Protein AF-0000000069173268 (afdb_homodimer)

Radius of gyration: 27.22 Å; Cα contacts (8 Å, |Δi|>4): 973; chains: 2; bounding box: 86×61×46 Å

Sequence (538 aa):
MLRIEPDLSHFKAGTYRFTPQMTVREMLKLLESGKEAQFPLRLVEGMRLSDYLKQLREAPYIKHTLSDDKYATVAQALELENPEWIEGWFWPDTWMYTANTTDVALLKRAHKKMVKAVDSAWEGRADGLPYKDKNQLVTMASIIEKETAVASERDQVASVFINRLRIGMRLQTDPTVIYGMGERYNGKLSRADLETPTAYNTYTITGLPPGAIATPGADSLKAAAHPAKTPYLYFVADGKGGHTFNTNLASHNKSVQDYLKVLKEKNAQMLRIEPDLSHFKAGTYRFTPQMTVREMLKLLESGKEAQFPLRLVEGMRLSDYLKQLREAPYIKHTLSDDKYATVAQALELENPEWIEGWFWPDTWMYTANTTDVALLKRAHKKMVKAVDSAWEGRADGLPYKDKNQLVTMASIIEKETAVASERDQVASVFINRLRIGMRLQTDPTVIYGMGERYNGKLSRADLETPTAYNTYTITGLPPGAIATPGADSLKAAAHPAKTPYLYFVADGKGGHTFNTNLASHNKSVQDYLKVLKEKNAQ

Structure (mmCIF, N/CA/C/O backbone):
data_AF-0000000069173268-model_v1
#
loop_
_entity.id
_entity.type
_entity.pdbx_description
1 polymer 'Endolytic murein transglycosylase'
#
loop_
_atom_site.group_PDB
_atom_site.id
_atom_site.type_symbol
_atom_site.label_atom_id
_atom_site.label_alt_id
_atom_site.label_comp_id
_atom_site.label_asym_id
_atom_site.label_entity_id
_atom_site.label_seq_id
_atom_site.pdbx_PDB_ins_code
_atom_site.Cartn_x
_atom_site.Cartn_y
_atom_site.Cartn_z
_atom_site.occupancy
_atom_site.B_iso_or_equiv
_atom_site.auth_seq_id
_atom_site.auth_comp_id
_atom_site.auth_asym_id
_atom_site.auth_atom_id
_atom_site.pdbx_PDB_model_num
ATOM 1 N N . MET A 1 1 ? -45.344 30.312 12.258 1 27.05 1 MET A N 1
ATOM 2 C CA . MET A 1 1 ? -45.875 29.141 12.938 1 27.05 1 MET A CA 1
ATOM 3 C C . MET A 1 1 ? -45.781 27.906 12.031 1 27.05 1 MET A C 1
ATOM 5 O O . MET A 1 1 ? -46.5 27.844 11.016 1 27.05 1 MET A O 1
ATOM 9 N N . LEU A 1 2 ? -44.656 27.359 11.703 1 36.38 2 LEU A N 1
ATOM 10 C CA . LEU A 1 2 ? -44.719 26.312 10.703 1 36.38 2 LEU A CA 1
ATOM 11 C C . LEU A 1 2 ? -45.344 25.047 11.266 1 36.38 2 LEU A C 1
ATOM 13 O O . LEU A 1 2 ? -45 24.594 12.359 1 36.38 2 LEU A O 1
ATOM 17 N N . ARG A 1 3 ? -46.594 24.672 11.156 1 38.03 3 ARG A N 1
ATOM 18 C CA . ARG A 1 3 ? -47.344 23.438 11.328 1 38.03 3 ARG A CA 1
ATOM 19 C C . ARG A 1 3 ? -46.594 22.234 10.766 1 38.03 3 ARG A C 1
ATOM 21 O O . ARG A 1 3 ? -46.344 22.172 9.562 1 38.03 3 ARG A O 1
ATOM 28 N N . ILE A 1 4 ? -45.531 21.672 11.547 1 44.22 4 ILE A N 1
ATOM 29 C CA . ILE A 1 4 ? -45.062 20.422 10.992 1 44.22 4 ILE A CA 1
ATOM 30 C C . ILE A 1 4 ? -46.219 19.438 10.836 1 44.22 4 ILE A C 1
ATOM 32 O O . ILE A 1 4 ? -46.969 19.203 11.781 1 44.22 4 ILE A O 1
ATOM 36 N N . GLU A 1 5 ? -46.812 19.219 9.852 1 42.78 5 GLU A N 1
ATOM 37 C CA . GLU A 1 5 ? -47.844 18.25 9.547 1 42.78 5 GLU A CA 1
ATOM 38 C C . GLU A 1 5 ? -47.562 16.922 10.25 1 42.78 5 GLU A C 1
ATOM 40 O O . GLU A 1 5 ? -46.406 16.516 10.406 1 42.78 5 GLU A O 1
ATOM 45 N N . PRO A 1 6 ? -48.531 16.344 11.023 1 43.12 6 PRO A N 1
ATOM 46 C CA . PRO A 1 6 ? -48.5 15.023 11.641 1 43.12 6 PRO A CA 1
ATOM 47 C C . PRO A 1 6 ? -47.594 14.047 10.891 1 43.12 6 PRO A C 1
ATOM 49 O O . PRO A 1 6 ? -46.969 13.172 11.508 1 43.12 6 PRO A O 1
ATOM 52 N N . ASP A 1 7 ? -47.531 14.172 9.688 1 44.84 7 ASP A N 1
ATOM 53 C CA . ASP A 1 7 ? -46.906 13.164 8.844 1 44.84 7 ASP A CA 1
ATOM 54 C C . ASP A 1 7 ? -45.375 13.281 8.906 1 44.84 7 ASP A C 1
ATOM 56 O O . ASP A 1 7 ? -44.688 12.531 8.234 1 44.84 7 ASP A O 1
ATOM 60 N N . LEU A 1 8 ? -44.875 14.281 9.32 1 50.91 8 LEU A N 1
ATOM 61 C CA . LEU A 1 8 ? -43.438 14.367 9.516 1 50.91 8 LEU A CA 1
ATOM 62 C C . LEU A 1 8 ? -42.969 13.352 10.562 1 50.91 8 LEU A C 1
ATOM 64 O O . LEU A 1 8 ? -41.781 13.32 10.922 1 50.91 8 LEU A O 1
ATOM 68 N N . SER A 1 9 ? -43.875 12.586 11.266 1 52.19 9 SER A N 1
ATOM 69 C CA . SER A 1 9 ? -43.719 11.562 12.281 1 52.19 9 SER A CA 1
ATOM 70 C C . SER A 1 9 ? -42.844 10.422 11.781 1 52.19 9 SER A C 1
ATOM 72 O O . SER A 1 9 ? -42.25 9.68 12.57 1 52.19 9 SER A O 1
ATOM 74 N N . HIS A 1 10 ? -42.625 10.297 10.516 1 63.28 10 HIS A N 1
ATOM 75 C CA . HIS A 1 10 ? -41.938 9.055 10.219 1 63.28 10 HIS A CA 1
ATOM 76 C C . HIS A 1 10 ? -40.625 9.328 9.469 1 63.28 10 HIS A C 1
ATOM 78 O O . HIS A 1 10 ? -40.531 9.07 8.273 1 63.28 10 HIS A O 1
ATOM 84 N N . PHE A 1 11 ? -39.75 10.156 10.109 1 70.25 11 PHE A N 1
ATOM 85 C CA . PHE A 1 11 ? -38.5 10.281 9.398 1 70.25 11 PHE A CA 1
ATOM 86 C C . PHE A 1 11 ? -37.688 8.984 9.492 1 70.25 11 PHE A C 1
ATOM 88 O O . PHE A 1 11 ? -37.844 8.227 10.453 1 70.25 11 PHE A O 1
ATOM 95 N N . LYS A 1 12 ? -36.906 8.664 8.43 1 79.12 12 LYS A N 1
ATOM 96 C CA . LYS A 1 12 ? -36.094 7.461 8.367 1 79.12 12 LYS A CA 1
ATOM 97 C C . LYS A 1 12 ? -34.719 7.68 9.047 1 79.12 12 LYS A C 1
ATOM 99 O O . LYS A 1 12 ? -34.094 8.711 8.828 1 79.12 12 LYS A O 1
ATOM 104 N N . ALA A 1 13 ? -34.469 6.746 9.891 1 79.06 13 ALA A N 1
ATOM 105 C CA . ALA A 1 13 ? -33.156 6.781 10.508 1 79.06 13 ALA A CA 1
ATOM 106 C C . ALA A 1 13 ? -32.031 6.68 9.453 1 79.06 13 ALA A C 1
ATOM 108 O O . ALA A 1 13 ? -32.219 6.016 8.43 1 79.06 13 ALA A O 1
ATOM 109 N N . GLY A 1 14 ? -30.922 7.395 9.68 1 85.62 14 GLY A N 1
ATOM 110 C CA . GLY A 1 14 ? -29.812 7.441 8.742 1 85.62 14 GLY A CA 1
ATOM 111 C C . GLY A 1 14 ? -28.984 8.703 8.859 1 85.62 14 GLY A C 1
ATOM 112 O O . GLY A 1 14 ? -29.062 9.414 9.859 1 85.62 14 GLY A O 1
ATOM 113 N N . THR A 1 15 ? -28.047 8.836 7.984 1 86.94 15 THR A N 1
ATOM 114 C CA . THR A 1 15 ? -27.203 10.031 7.91 1 86.94 15 THR A CA 1
ATOM 115 C C . THR A 1 15 ? -27.594 10.891 6.715 1 86.94 15 THR A C 1
ATOM 117 O O . THR A 1 15 ? -27.703 10.398 5.59 1 86.94 15 THR A O 1
ATOM 120 N N . TYR A 1 16 ? -27.859 12.125 6.984 1 88.06 16 TYR A N 1
ATOM 121 C CA . TYR A 1 16 ? -28.375 13.016 5.945 1 88.06 16 TYR A CA 1
ATOM 122 C C . TYR A 1 16 ? -27.531 14.281 5.852 1 88.06 16 TYR A C 1
ATOM 124 O O . TYR A 1 16 ? -27.094 14.82 6.871 1 88.06 16 TYR A O 1
ATOM 132 N N . ARG A 1 17 ? -27.375 14.625 4.559 1 86.06 17 ARG A N 1
ATOM 133 C CA . ARG A 1 17 ? -26.625 15.852 4.297 1 86.06 17 ARG A CA 1
ATOM 134 C C . ARG A 1 17 ? -27.562 17.016 4.035 1 86.06 17 ARG A C 1
ATOM 136 O O . ARG A 1 17 ? -28.359 16.984 3.094 1 86.06 17 ARG A O 1
ATOM 143 N N . PHE A 1 18 ? -27.469 18.016 4.855 1 85.56 18 PHE A N 1
ATOM 144 C CA . PHE A 1 18 ? -28.234 19.234 4.699 1 85.56 18 PHE A CA 1
ATOM 145 C C . PHE A 1 18 ? -27.344 20.391 4.234 1 85.56 18 PHE A C 1
ATOM 147 O O . PHE A 1 18 ? -26.219 20.531 4.719 1 85.56 18 PHE A O 1
ATOM 154 N N . THR A 1 19 ? -27.797 21.125 3.262 1 84.44 19 THR A N 1
ATOM 155 C CA . THR A 1 19 ? -27.047 22.25 2.752 1 84.44 19 THR A CA 1
ATOM 156 C C . THR A 1 19 ? -27.625 23.562 3.256 1 84.44 19 THR A C 1
ATOM 158 O O . THR A 1 19 ? -28.797 23.625 3.641 1 84.44 19 THR A O 1
ATOM 161 N N . PRO A 1 20 ? -26.812 24.656 3.256 1 78.31 20 PRO A N 1
ATOM 162 C CA . PRO A 1 20 ? -27.25 25.938 3.807 1 78.31 20 PRO A CA 1
ATOM 163 C C . PRO A 1 20 ? -28.469 26.5 3.07 1 78.31 20 PRO A C 1
ATOM 165 O O . PRO A 1 20 ? -29.25 27.25 3.658 1 78.31 20 PRO A O 1
ATOM 168 N N . GLN A 1 21 ? -28.672 26.125 1.836 1 82.56 21 GLN A N 1
ATOM 169 C CA . GLN A 1 21 ? -29.719 26.75 1.032 1 82.56 21 GLN A CA 1
ATOM 170 C C . GLN A 1 21 ? -31.047 26 1.195 1 82.56 21 GLN A C 1
ATOM 172 O O . GLN A 1 21 ? -32.094 26.438 0.691 1 82.56 21 GLN A O 1
ATOM 177 N N . MET A 1 22 ? -31 25 2.012 1 83.62 22 MET A N 1
ATOM 178 C CA . MET A 1 22 ? -32.188 24.172 2.125 1 83.62 22 MET A CA 1
ATOM 179 C C . MET A 1 22 ? -33.219 24.812 3.057 1 83.62 22 MET A C 1
ATOM 181 O O . MET A 1 22 ? -32.844 25.359 4.102 1 83.62 22 MET A O 1
ATOM 185 N N . THR A 1 23 ? -34.469 24.734 2.697 1 78.94 23 THR A N 1
ATOM 186 C CA . THR A 1 23 ? -35.562 25.125 3.576 1 78.94 23 THR A CA 1
ATOM 187 C C . THR A 1 23 ? -35.906 23.969 4.52 1 78.94 23 THR A C 1
ATOM 189 O O . THR A 1 23 ? -35.5 22.828 4.305 1 78.94 23 THR A O 1
ATOM 192 N N . VAL A 1 24 ? -36.625 24.281 5.512 1 75.25 24 VAL A N 1
ATOM 193 C CA . VAL A 1 24 ? -37.094 23.266 6.445 1 75.25 24 VAL A CA 1
ATOM 194 C C . VAL A 1 24 ? -37.938 22.219 5.699 1 75.25 24 VAL A C 1
ATOM 196 O O . VAL A 1 24 ? -37.844 21.031 5.98 1 75.25 24 VAL A O 1
ATOM 199 N N . ARG A 1 25 ? -38.688 22.719 4.797 1 77.38 25 ARG A N 1
ATOM 200 C CA . ARG A 1 25 ? -39.5 21.797 4 1 77.38 25 ARG A CA 1
ATOM 201 C C . ARG A 1 25 ? -38.656 20.844 3.205 1 77.38 25 ARG A C 1
ATOM 203 O O . ARG A 1 25 ? -38.906 19.641 3.156 1 77.38 25 ARG A O 1
ATOM 210 N N . GLU A 1 26 ? -37.625 21.359 2.617 1 82.5 26 GLU A N 1
ATOM 211 C CA . GLU A 1 26 ? -36.688 20.531 1.854 1 82.5 26 GLU A CA 1
ATOM 212 C C . GLU A 1 26 ? -35.969 19.531 2.758 1 82.5 26 GLU A C 1
ATOM 214 O O . GLU A 1 26 ? -35.75 18.391 2.361 1 82.5 26 GLU A O 1
ATOM 219 N N . MET A 1 27 ? -35.656 20 3.893 1 82.25 27 MET A N 1
ATOM 220 C CA . MET A 1 27 ? -35 19.125 4.871 1 82.25 27 MET A CA 1
ATOM 221 C C . MET A 1 27 ? -35.938 17.953 5.238 1 82.25 27 MET A C 1
ATOM 223 O O . MET A 1 27 ? -35.5 16.812 5.262 1 82.25 27 MET A O 1
ATOM 227 N N . LEU A 1 28 ? -37.094 18.328 5.539 1 76.69 28 LEU A N 1
ATOM 228 C CA . LEU A 1 28 ? -38.031 17.297 5.938 1 76.69 28 LEU A CA 1
ATOM 229 C C . LEU A 1 28 ? -38.312 16.328 4.789 1 76.69 28 LEU A C 1
ATOM 231 O O . LEU A 1 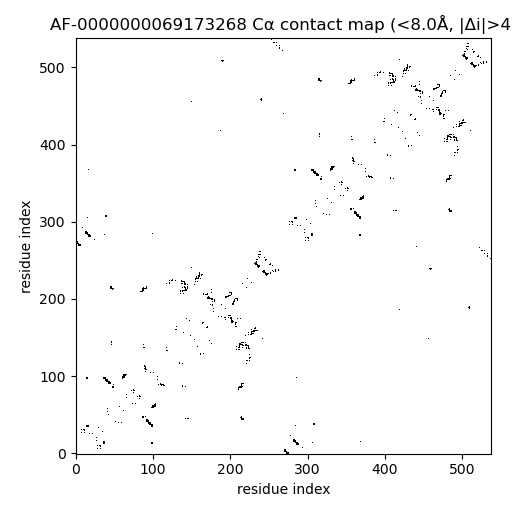28 ? -38.469 15.125 5.012 1 76.69 28 LEU A O 1
ATOM 235 N N . LYS A 1 29 ? -38.312 16.812 3.646 1 82.88 29 LYS A N 1
ATOM 236 C CA . LYS A 1 29 ? -38.469 15.961 2.473 1 82.88 29 LYS A CA 1
ATOM 237 C C . LYS A 1 29 ? -37.312 15 2.316 1 82.88 29 LYS A C 1
ATOM 239 O O . LYS A 1 29 ? -37.5 13.836 1.956 1 82.88 29 LYS A O 1
ATOM 244 N N . LEU A 1 30 ? -36.188 15.555 2.557 1 85.38 30 LEU A N 1
ATOM 245 C CA . LEU A 1 30 ? -35 14.711 2.484 1 85.38 30 LEU A CA 1
ATOM 246 C C . LEU A 1 30 ? -35.062 13.594 3.52 1 85.38 30 LEU A C 1
ATOM 248 O O . LEU A 1 30 ? -34.781 12.438 3.207 1 85.38 30 LEU A O 1
ATOM 252 N N . LEU A 1 31 ? -35.5 13.961 4.652 1 82.12 31 LEU A N 1
ATOM 253 C CA . LEU A 1 31 ? -35.625 12.977 5.723 1 82.12 31 LEU A CA 1
ATOM 254 C C . LEU A 1 31 ? -36.625 11.906 5.363 1 82.12 31 LEU A C 1
ATOM 256 O O . LEU A 1 31 ? -36.469 10.734 5.688 1 82.12 31 LEU A O 1
ATOM 260 N N . GLU A 1 32 ? -37.625 12.383 4.715 1 80.44 32 GLU A N 1
ATOM 261 C CA . GLU A 1 32 ? -38.688 11.461 4.293 1 80.44 32 GLU A CA 1
ATOM 262 C C . GLU A 1 32 ? -38.219 10.594 3.127 1 80.44 32 GLU A C 1
ATOM 264 O O . GLU A 1 32 ? -38.625 9.43 3.02 1 80.44 32 GLU A O 1
ATOM 269 N N . SER A 1 33 ? -37.375 11.164 2.322 1 85.44 33 SER A N 1
ATOM 270 C CA . SER A 1 33 ? -36.938 10.469 1.119 1 85.44 33 SER A CA 1
ATOM 271 C C . SER A 1 33 ? -36.062 9.281 1.463 1 85.44 33 SER A C 1
ATOM 273 O O . SER A 1 33 ? -35.969 8.32 0.69 1 85.44 33 SER A O 1
ATOM 275 N N . GLY A 1 34 ? -35.281 9.414 2.559 1 83.25 34 GLY A N 1
ATOM 276 C CA . GLY A 1 34 ? -34.375 8.367 2.955 1 83.25 34 GLY A CA 1
ATOM 277 C C . GLY A 1 34 ? -33.062 8.414 2.203 1 83.25 34 GLY A C 1
ATOM 278 O O . GLY A 1 34 ? -32.281 7.461 2.258 1 83.25 34 GLY A O 1
ATOM 279 N N . LYS A 1 35 ? -32.875 9.43 1.382 1 87.12 35 LYS A N 1
ATOM 280 C CA . LYS A 1 35 ? -31.609 9.594 0.678 1 87.12 35 LYS A CA 1
ATOM 281 C C . LYS A 1 35 ? -30.484 9.93 1.648 1 87.12 35 LYS A C 1
ATOM 283 O O . LYS A 1 35 ? -30.141 11.102 1.824 1 87.12 35 LYS A O 1
ATOM 288 N N . GLU A 1 36 ? -29.812 8.914 2.164 1 89.88 36 GLU A N 1
ATOM 289 C CA . GLU A 1 36 ? -28.797 9.008 3.209 1 89.88 36 GLU A CA 1
ATOM 290 C C . GLU A 1 36 ? -27.438 9.359 2.621 1 89.88 36 GLU A C 1
ATOM 292 O O . GLU A 1 36 ? -27.172 9.07 1.452 1 89.88 36 GLU A O 1
ATOM 297 N N . ALA A 1 37 ? -26.656 10.016 3.482 1 88 37 ALA A N 1
ATOM 298 C CA . ALA A 1 37 ? -25.25 10.211 3.133 1 88 37 ALA A CA 1
ATOM 299 C C . ALA A 1 37 ? -24.516 8.875 3.037 1 88 37 ALA A C 1
ATOM 301 O O . ALA A 1 37 ? -24.828 7.941 3.779 1 88 37 ALA A O 1
ATOM 302 N N . GLN A 1 38 ? -23.5 8.883 2.164 1 90.06 38 GLN A N 1
ATOM 303 C CA . GLN A 1 38 ? -22.719 7.664 1.946 1 90.06 38 GLN A CA 1
ATOM 304 C C . GLN A 1 38 ? -21.297 7.812 2.477 1 90.06 38 GLN A C 1
ATOM 306 O O . GLN A 1 38 ? -20.719 8.898 2.432 1 90.06 38 GLN A O 1
ATOM 311 N N . PHE A 1 39 ? -20.766 6.691 3.01 1 90.31 39 PHE A N 1
ATOM 312 C CA . PHE A 1 39 ? -19.406 6.594 3.52 1 90.31 39 PHE A CA 1
ATOM 313 C C . PHE A 1 39 ? -18.578 5.641 2.666 1 90.31 39 PHE A C 1
ATOM 315 O O . PHE A 1 39 ? -19.062 4.59 2.242 1 90.31 39 PHE A O 1
ATOM 322 N N . PRO A 1 40 ? -17.297 6.094 2.463 1 91.81 40 PRO A N 1
ATOM 323 C CA . PRO A 1 40 ? -16.453 5.207 1.654 1 91.81 40 PRO A CA 1
ATOM 324 C C . PRO A 1 40 ? -15.711 4.172 2.494 1 91.81 40 PRO A C 1
ATOM 326 O O . PRO A 1 40 ? -15.281 4.473 3.611 1 91.81 40 PRO A O 1
ATOM 329 N N . LEU A 1 41 ? -15.586 2.963 2.049 1 94.12 41 LEU A N 1
ATOM 330 C CA . LEU A 1 41 ? -14.688 1.912 2.521 1 94.12 41 LEU A CA 1
ATOM 331 C C . LEU A 1 41 ? -13.805 1.403 1.39 1 94.12 41 LEU A C 1
ATOM 333 O O . LEU A 1 41 ? -14.297 0.808 0.429 1 94.12 41 LEU A O 1
ATOM 337 N N . ARG A 1 42 ? -12.562 1.638 1.509 1 92.06 42 ARG A N 1
ATOM 338 C CA . ARG A 1 42 ? -11.648 1.249 0.443 1 92.06 42 ARG A CA 1
ATOM 339 C C . ARG A 1 42 ? -11.055 -0.134 0.705 1 92.06 42 ARG A C 1
ATOM 341 O O . ARG A 1 42 ? -10.336 -0.33 1.682 1 92.06 42 ARG A O 1
ATOM 348 N N . LEU A 1 43 ? -11.391 -1.091 -0.093 1 96.25 43 LEU A N 1
ATOM 349 C CA . LEU A 1 43 ? -10.797 -2.424 -0.113 1 96.25 43 LEU A CA 1
ATOM 350 C C . LEU A 1 43 ? -9.852 -2.58 -1.296 1 96.25 43 LEU A C 1
ATOM 352 O O . LEU A 1 4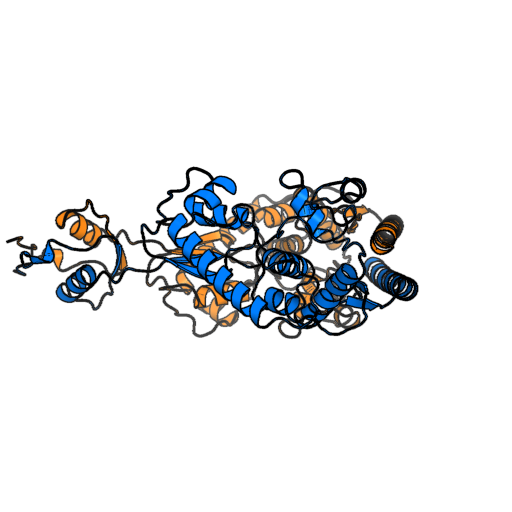3 ? -10.289 -2.623 -2.447 1 96.25 43 LEU A O 1
ATOM 356 N N . VAL A 1 44 ? -8.609 -2.781 -1.015 1 95 44 VAL A N 1
ATOM 357 C CA . VAL A 1 44 ? -7.586 -2.678 -2.053 1 95 44 VAL A CA 1
ATOM 358 C C . VAL A 1 44 ? -7.176 -4.074 -2.514 1 95 44 VAL A C 1
ATOM 360 O O . VAL A 1 44 ? -7.043 -4.988 -1.699 1 95 44 VAL A O 1
ATOM 363 N N . GLU A 1 45 ? -6.98 -4.223 -3.77 1 97.56 45 GLU A N 1
ATOM 364 C CA . GLU A 1 45 ? -6.48 -5.488 -4.301 1 97.56 45 GLU A CA 1
ATOM 365 C C . GLU A 1 45 ? -5.141 -5.855 -3.678 1 97.56 45 GLU A C 1
ATOM 367 O O . GLU A 1 45 ? -4.379 -4.977 -3.262 1 97.56 45 GLU A O 1
ATOM 372 N N . GLY A 1 46 ? -4.875 -7.188 -3.637 1 97.88 46 GLY A N 1
ATOM 373 C CA . GLY A 1 46 ? -3.625 -7.676 -3.074 1 97.88 46 GLY A CA 1
ATOM 374 C C . GLY A 1 46 ? -3.684 -7.863 -1.569 1 97.88 46 GLY A C 1
ATOM 375 O O . GLY A 1 46 ? -2.828 -8.539 -0.99 1 97.88 46 GLY A O 1
ATOM 376 N N . MET A 1 47 ? -4.645 -7.367 -0.926 1 97.69 47 MET A N 1
ATOM 377 C CA . MET A 1 47 ? -4.816 -7.562 0.511 1 97.69 47 MET A CA 1
ATOM 378 C C . MET A 1 47 ? -5.492 -8.898 0.802 1 97.69 47 MET A C 1
ATOM 380 O O . MET A 1 47 ? -6.168 -9.453 -0.062 1 97.69 47 MET A O 1
ATOM 384 N N . ARG A 1 48 ? -5.285 -9.352 2.029 1 98.25 48 ARG A N 1
ATOM 385 C CA . ARG A 1 48 ? -5.961 -10.547 2.518 1 98.25 48 ARG A CA 1
ATOM 386 C C . ARG A 1 48 ? -7.332 -10.211 3.092 1 98.25 48 ARG A C 1
ATOM 388 O O . ARG A 1 48 ? -7.598 -9.055 3.434 1 98.25 48 ARG A O 1
ATOM 395 N N . LEU A 1 49 ? -8.125 -11.156 3.17 1 98.44 49 LEU A N 1
ATOM 396 C CA . LEU A 1 49 ? -9.43 -10.969 3.799 1 98.44 49 LEU A CA 1
ATOM 397 C C . LEU A 1 49 ? -9.273 -10.484 5.234 1 98.44 49 LEU A C 1
ATOM 399 O O . LEU A 1 49 ? -10.07 -9.672 5.711 1 98.44 49 LEU A O 1
ATOM 403 N N . SER A 1 50 ? -8.273 -10.977 5.957 1 98.06 50 SER A N 1
ATOM 404 C CA . SER A 1 50 ? -8.055 -10.539 7.332 1 98.06 50 SER A CA 1
ATOM 405 C C . SER A 1 50 ? -7.855 -9.031 7.406 1 98.06 50 SER A C 1
ATOM 407 O O . SER A 1 50 ? -8.32 -8.383 8.344 1 98.06 50 SER A O 1
ATOM 409 N N . ASP A 1 51 ? -7.215 -8.508 6.41 1 97 51 ASP A N 1
ATOM 410 C CA . ASP A 1 51 ? -7.035 -7.059 6.336 1 97 51 ASP A CA 1
ATOM 411 C C . ASP A 1 51 ? -8.367 -6.348 6.098 1 97 51 ASP A C 1
ATOM 413 O O . ASP A 1 51 ? -8.648 -5.316 6.711 1 97 51 ASP A O 1
ATOM 417 N N . TYR A 1 52 ? -9.148 -6.848 5.234 1 97.75 52 TYR A N 1
ATOM 418 C CA . TYR A 1 52 ? -10.469 -6.289 4.961 1 97.75 52 TYR A CA 1
ATOM 419 C C . TYR A 1 52 ? -11.328 -6.277 6.219 1 97.75 52 TYR A C 1
ATOM 421 O O . TYR A 1 52 ? -12 -5.289 6.508 1 97.75 52 TYR A O 1
ATOM 429 N N . LEU A 1 53 ? -11.297 -7.371 6.906 1 98.19 53 LEU A N 1
ATOM 430 C CA . LEU A 1 53 ? -12.094 -7.48 8.117 1 98.19 53 LEU A CA 1
ATOM 431 C C . LEU A 1 53 ? -11.648 -6.461 9.164 1 98.19 53 LEU A C 1
ATOM 433 O O . LEU A 1 53 ? -12.477 -5.855 9.844 1 98.19 53 LEU A O 1
ATOM 437 N N . LYS A 1 54 ? -10.43 -6.25 9.273 1 96.31 54 LYS A N 1
ATOM 438 C CA . LYS A 1 54 ? -9.906 -5.23 10.18 1 96.31 54 LYS A CA 1
ATOM 439 C C . LYS A 1 54 ? -10.391 -3.84 9.773 1 96.31 54 LYS A C 1
ATOM 441 O O . LYS A 1 54 ? -10.82 -3.055 10.625 1 96.31 54 LYS A O 1
ATOM 446 N N . GLN A 1 55 ? -10.352 -3.535 8.508 1 94.69 55 GLN A N 1
ATOM 447 C CA . GLN A 1 55 ? -10.82 -2.246 8.008 1 94.69 55 GLN A CA 1
ATOM 448 C C . GLN A 1 55 ? -12.312 -2.064 8.273 1 94.69 55 GLN A C 1
ATOM 450 O O . GLN A 1 55 ? -12.758 -0.968 8.625 1 94.69 55 GLN A O 1
ATOM 455 N N . LEU A 1 56 ? -13.008 -3.105 8.086 1 96.25 56 LEU A N 1
ATOM 456 C CA . LEU A 1 56 ? -14.438 -3.078 8.344 1 96.25 56 LEU A CA 1
ATOM 457 C C . LEU A 1 56 ? -14.719 -2.768 9.812 1 96.25 56 LEU A C 1
ATOM 459 O O . LEU A 1 56 ? -15.617 -1.98 10.125 1 96.25 56 LEU A O 1
ATOM 463 N N . ARG A 1 57 ? -13.953 -3.35 10.68 1 95.06 57 ARG A N 1
ATOM 464 C CA . ARG A 1 57 ? -14.109 -3.121 12.109 1 95.06 57 ARG A CA 1
ATOM 465 C C . ARG A 1 57 ? -13.82 -1.666 12.469 1 95.06 57 ARG A C 1
ATOM 467 O O . ARG A 1 57 ? -14.453 -1.104 13.359 1 95.06 57 ARG A O 1
ATOM 474 N N . GLU A 1 58 ? -13.008 -1.065 11.758 1 91.62 58 GLU A N 1
ATOM 475 C CA . GLU A 1 58 ? -12.562 0.292 12.062 1 91.62 58 GLU A CA 1
ATOM 476 C C . GLU A 1 58 ? -13.422 1.328 11.344 1 91.62 58 GLU A C 1
ATOM 478 O O . GLU A 1 58 ? -13.367 2.518 11.664 1 91.62 58 GLU A O 1
ATOM 483 N N . ALA A 1 59 ? -14.211 0.962 10.375 1 92.44 59 ALA A N 1
ATOM 484 C CA . ALA A 1 59 ? -14.992 1.874 9.547 1 92.44 59 ALA A CA 1
ATOM 485 C C . ALA A 1 59 ? -16.094 2.549 10.359 1 92.44 59 ALA A C 1
ATOM 487 O O . ALA A 1 59 ? -16.766 1.9 11.172 1 92.44 59 ALA A O 1
ATOM 488 N N . PRO A 1 60 ? -16.344 3.812 10.133 1 90.06 60 PRO A N 1
ATOM 489 C CA . PRO A 1 60 ? -17.359 4.523 10.914 1 90.06 60 PRO A CA 1
ATOM 490 C C . PRO A 1 60 ? -18.781 4.094 10.57 1 90.06 60 PRO A C 1
ATOM 492 O O . PRO A 1 60 ? -19.094 3.877 9.398 1 90.06 60 PRO A O 1
ATOM 495 N N . TYR A 1 61 ? -19.672 3.877 11.609 1 88.25 61 TYR A N 1
ATOM 496 C CA . TYR A 1 61 ? -21.125 3.762 11.562 1 88.25 61 TYR A CA 1
ATOM 497 C C . TYR A 1 61 ? -21.547 2.42 10.969 1 88.25 61 TYR A C 1
ATOM 499 O O . TYR A 1 61 ? -22.703 2.236 10.594 1 88.25 61 TYR A O 1
ATOM 507 N N . ILE A 1 62 ? -20.516 1.507 10.805 1 93.31 62 ILE A N 1
ATOM 508 C CA . ILE A 1 62 ? -20.844 0.137 10.43 1 93.31 62 ILE A CA 1
ATOM 509 C C . ILE A 1 62 ? -21.484 -0.579 11.617 1 93.31 62 ILE A C 1
ATOM 511 O O . ILE A 1 62 ? -21.016 -0.447 12.758 1 93.31 62 ILE A O 1
ATOM 515 N N . LYS A 1 63 ? -22.609 -1.2 11.367 1 92.69 63 LYS A N 1
ATOM 516 C CA . LYS A 1 63 ? -23.156 -2.109 12.375 1 92.69 63 LYS A CA 1
ATOM 517 C C . LYS A 1 63 ? -22.438 -3.455 12.344 1 92.69 63 LYS A C 1
ATOM 519 O O . LYS A 1 63 ? -22.547 -4.207 11.375 1 92.69 63 LYS A O 1
ATOM 524 N N . HIS A 1 64 ? -21.766 -3.836 13.398 1 96 64 HIS A N 1
ATOM 525 C CA . HIS A 1 64 ? -20.984 -5.066 13.469 1 96 64 HIS A CA 1
ATOM 526 C C . HIS A 1 64 ? -21.859 -6.246 13.898 1 96 64 HIS A C 1
ATOM 528 O O . HIS A 1 64 ? -22.281 -6.312 15.055 1 96 64 HIS A O 1
ATOM 534 N N . THR A 1 65 ? -22.016 -7.152 12.992 1 97.31 65 THR A N 1
ATOM 535 C CA . THR A 1 65 ? -22.891 -8.289 13.281 1 97.31 65 THR A CA 1
ATOM 536 C C . THR A 1 65 ? -22.078 -9.586 13.32 1 97.31 65 THR A C 1
ATOM 538 O O . THR A 1 65 ? -22.562 -10.617 13.797 1 97.31 65 THR A O 1
ATOM 541 N N . LEU A 1 66 ? -20.859 -9.555 12.82 1 97.69 66 LEU A N 1
ATOM 542 C CA . LEU A 1 66 ? -19.984 -10.711 12.945 1 97.69 66 LEU A CA 1
ATOM 543 C C . LEU A 1 66 ? -19.5 -10.875 14.375 1 97.69 66 LEU A C 1
ATOM 545 O O . LEU A 1 66 ? -19.094 -9.898 15.016 1 97.69 66 LEU A O 1
ATOM 549 N N . SER A 1 67 ? -19.484 -12.086 14.875 1 96.31 67 SER A N 1
ATOM 550 C CA . SER A 1 67 ? -19.047 -12.352 16.234 1 96.31 67 SER A CA 1
ATOM 551 C C . SER A 1 67 ? -17.547 -12.25 16.375 1 96.31 67 SER A C 1
ATOM 553 O O . SER A 1 67 ? -17.031 -11.945 17.453 1 96.31 67 SER A O 1
ATOM 555 N N . ASP A 1 68 ? -16.844 -12.578 15.359 1 96.31 68 ASP A N 1
ATOM 556 C CA . ASP A 1 68 ? -15.383 -12.5 15.297 1 96.31 68 ASP A CA 1
ATOM 557 C C . ASP A 1 68 ? -14.906 -12.383 13.852 1 96.31 68 ASP A C 1
ATOM 559 O O . ASP A 1 68 ? -15.719 -12.312 12.922 1 96.31 68 ASP A O 1
ATOM 563 N N . ASP A 1 69 ? -13.609 -12.375 13.742 1 95.94 69 ASP A N 1
ATOM 564 C CA . ASP A 1 69 ? -13.062 -12.156 12.406 1 95.94 69 ASP A CA 1
ATOM 565 C C . ASP A 1 69 ? -12.539 -13.461 11.805 1 95.94 69 ASP A C 1
ATOM 567 O O . ASP A 1 69 ? -11.664 -13.438 10.93 1 95.94 69 ASP A O 1
ATOM 571 N N . LYS A 1 70 ? -13.055 -14.547 12.312 1 96.81 70 LYS A N 1
ATOM 572 C CA . LYS A 1 70 ? -12.641 -15.828 11.734 1 96.81 70 LYS A CA 1
ATOM 573 C C . LYS A 1 70 ? -13.289 -16.047 10.375 1 96.81 70 LYS A C 1
ATOM 575 O O . LYS A 1 70 ? -14.461 -15.727 10.18 1 96.81 70 LYS A O 1
ATOM 580 N N . TYR A 1 71 ? -12.516 -16.688 9.516 1 97.5 71 TYR A N 1
ATOM 581 C CA . TYR A 1 71 ? -13.016 -16.922 8.164 1 97.5 71 TYR A CA 1
ATOM 582 C C . TYR A 1 71 ? -14.25 -17.828 8.195 1 97.5 71 TYR A C 1
ATOM 584 O O . TYR A 1 71 ? -15.195 -17.625 7.426 1 97.5 71 TYR A O 1
ATOM 592 N N . ALA A 1 72 ? -14.227 -18.766 9.047 1 97.19 72 ALA A N 1
ATOM 593 C CA . ALA A 1 72 ? -15.359 -19.672 9.172 1 97.19 72 ALA A CA 1
ATOM 594 C C . ALA A 1 72 ? -16.625 -18.906 9.57 1 97.19 72 ALA A C 1
ATOM 596 O O . ALA A 1 72 ? -17.719 -19.203 9.078 1 97.19 72 ALA A O 1
ATOM 597 N N . THR A 1 73 ? -16.516 -17.969 10.453 1 97.88 73 THR A N 1
ATOM 598 C CA . THR A 1 73 ? -17.641 -17.141 10.883 1 97.88 73 THR A CA 1
ATOM 599 C C . THR A 1 73 ? -18.188 -16.328 9.727 1 97.88 73 THR A C 1
ATOM 601 O O . THR A 1 73 ? -19.406 -16.234 9.555 1 97.88 73 THR A O 1
ATOM 604 N N . VAL A 1 74 ? -17.312 -15.797 8.922 1 98.44 74 VAL A N 1
ATOM 605 C CA . VAL A 1 74 ? -17.719 -15.008 7.766 1 98.44 74 VAL A CA 1
ATOM 606 C C . VAL A 1 74 ? -18.453 -15.891 6.766 1 98.44 74 VAL A C 1
ATOM 608 O O . VAL A 1 74 ? -19.531 -15.531 6.281 1 98.44 74 VAL A O 1
ATOM 611 N N . ALA A 1 75 ? -17.891 -17.031 6.516 1 98.19 75 ALA A N 1
ATOM 612 C CA . ALA A 1 75 ? -18.484 -17.969 5.562 1 98.19 75 ALA A CA 1
ATOM 613 C C . ALA A 1 75 ? -19.891 -18.359 6.008 1 98.19 75 ALA A C 1
ATOM 615 O O . ALA A 1 75 ? -20.812 -18.438 5.188 1 98.19 75 ALA A O 1
ATOM 616 N N . GLN A 1 76 ? -20.016 -18.594 7.23 1 97.69 76 GLN A N 1
ATOM 617 C CA . GLN A 1 76 ? -21.312 -18.969 7.781 1 97.69 76 GLN A CA 1
ATOM 618 C C . GLN A 1 76 ? -22.312 -17.828 7.664 1 97.69 76 GLN A C 1
ATOM 620 O O . GLN A 1 76 ? -23.453 -18.031 7.238 1 97.69 76 GLN A O 1
ATOM 625 N N . ALA A 1 77 ? -21.891 -16.656 8.023 1 97.88 77 ALA A N 1
ATOM 626 C CA . ALA A 1 77 ? -22.75 -15.484 8.016 1 97.88 77 ALA A CA 1
ATOM 627 C C . ALA A 1 77 ? -23.234 -15.172 6.602 1 97.88 77 ALA A C 1
ATOM 629 O O . ALA A 1 77 ? -24.359 -14.719 6.41 1 97.88 77 ALA A O 1
ATOM 630 N N . LEU A 1 78 ? -22.406 -15.422 5.652 1 97.75 78 LEU A N 1
ATOM 631 C CA . LEU A 1 78 ? -22.734 -15.125 4.262 1 97.75 78 LEU A CA 1
ATOM 632 C C . LEU A 1 78 ? -23.406 -16.312 3.6 1 97.75 78 LEU A C 1
ATOM 634 O O . LEU A 1 78 ? -23.844 -16.234 2.443 1 97.75 78 LEU A O 1
ATOM 638 N N . GLU A 1 79 ? -23.484 -17.438 4.219 1 96.38 79 GLU A N 1
ATOM 639 C CA . GLU A 1 79 ? -24.078 -18.656 3.701 1 96.38 79 GLU A CA 1
ATOM 640 C C . GLU A 1 79 ? -23.438 -19.078 2.385 1 96.38 79 GLU A C 1
ATOM 642 O O . GLU A 1 79 ? -24.125 -19.359 1.404 1 96.38 79 GLU A O 1
ATOM 647 N N . LEU A 1 80 ? -22.125 -19.109 2.488 1 95.94 80 LEU A N 1
ATOM 648 C CA . LEU A 1 80 ? -21.391 -19.453 1.268 1 95.94 80 LEU A CA 1
ATOM 649 C C . LEU A 1 80 ? -21.578 -20.922 0.922 1 95.94 80 LEU A C 1
ATOM 651 O O . LEU A 1 80 ? -21.547 -21.781 1.809 1 95.94 80 LEU A O 1
ATOM 655 N N . GLU A 1 81 ? -21.703 -21.188 -0.378 1 91.25 81 GLU A N 1
ATOM 656 C CA . GLU A 1 81 ? -21.844 -22.562 -0.853 1 91.25 81 GLU A CA 1
ATOM 657 C C . GLU A 1 81 ? -20.562 -23.359 -0.619 1 91.25 81 GLU A C 1
ATOM 659 O O . GLU A 1 81 ? -20.609 -24.531 -0.272 1 91.25 81 GLU A O 1
ATOM 664 N N . ASN A 1 82 ? -19.469 -22.703 -0.805 1 92.06 82 ASN A N 1
ATOM 665 C CA . ASN A 1 82 ? -18.141 -23.266 -0.576 1 92.06 82 ASN A CA 1
ATOM 666 C C . ASN A 1 82 ? -17.391 -22.516 0.514 1 92.06 82 ASN A C 1
ATOM 668 O O . ASN A 1 82 ? -16.578 -21.625 0.217 1 92.06 82 ASN A O 1
ATOM 672 N N . PRO A 1 83 ? -17.531 -22.906 1.714 1 92 83 PRO A N 1
ATOM 673 C CA . PRO A 1 83 ? -16.984 -22.109 2.824 1 92 83 PRO A CA 1
ATOM 674 C C . PRO A 1 83 ? -15.461 -22.047 2.805 1 92 83 PRO A C 1
ATOM 676 O O . PRO A 1 83 ? -14.875 -21.125 3.383 1 92 83 PRO A O 1
ATOM 679 N N . GLU A 1 84 ? -14.898 -23 2.121 1 92.75 84 GLU A N 1
ATOM 680 C CA . GLU A 1 84 ? -13.445 -23.016 2.053 1 92.75 84 GLU A CA 1
ATOM 681 C C . GLU A 1 84 ? -12.93 -22.016 1.016 1 92.75 84 GLU A C 1
ATOM 683 O O . GLU A 1 84 ? -11.742 -21.672 1.016 1 92.75 84 GLU A O 1
ATOM 688 N N . TRP A 1 85 ? -13.859 -21.609 0.096 1 93.69 85 TRP A N 1
ATOM 689 C CA . TRP A 1 85 ? -13.531 -20.609 -0.907 1 93.69 85 TRP A CA 1
ATOM 690 C C . TRP A 1 85 ? -13.758 -19.203 -0.365 1 93.69 85 TRP A C 1
ATOM 692 O O . TRP A 1 85 ? -14.727 -18.531 -0.735 1 93.69 85 TRP A O 1
ATOM 702 N N . ILE A 1 86 ? -12.906 -18.734 0.502 1 97.5 86 ILE A N 1
ATOM 703 C CA . ILE A 1 86 ? -13.258 -17.484 1.16 1 97.5 86 ILE A CA 1
ATOM 704 C C . ILE A 1 86 ? -12.172 -16.438 0.885 1 97.5 86 ILE A C 1
ATOM 706 O O . ILE A 1 86 ? -12.477 -15.328 0.449 1 97.5 86 ILE A O 1
ATOM 710 N N . GLU A 1 87 ? -10.922 -16.812 1.062 1 98.62 87 GLU A N 1
ATOM 711 C CA . GLU A 1 87 ? -9.836 -15.906 0.71 1 98.62 87 GLU A CA 1
ATOM 712 C C . GLU A 1 87 ? -9.867 -15.562 -0.776 1 98.62 87 GLU A C 1
ATOM 714 O O . GLU A 1 87 ? -10 -16.453 -1.622 1 98.62 87 GLU A O 1
ATOM 719 N N . GLY A 1 88 ? -9.875 -14.273 -1.119 1 98.75 88 GLY A N 1
ATOM 720 C CA . GLY A 1 88 ? -9.789 -13.836 -2.504 1 98.75 88 GLY A CA 1
ATOM 721 C C . GLY A 1 88 ? -11.148 -13.672 -3.16 1 98.75 88 GLY A C 1
ATOM 722 O O . GLY A 1 88 ? -11.242 -13.266 -4.32 1 98.75 88 GLY A O 1
ATOM 723 N N . TRP A 1 89 ? -12.188 -13.812 -2.428 1 98.75 89 TRP A N 1
ATOM 724 C CA . TRP A 1 89 ? -13.508 -13.891 -3.055 1 98.75 89 TRP A CA 1
ATOM 725 C C . TRP A 1 89 ? -14.344 -12.664 -2.711 1 98.75 89 TRP A C 1
ATOM 727 O O . TRP A 1 89 ? -15.57 -12.734 -2.674 1 98.75 89 TRP A O 1
ATOM 737 N N . PHE A 1 90 ? -13.656 -11.609 -2.418 1 98.81 90 PHE A N 1
ATOM 738 C CA . PHE A 1 90 ? -14.297 -10.312 -2.223 1 98.81 90 PHE A CA 1
ATOM 739 C C . PHE A 1 90 ? -13.695 -9.266 -3.154 1 98.81 90 PHE A C 1
ATOM 741 O O . PHE A 1 90 ? -12.484 -9.023 -3.129 1 98.81 90 PHE A O 1
ATOM 748 N N . TRP A 1 91 ? -14.586 -8.625 -3.932 1 98.81 91 TRP A N 1
ATOM 749 C CA . TRP A 1 91 ? -14.125 -7.723 -4.98 1 98.81 91 TRP A CA 1
ATOM 750 C C . TRP A 1 91 ? -13.469 -6.48 -4.383 1 98.81 91 TRP A C 1
ATOM 752 O O . TRP A 1 91 ? -14.062 -5.805 -3.535 1 98.81 91 TRP A O 1
ATOM 762 N N . PRO A 1 92 ? -12.258 -6.172 -4.812 1 98.38 92 PRO A N 1
ATOM 763 C CA . PRO A 1 92 ? -11.609 -4.945 -4.348 1 98.38 92 PRO A CA 1
ATOM 764 C C . PRO A 1 92 ? -12.172 -3.691 -5.012 1 98.38 92 PRO A C 1
ATOM 766 O O . PRO A 1 92 ? -12.328 -3.654 -6.23 1 98.38 92 PRO A O 1
ATOM 769 N N . ASP A 1 93 ? -12.5 -2.688 -4.219 1 96.56 93 ASP A N 1
ATOM 770 C CA . ASP A 1 93 ? -13.062 -1.414 -4.66 1 96.56 93 ASP A CA 1
ATOM 771 C C . ASP A 1 93 ? -13.203 -0.441 -3.492 1 96.56 93 ASP A C 1
ATOM 773 O O . ASP A 1 93 ? -12.82 -0.76 -2.363 1 96.56 93 ASP A O 1
ATOM 777 N N . THR A 1 94 ? -13.617 0.725 -3.865 1 93.44 94 THR A N 1
ATOM 778 C CA . THR A 1 94 ? -14.172 1.61 -2.848 1 93.44 94 THR A CA 1
ATOM 779 C C . THR A 1 94 ? -15.68 1.426 -2.738 1 93.44 94 THR A C 1
ATOM 781 O O . THR A 1 94 ? -16.422 1.707 -3.688 1 93.44 94 THR A O 1
ATOM 784 N N . TRP A 1 95 ? -16.109 0.942 -1.63 1 95.81 95 TRP A N 1
ATOM 785 C CA . TRP A 1 95 ? -17.516 0.651 -1.403 1 95.81 95 TRP A CA 1
ATOM 786 C C . TRP A 1 95 ? -18.188 1.755 -0.582 1 95.81 95 TRP A C 1
ATOM 788 O O . TRP A 1 95 ? -17.703 2.09 0.508 1 95.81 95 TRP A O 1
ATOM 798 N N . MET A 1 96 ? -19.266 2.244 -1.168 1 94.56 96 MET A N 1
ATOM 799 C CA . MET A 1 96 ? -20.062 3.229 -0.433 1 94.56 96 MET A CA 1
ATOM 800 C C . MET A 1 96 ? -21.109 2.547 0.436 1 94.56 96 MET A C 1
ATOM 802 O O . MET A 1 96 ? -21.719 1.564 0.017 1 94.56 96 MET A O 1
ATOM 806 N N . TYR A 1 97 ? -21.266 3.062 1.591 1 94.38 97 TYR A N 1
ATOM 807 C CA . TYR A 1 97 ? -22.297 2.531 2.479 1 94.38 97 TYR A CA 1
ATOM 808 C C . TYR A 1 97 ? -22.953 3.646 3.289 1 94.38 97 TYR A C 1
ATOM 810 O O . TYR A 1 97 ? -22.422 4.762 3.355 1 94.38 97 TYR A O 1
ATOM 818 N N . THR A 1 98 ? -24.172 3.369 3.799 1 92.06 98 THR A N 1
ATOM 819 C CA . THR A 1 98 ? -24.875 4.297 4.684 1 92.06 98 THR A CA 1
ATOM 820 C C . THR A 1 98 ? -24.75 3.857 6.137 1 92.06 98 THR A C 1
ATOM 822 O O . THR A 1 98 ? -24.359 2.719 6.418 1 92.06 98 THR A O 1
ATOM 825 N N . ALA A 1 99 ? -25.062 4.727 7 1 87.56 99 ALA A N 1
ATOM 826 C CA . ALA A 1 99 ? -25.031 4.395 8.422 1 87.56 99 ALA A CA 1
ATOM 827 C C . ALA A 1 99 ? -25.906 3.18 8.727 1 87.56 99 ALA A C 1
ATOM 829 O O . ALA A 1 99 ? -27 3.037 8.164 1 87.56 99 ALA A O 1
ATOM 830 N N . ASN A 1 100 ? -25.344 2.283 9.594 1 89.69 100 ASN A N 1
ATOM 831 C CA . ASN A 1 100 ? -26.031 1.1 10.102 1 89.69 100 ASN A CA 1
ATOM 832 C C . ASN A 1 100 ? -26.016 -0.038 9.086 1 89.69 100 ASN A C 1
ATOM 834 O O . ASN A 1 100 ? -26.625 -1.088 9.32 1 89.69 100 ASN A O 1
ATOM 838 N N . THR A 1 101 ? -25.312 0.255 7.984 1 94.5 101 THR A N 1
ATOM 839 C CA . THR A 1 101 ? -25.031 -0.895 7.129 1 94.5 101 THR A CA 1
ATOM 840 C C . THR A 1 101 ? -24.25 -1.958 7.895 1 94.5 101 THR A C 1
ATOM 842 O O . THR A 1 101 ? -23.328 -1.637 8.641 1 94.5 101 THR A O 1
ATOM 845 N N . THR A 1 102 ? -24.641 -3.166 7.801 1 96.56 102 THR A N 1
ATOM 846 C CA . THR A 1 102 ? -23.953 -4.215 8.547 1 96.56 102 THR A CA 1
ATOM 847 C C . THR A 1 102 ? -22.672 -4.637 7.832 1 96.56 102 THR A C 1
ATOM 849 O O . THR A 1 102 ? -22.562 -4.52 6.609 1 96.56 102 THR A O 1
ATOM 852 N N . ASP A 1 103 ? -21.75 -5.137 8.594 1 97.94 103 ASP A N 1
ATOM 853 C CA . ASP A 1 103 ? -20.531 -5.703 8.023 1 97.94 103 ASP A CA 1
ATOM 854 C C . ASP A 1 103 ? -20.844 -6.836 7.055 1 97.94 103 ASP A C 1
ATOM 856 O O . ASP A 1 103 ? -20.312 -6.879 5.945 1 97.94 103 ASP A O 1
ATOM 860 N N . VAL A 1 104 ? -21.797 -7.613 7.359 1 98.38 104 VAL A N 1
ATOM 861 C CA . VAL A 1 104 ? -22.172 -8.766 6.547 1 98.38 104 VAL A CA 1
ATOM 862 C C . VAL A 1 104 ? -22.766 -8.289 5.223 1 98.38 104 VAL A C 1
ATOM 864 O O . VAL A 1 104 ? -22.484 -8.859 4.168 1 98.38 104 VAL A O 1
ATOM 867 N N . ALA A 1 105 ? -23.562 -7.242 5.27 1 98.19 105 ALA A N 1
ATOM 868 C CA . ALA A 1 105 ? -24.172 -6.734 4.043 1 98.19 105 ALA A CA 1
ATOM 869 C C . ALA A 1 105 ? -23.109 -6.242 3.066 1 98.19 105 ALA A C 1
ATOM 871 O O . ALA A 1 105 ? -23.203 -6.492 1.861 1 98.19 105 ALA A O 1
ATOM 872 N N . LEU A 1 106 ? -22.125 -5.566 3.559 1 98.19 106 LEU A N 1
ATOM 873 C CA . LEU A 1 106 ? -21.062 -5.066 2.703 1 98.19 106 LEU A CA 1
ATOM 874 C C . LEU A 1 106 ? -20.234 -6.215 2.129 1 98.19 106 LEU A C 1
ATOM 876 O O . LEU A 1 106 ? -19.906 -6.211 0.941 1 98.19 106 LEU A O 1
ATOM 880 N N . LEU A 1 107 ? -19.906 -7.152 2.971 1 98.56 107 LEU A N 1
ATOM 881 C CA . LEU A 1 107 ? -19.156 -8.32 2.516 1 98.56 107 LEU A CA 1
ATOM 882 C C . LEU A 1 107 ? -19.938 -9.086 1.455 1 98.56 107 LEU A C 1
ATOM 884 O O . LEU A 1 107 ? -19.359 -9.586 0.488 1 98.56 107 LEU A O 1
ATOM 888 N N . LYS A 1 108 ? -21.25 -9.133 1.646 1 98.31 108 LYS A N 1
ATOM 889 C CA . LYS A 1 108 ? -22.078 -9.812 0.667 1 98.31 108 LYS A CA 1
ATOM 890 C C . LYS A 1 108 ? -22.047 -9.109 -0.683 1 98.31 108 LYS A C 1
ATOM 892 O O . LYS A 1 108 ? -21.969 -9.758 -1.729 1 98.31 108 LYS A O 1
ATOM 897 N N . ARG A 1 109 ? -22.078 -7.793 -0.663 1 98.25 109 ARG A N 1
ATOM 898 C CA . ARG A 1 109 ? -21.984 -7.02 -1.896 1 98.25 109 ARG A CA 1
ATOM 899 C C . ARG A 1 109 ? -20.656 -7.281 -2.605 1 98.25 109 ARG A C 1
ATOM 901 O O . ARG A 1 109 ? -20.641 -7.523 -3.814 1 98.25 109 ARG A O 1
ATOM 908 N N . ALA A 1 110 ? -19.609 -7.242 -1.878 1 98.62 110 ALA A N 1
ATOM 909 C CA . ALA A 1 110 ? -18.281 -7.465 -2.443 1 98.62 110 ALA A CA 1
ATOM 910 C C . ALA A 1 110 ? -18.141 -8.883 -2.988 1 98.62 110 ALA A C 1
ATOM 912 O O . ALA A 1 110 ? -17.562 -9.086 -4.055 1 98.62 110 ALA A O 1
ATOM 913 N N . HIS A 1 111 ? -18.672 -9.797 -2.229 1 98.56 111 HIS A N 1
ATOM 914 C CA . HIS A 1 111 ? -18.625 -11.188 -2.654 1 98.56 111 HIS A CA 1
ATOM 915 C C . HIS A 1 111 ? -19.422 -11.398 -3.941 1 98.56 111 HIS A C 1
ATOM 917 O O . HIS A 1 111 ? -18.938 -12.062 -4.863 1 98.56 111 HIS A O 1
ATOM 923 N N . LYS A 1 112 ? -20.609 -10.852 -3.984 1 98.31 112 LYS A N 1
ATOM 924 C CA . LYS A 1 112 ? -21.469 -10.992 -5.164 1 98.31 112 LYS A CA 1
ATOM 925 C C . LYS A 1 112 ? -20.781 -10.438 -6.406 1 98.31 112 LYS A C 1
ATOM 927 O O . LYS A 1 112 ? -20.812 -11.062 -7.473 1 98.31 112 LYS A O 1
ATOM 932 N N . LYS A 1 113 ? -20.172 -9.273 -6.227 1 98.69 113 LYS A N 1
ATOM 933 C CA . LYS A 1 113 ? -19.453 -8.688 -7.359 1 98.69 113 LYS A CA 1
ATOM 934 C C . LYS A 1 113 ? -18.281 -9.57 -7.789 1 98.69 113 LYS A C 1
ATOM 936 O O . LYS A 1 113 ? -18.031 -9.727 -8.984 1 98.69 113 LYS A O 1
ATOM 941 N N . MET A 1 114 ? -17.578 -10.102 -6.852 1 98.69 114 MET A N 1
ATOM 942 C CA . MET A 1 114 ? -16.469 -10.992 -7.172 1 98.69 114 MET A CA 1
ATOM 943 C C . MET A 1 114 ? -16.953 -12.242 -7.895 1 98.69 114 MET A C 1
ATOM 945 O O . MET A 1 114 ? -16.359 -12.664 -8.891 1 98.69 114 MET A O 1
ATOM 949 N N . VAL A 1 115 ? -18.016 -12.836 -7.391 1 98.38 115 VAL A N 1
ATOM 950 C CA . VAL A 1 115 ? -18.578 -14.023 -8.023 1 98.38 115 VAL A CA 1
ATOM 951 C C . VAL A 1 115 ? -18.906 -13.727 -9.484 1 98.38 115 VAL A C 1
ATOM 953 O O . VAL A 1 115 ? -18.578 -14.508 -10.375 1 98.38 115 VAL A O 1
ATOM 956 N N . LYS A 1 116 ? -19.516 -12.57 -9.711 1 98.69 116 LYS A N 1
ATOM 957 C CA . LYS A 1 116 ? -19.859 -12.18 -11.078 1 98.69 116 LYS A CA 1
ATOM 958 C C . LYS A 1 116 ? -18.625 -12.023 -11.938 1 98.69 116 LYS A C 1
ATOM 960 O O . LYS A 1 116 ? -18.594 -12.469 -13.086 1 98.69 116 LYS A O 1
ATOM 965 N N . ALA A 1 117 ? -17.641 -11.344 -11.414 1 98.81 117 ALA A N 1
ATOM 966 C CA . ALA A 1 117 ? -16.391 -11.141 -12.141 1 98.81 117 ALA A CA 1
ATOM 967 C C . ALA A 1 117 ? -15.727 -12.477 -12.461 1 98.81 117 ALA A C 1
ATOM 969 O O . ALA A 1 117 ? -15.242 -12.68 -13.57 1 98.81 117 ALA A O 1
ATOM 970 N N . VAL A 1 118 ? -15.695 -13.367 -11.523 1 98.75 118 VAL A N 1
ATOM 971 C CA . VAL A 1 118 ? -15.078 -14.68 -11.695 1 98.75 118 VAL A CA 1
ATOM 972 C C . VAL A 1 118 ? -15.875 -15.5 -12.711 1 98.75 118 VAL A C 1
ATOM 974 O O . VAL A 1 118 ? -15.289 -16.172 -13.555 1 98.75 118 VAL A O 1
ATOM 977 N N . ASP A 1 119 ? -17.188 -15.438 -12.594 1 98.69 119 ASP A N 1
ATOM 978 C CA . ASP A 1 119 ? -18.031 -16.125 -13.57 1 98.69 119 ASP A CA 1
ATOM 979 C C . ASP A 1 119 ? -17.719 -15.656 -14.992 1 98.69 119 ASP A C 1
ATOM 981 O O . ASP A 1 119 ? -17.578 -16.469 -15.898 1 98.69 119 ASP A O 1
ATOM 985 N N . SER A 1 120 ? -17.641 -14.375 -15.125 1 98.69 120 SER A N 1
ATOM 986 C CA . SER A 1 120 ? -17.344 -13.805 -16.438 1 98.69 120 SER A CA 1
ATOM 987 C C . SER A 1 120 ? -15.969 -14.266 -16.938 1 98.69 120 SER A C 1
ATOM 989 O O . SER A 1 120 ? -15.828 -14.656 -18.094 1 98.69 120 SER A O 1
ATOM 991 N N . ALA A 1 121 ? -15.016 -14.195 -16.094 1 98.75 121 ALA A N 1
ATOM 992 C CA . ALA A 1 121 ? -13.672 -14.641 -16.438 1 98.75 121 ALA A CA 1
ATOM 993 C C . ALA A 1 121 ? -13.656 -16.125 -16.797 1 98.75 121 ALA A C 1
ATOM 995 O O . ALA A 1 121 ? -12.992 -16.531 -17.766 1 98.75 121 ALA A O 1
ATOM 996 N N . TRP A 1 122 ? -14.344 -16.875 -16.062 1 98.62 122 TRP A N 1
ATOM 997 C CA . TRP A 1 122 ? -14.406 -18.328 -16.266 1 98.62 122 TRP A CA 1
ATOM 998 C C . TRP A 1 122 ? -15.062 -18.656 -17.609 1 98.62 122 TRP A C 1
ATOM 1000 O O . TRP A 1 122 ? -14.547 -19.484 -18.359 1 98.62 122 TRP A O 1
ATOM 1010 N N . GLU A 1 123 ? -16.141 -18.031 -17.906 1 98.31 123 GLU A N 1
ATOM 1011 C CA . GLU A 1 123 ? -16.875 -18.281 -19.141 1 98.31 123 GLU A CA 1
ATOM 1012 C C . GLU A 1 123 ? -16.078 -17.844 -20.359 1 98.31 123 GLU A C 1
ATOM 1014 O O . GLU A 1 123 ? -16.141 -18.5 -21.406 1 98.31 123 GLU A O 1
ATOM 1019 N N . GLY A 1 124 ? -15.383 -16.766 -20.188 1 98.44 124 GLY A N 1
ATOM 1020 C CA . GLY A 1 124 ? -14.648 -16.203 -21.312 1 98.44 124 GLY A CA 1
ATOM 1021 C C . GLY A 1 124 ? -13.203 -16.672 -21.375 1 98.44 124 GLY A C 1
ATOM 1022 O O . GLY A 1 124 ? -12.43 -16.203 -22.203 1 98.44 124 GLY A O 1
ATOM 1023 N N . ARG A 1 125 ? -12.859 -17.562 -20.516 1 98.56 125 ARG A N 1
ATOM 1024 C CA . ARG A 1 125 ? -11.453 -17.938 -20.359 1 98.56 125 ARG A CA 1
ATOM 1025 C C . ARG A 1 125 ? -10.938 -18.625 -21.625 1 98.56 125 ARG A C 1
ATOM 1027 O O . ARG A 1 125 ? -11.711 -19.203 -22.375 1 98.56 125 ARG A O 1
ATOM 1034 N N . ALA A 1 126 ? -9.656 -18.531 -21.875 1 98.44 126 ALA A N 1
ATOM 1035 C CA . ALA A 1 126 ? -8.984 -19.219 -22.984 1 98.44 126 ALA A CA 1
ATOM 1036 C C . ALA A 1 126 ? -9.172 -20.719 -22.891 1 98.44 126 ALA A C 1
ATOM 1038 O O . ALA A 1 126 ? -9.328 -21.281 -21.812 1 98.44 126 ALA A O 1
ATOM 1039 N N . ASP A 1 127 ? -9.055 -21.375 -24 1 97.06 127 ASP A N 1
ATOM 1040 C CA . ASP A 1 127 ? -9.156 -22.828 -24.062 1 97.06 127 ASP A CA 1
ATOM 1041 C C . ASP A 1 127 ? -7.922 -23.484 -23.453 1 97.06 127 ASP A C 1
ATOM 1043 O O . ASP A 1 127 ? -6.816 -22.953 -23.547 1 97.06 127 ASP A O 1
ATOM 1047 N N . GLY A 1 128 ? -8.203 -24.641 -22.844 1 96.88 128 GLY A N 1
ATOM 1048 C CA . GLY A 1 128 ? -7.109 -25.516 -22.453 1 96.88 128 GLY A CA 1
ATOM 1049 C C . GLY A 1 128 ? -6.434 -25.094 -21.156 1 96.88 128 GLY A C 1
ATOM 1050 O O . GLY A 1 128 ? -5.324 -25.531 -20.859 1 96.88 128 GLY A O 1
ATOM 1051 N N . LEU A 1 129 ? -7.066 -24.234 -20.391 1 98.44 129 LEU A N 1
ATOM 1052 C CA . LEU A 1 129 ? -6.473 -23.859 -19.109 1 98.44 129 LEU A CA 1
ATOM 1053 C C . LEU A 1 129 ? -6.559 -25 -18.109 1 98.44 129 LEU A C 1
ATOM 1055 O O . LEU A 1 129 ? -7.562 -25.719 -18.062 1 98.44 129 LEU A O 1
ATOM 1059 N N . PRO A 1 130 ? -5.531 -25.172 -17.312 1 98.5 130 PRO A N 1
ATOM 1060 C CA . PRO A 1 130 ? -5.453 -26.328 -16.422 1 98.5 130 PRO A CA 1
ATOM 1061 C C . PRO A 1 130 ? -6.145 -26.078 -15.078 1 98.5 130 PRO A C 1
ATOM 1063 O O . PRO A 1 130 ? -5.613 -26.453 -14.031 1 98.5 130 PRO A O 1
ATOM 1066 N N . TYR A 1 131 ? -7.262 -25.453 -15.086 1 98.5 131 TYR A N 1
ATOM 1067 C CA . TYR A 1 131 ? -8.023 -25.234 -13.867 1 98.5 131 TYR A CA 1
ATOM 1068 C C . TYR A 1 131 ? -9.125 -26.281 -13.711 1 98.5 131 TYR A C 1
ATOM 1070 O O . TYR A 1 131 ? -9.844 -26.578 -14.672 1 98.5 131 TYR A O 1
ATOM 1078 N N . LYS A 1 132 ? -9.258 -26.781 -12.516 1 97.75 132 LYS A N 1
ATOM 1079 C CA . LYS A 1 132 ? -10.328 -27.734 -12.242 1 97.75 132 LYS A CA 1
ATOM 1080 C C . LYS A 1 132 ? -11.656 -27.016 -12.008 1 97.75 132 LYS A C 1
ATOM 1082 O O . LYS A 1 132 ? -12.727 -27.578 -12.258 1 97.75 132 LYS A O 1
ATOM 1087 N N . ASP A 1 133 ? -11.609 -25.875 -11.422 1 98 133 ASP A N 1
ATOM 1088 C CA . ASP A 1 133 ? -12.797 -25.125 -11.062 1 98 133 ASP A CA 1
ATOM 1089 C C . ASP A 1 133 ? -12.484 -23.625 -10.906 1 98 133 ASP A C 1
ATOM 1091 O O . ASP A 1 133 ? -11.344 -23.219 -11.109 1 98 133 ASP A O 1
ATOM 1095 N N . LYS A 1 134 ? -13.469 -22.859 -10.617 1 98.5 134 LYS A N 1
ATOM 1096 C CA . LYS A 1 134 ? -13.352 -21.406 -10.492 1 98.5 134 LYS A CA 1
ATOM 1097 C C . LYS A 1 134 ? -12.43 -21.031 -9.336 1 98.5 134 LYS A C 1
ATOM 1099 O O . LYS A 1 134 ? -11.727 -20.016 -9.406 1 98.5 134 LYS A O 1
ATOM 1104 N N . ASN A 1 135 ? -12.391 -21.781 -8.305 1 98.62 135 ASN A N 1
ATOM 1105 C CA . ASN A 1 135 ? -11.508 -21.484 -7.176 1 98.62 135 ASN A CA 1
ATOM 1106 C C . ASN A 1 135 ? -10.039 -21.531 -7.582 1 98.62 135 ASN A C 1
ATOM 1108 O O . ASN A 1 135 ? -9.234 -20.75 -7.086 1 98.62 135 ASN A O 1
ATOM 1112 N N . GLN A 1 136 ? -9.727 -22.438 -8.453 1 98.81 136 GLN A N 1
ATOM 1113 C CA . GLN A 1 136 ? -8.352 -22.531 -8.93 1 98.81 136 GLN A CA 1
ATOM 1114 C C . GLN A 1 136 ? -7.996 -21.328 -9.805 1 98.81 136 GLN A C 1
ATOM 1116 O O . GLN A 1 136 ? -6.863 -20.844 -9.773 1 98.81 136 GLN A O 1
ATOM 1121 N N . LEU A 1 137 ? -8.984 -20.844 -10.539 1 98.88 137 LEU A N 1
ATOM 1122 C CA . LEU A 1 137 ? -8.766 -19.625 -11.305 1 98.88 137 LEU A CA 1
ATOM 1123 C C . LEU A 1 137 ? -8.477 -18.453 -10.383 1 98.88 137 LEU A C 1
ATOM 1125 O O . LEU A 1 137 ? -7.512 -17.703 -10.602 1 98.88 137 LEU A O 1
ATOM 1129 N N . VAL A 1 138 ? -9.234 -18.328 -9.328 1 98.94 138 VAL A N 1
ATOM 1130 C CA . VAL A 1 138 ? -9.055 -17.25 -8.367 1 98.94 138 VAL A CA 1
ATOM 1131 C C . VAL A 1 138 ? -7.719 -17.406 -7.648 1 98.94 138 VAL A C 1
ATOM 1133 O O . VAL A 1 138 ? -7.016 -16.438 -7.395 1 98.94 138 VAL A O 1
ATOM 1136 N N . THR A 1 139 ? -7.367 -18.625 -7.379 1 98.94 139 THR A N 1
ATOM 1137 C CA . THR A 1 139 ? -6.098 -18.906 -6.723 1 98.94 139 THR A CA 1
ATOM 1138 C C . THR A 1 139 ? -4.926 -18.469 -7.594 1 98.94 139 THR A C 1
ATOM 1140 O O . THR A 1 139 ? -4.035 -17.75 -7.125 1 98.94 139 THR A O 1
ATOM 1143 N N . MET A 1 140 ? -4.965 -18.828 -8.852 1 98.94 140 MET A N 1
ATOM 1144 C CA . MET A 1 140 ? -3.926 -18.406 -9.781 1 98.94 140 MET A CA 1
ATOM 1145 C C . MET A 1 140 ? -3.869 -16.891 -9.883 1 98.94 140 MET A C 1
ATOM 1147 O O . MET A 1 140 ? -2.787 -16.297 -9.844 1 98.94 140 MET A O 1
ATOM 1151 N N . ALA A 1 141 ? -5.02 -16.25 -9.961 1 98.94 141 ALA A N 1
ATOM 1152 C CA . ALA A 1 141 ? -5.086 -14.789 -10.047 1 98.94 141 ALA A CA 1
ATOM 1153 C C . ALA A 1 141 ? -4.441 -14.141 -8.828 1 98.94 141 ALA A C 1
ATOM 1155 O O . ALA A 1 141 ? -3.748 -13.125 -8.953 1 98.94 141 ALA A O 1
ATOM 1156 N N . SER A 1 142 ? -4.676 -14.719 -7.68 1 98.94 142 SER A N 1
ATOM 1157 C CA . SER A 1 142 ? -4.109 -14.172 -6.453 1 98.94 142 SER A CA 1
ATOM 1158 C C . SER A 1 142 ? -2.588 -14.305 -6.438 1 98.94 142 SER A C 1
ATOM 1160 O O . SER A 1 142 ? -1.889 -13.43 -5.934 1 98.94 142 SER A O 1
ATOM 1162 N N . ILE A 1 143 ? -2.051 -15.383 -6.949 1 98.81 143 ILE A N 1
ATOM 1163 C CA . ILE A 1 143 ? -0.612 -15.609 -7.039 1 98.81 143 ILE A CA 1
ATOM 1164 C C . ILE A 1 143 ? 0.009 -14.594 -7.992 1 98.81 143 ILE A C 1
ATOM 1166 O O . ILE A 1 143 ? 1.024 -13.969 -7.672 1 98.81 143 ILE A O 1
ATOM 1170 N N . ILE A 1 144 ? -0.65 -14.383 -9.141 1 98.62 144 ILE A N 1
ATOM 1171 C CA . ILE A 1 144 ? -0.198 -13.406 -10.125 1 98.62 144 ILE A CA 1
ATOM 1172 C C . ILE A 1 144 ? -0.203 -12.008 -9.5 1 98.62 144 ILE A C 1
ATOM 1174 O O . ILE A 1 144 ? 0.749 -11.242 -9.68 1 98.62 144 ILE A O 1
ATOM 1178 N N . GLU A 1 145 ? -1.29 -11.727 -8.75 1 98.25 145 GLU A N 1
ATOM 1179 C CA . GLU A 1 145 ? -1.459 -10.445 -8.078 1 98.25 145 GLU A CA 1
ATOM 1180 C C . GLU A 1 145 ? -0.265 -10.125 -7.184 1 98.25 145 GLU A C 1
ATOM 1182 O O . GLU A 1 145 ? 0.232 -9 -7.18 1 98.25 145 GLU A O 1
ATOM 1187 N N . LYS A 1 146 ? 0.282 -11.086 -6.473 1 97.62 146 LYS A N 1
ATOM 1188 C CA . LYS A 1 146 ? 1.339 -10.891 -5.484 1 97.62 146 LYS A CA 1
ATOM 1189 C C . LYS A 1 146 ? 2.717 -10.922 -6.141 1 97.62 146 LYS A C 1
ATOM 1191 O O . LYS A 1 146 ? 3.689 -10.414 -5.574 1 97.62 146 LYS A O 1
ATOM 1196 N N . GLU A 1 147 ? 2.861 -11.438 -7.328 1 94.75 147 GLU A N 1
ATOM 1197 C CA . GLU A 1 147 ? 4.164 -11.664 -7.949 1 94.75 147 GLU A CA 1
ATOM 1198 C C . GLU A 1 147 ? 4.648 -10.414 -8.672 1 94.75 147 GLU A C 1
ATOM 1200 O O . GLU A 1 147 ? 5.844 -10.102 -8.656 1 94.75 147 GLU A O 1
ATOM 1205 N N . THR A 1 148 ? 3.748 -9.742 -9.344 1 90.56 148 THR A N 1
ATOM 1206 C CA . THR A 1 148 ? 4.223 -8.625 -10.148 1 90.56 148 THR A CA 1
ATOM 1207 C C . THR A 1 148 ? 3.252 -7.449 -10.07 1 90.56 148 THR A C 1
ATOM 1209 O O . THR A 1 148 ? 2.035 -7.645 -10.078 1 90.56 148 THR A O 1
ATOM 1212 N N . ALA A 1 149 ? 3.875 -6.328 -10.008 1 81.75 149 ALA A N 1
ATOM 1213 C CA . ALA A 1 149 ? 3.105 -5.09 -10.102 1 81.75 149 ALA A CA 1
ATOM 1214 C C . ALA A 1 149 ? 3.275 -4.438 -11.469 1 81.75 149 ALA A C 1
ATOM 1216 O O . ALA A 1 149 ? 2.672 -3.398 -11.75 1 81.75 149 ALA A O 1
ATOM 1217 N N . VAL A 1 150 ? 4.07 -5.055 -12.289 1 87.38 150 VAL A N 1
ATOM 1218 C CA . VAL A 1 150 ? 4.316 -4.512 -13.625 1 87.38 150 VAL A CA 1
ATOM 1219 C C . VAL A 1 150 ? 3.195 -4.93 -14.57 1 87.38 150 VAL A C 1
ATOM 1221 O O . VAL A 1 150 ? 3.141 -6.082 -15.008 1 87.38 150 VAL A O 1
ATOM 1224 N N . ALA A 1 151 ? 2.41 -4.023 -14.922 1 90.38 151 ALA A N 1
ATOM 1225 C CA . ALA A 1 151 ? 1.192 -4.293 -15.68 1 90.38 151 ALA A CA 1
ATOM 1226 C C . ALA A 1 151 ? 1.516 -4.941 -17.016 1 90.38 151 ALA A C 1
ATOM 1228 O O . ALA A 1 151 ? 0.837 -5.883 -17.438 1 90.38 151 ALA A O 1
ATOM 1229 N N . SER A 1 152 ? 2.553 -4.496 -17.625 1 92 152 SER A N 1
ATOM 1230 C CA . SER A 1 152 ? 2.873 -4.922 -18.984 1 92 152 SER A CA 1
ATOM 1231 C C . SER A 1 152 ? 3.391 -6.355 -19 1 92 152 SER A C 1
ATOM 1233 O O . SER A 1 152 ? 3.479 -6.973 -20.078 1 92 152 SER A O 1
ATOM 1235 N N . GLU A 1 153 ? 3.73 -6.914 -17.875 1 95.94 153 GLU A N 1
ATOM 1236 C CA . GLU A 1 153 ? 4.297 -8.258 -17.828 1 95.94 153 GLU A CA 1
ATOM 1237 C C . GLU A 1 153 ? 3.338 -9.242 -17.172 1 95.94 153 GLU A C 1
ATOM 1239 O O . GLU A 1 153 ? 3.623 -10.438 -17.109 1 95.94 153 GLU A O 1
ATOM 1244 N N . ARG A 1 154 ? 2.23 -8.773 -16.75 1 97.62 154 ARG A N 1
ATOM 1245 C CA . ARG A 1 154 ? 1.328 -9.578 -15.93 1 97.62 154 ARG A CA 1
ATOM 1246 C C . ARG A 1 154 ? 0.877 -10.828 -16.672 1 97.62 154 ARG A C 1
ATOM 1248 O O . ARG A 1 154 ? 0.858 -11.922 -16.109 1 97.62 154 ARG A O 1
ATOM 1255 N N . ASP A 1 155 ? 0.537 -10.695 -17.922 1 98.06 155 ASP A N 1
ATOM 1256 C CA . ASP A 1 155 ? 0.06 -11.844 -18.672 1 98.06 155 ASP A CA 1
ATOM 1257 C C . ASP A 1 155 ? 1.193 -12.828 -18.953 1 98.06 155 ASP A C 1
ATOM 1259 O O . ASP A 1 155 ? 0.956 -14.023 -19.125 1 98.06 155 ASP A O 1
ATOM 1263 N N . GLN A 1 156 ? 2.451 -12.359 -19.031 1 98.38 156 GLN A N 1
ATOM 1264 C CA . GLN A 1 156 ? 3.598 -13.242 -19.203 1 98.38 156 GLN A CA 1
ATOM 1265 C C . GLN A 1 156 ? 3.895 -14.023 -17.922 1 98.38 156 GLN A C 1
ATOM 1267 O O . GLN A 1 156 ? 4.219 -15.211 -17.969 1 98.38 156 GLN A O 1
ATOM 1272 N N . VAL A 1 157 ? 3.758 -13.359 -16.844 1 98.38 157 VAL A N 1
ATOM 1273 C CA . VAL A 1 157 ? 3.896 -14.031 -15.547 1 98.38 157 VAL A CA 1
ATOM 1274 C C . VAL A 1 157 ? 2.838 -15.125 -15.422 1 98.38 157 VAL A C 1
ATOM 1276 O O . VAL A 1 157 ? 3.143 -16.25 -15.023 1 98.38 157 VAL A O 1
ATOM 1279 N N . ALA A 1 158 ? 1.657 -14.75 -15.781 1 98.88 158 ALA A N 1
ATOM 1280 C CA . ALA A 1 158 ? 0.581 -15.734 -15.789 1 98.88 158 ALA A CA 1
ATOM 1281 C C . ALA A 1 158 ? 0.94 -16.938 -16.672 1 98.88 158 ALA A C 1
ATOM 1283 O O . ALA A 1 158 ? 0.73 -18.078 -16.281 1 98.88 158 ALA A O 1
ATOM 1284 N N . SER A 1 159 ? 1.463 -16.641 -17.812 1 98.81 159 SER A N 1
ATOM 1285 C CA . SER A 1 159 ? 1.851 -17.688 -18.766 1 98.81 159 SER A CA 1
ATOM 1286 C C . SER A 1 159 ? 2.83 -18.672 -18.125 1 98.81 159 SER A C 1
ATOM 1288 O O . SER A 1 159 ? 2.67 -19.891 -18.25 1 98.81 159 SER A O 1
ATOM 1290 N N . VAL A 1 160 ? 3.789 -18.219 -17.422 1 98.69 160 VAL A N 1
ATOM 1291 C CA . VAL A 1 160 ? 4.789 -19.062 -16.781 1 98.69 160 VAL A CA 1
ATOM 1292 C C . VAL A 1 160 ? 4.113 -20.016 -15.789 1 98.69 160 VAL A C 1
ATOM 1294 O O . VAL A 1 160 ? 4.309 -21.219 -15.852 1 98.69 160 VAL A O 1
ATOM 1297 N N . PHE A 1 161 ? 3.334 -19.469 -14.891 1 98.75 161 PHE A N 1
ATOM 1298 C CA . PHE A 1 161 ? 2.701 -20.297 -13.859 1 98.75 161 PHE A CA 1
ATOM 1299 C C . PHE A 1 161 ? 1.769 -21.328 -14.484 1 98.75 161 PHE A C 1
ATOM 1301 O O . PHE A 1 161 ? 1.722 -22.469 -14.039 1 98.75 161 PHE A O 1
ATOM 1308 N N . ILE A 1 162 ? 1.066 -20.938 -15.438 1 98.81 162 ILE A N 1
ATOM 1309 C CA . ILE A 1 162 ? 0.098 -21.828 -16.062 1 98.81 162 ILE A CA 1
ATOM 1310 C C . ILE A 1 162 ? 0.83 -22.906 -16.844 1 98.81 162 ILE A C 1
ATOM 1312 O O . ILE A 1 162 ? 0.427 -24.078 -16.844 1 98.81 162 ILE A O 1
ATOM 1316 N N . ASN A 1 163 ? 1.875 -22.516 -17.594 1 98.69 163 ASN A N 1
ATOM 1317 C CA . ASN A 1 163 ? 2.699 -23.516 -18.281 1 98.69 163 ASN A CA 1
ATOM 1318 C C . ASN A 1 163 ? 3.258 -24.531 -17.297 1 98.69 163 ASN A C 1
ATOM 1320 O O . ASN A 1 163 ? 3.246 -25.734 -17.562 1 98.69 163 ASN A O 1
ATOM 1324 N N . ARG A 1 164 ? 3.732 -24.047 -16.141 1 98.5 164 ARG A N 1
ATOM 1325 C CA . ARG A 1 164 ? 4.234 -24.969 -15.125 1 98.5 164 ARG A CA 1
ATOM 1326 C C . ARG A 1 164 ? 3.135 -25.906 -14.641 1 98.5 164 ARG A C 1
ATOM 1328 O O . ARG A 1 164 ? 3.346 -27.109 -14.531 1 98.5 164 ARG A O 1
ATOM 1335 N N . LEU A 1 165 ? 2.059 -25.312 -14.367 1 98.69 165 LEU A N 1
ATOM 1336 C CA . LEU A 1 165 ? 0.935 -26.109 -13.891 1 98.69 165 LEU A CA 1
ATOM 1337 C C . LEU A 1 165 ? 0.587 -27.203 -14.891 1 98.69 165 LEU A C 1
ATOM 1339 O O . LEU A 1 165 ? 0.319 -28.344 -14.5 1 98.69 165 LEU A O 1
ATOM 1343 N N . ARG A 1 166 ? 0.647 -26.953 -16.156 1 97.88 166 ARG A N 1
ATOM 1344 C CA . ARG A 1 166 ? 0.285 -27.891 -17.234 1 97.88 166 ARG A CA 1
ATOM 1345 C C . ARG A 1 166 ? 1.206 -29.094 -17.234 1 97.88 166 ARG A C 1
ATOM 1347 O O . ARG A 1 166 ? 0.762 -30.219 -17.5 1 97.88 166 ARG A O 1
ATOM 1354 N N . ILE A 1 167 ? 2.406 -28.906 -16.906 1 97.44 167 ILE A N 1
ATOM 1355 C CA . ILE A 1 167 ? 3.365 -29.984 -17.078 1 97.44 167 ILE A CA 1
ATOM 1356 C C . ILE A 1 167 ? 3.725 -30.578 -15.711 1 97.44 167 ILE A C 1
ATOM 1358 O O . ILE A 1 167 ? 4.688 -31.344 -15.586 1 97.44 167 ILE A O 1
ATOM 1362 N N . GLY A 1 168 ? 3.047 -30.125 -14.68 1 97.44 168 GLY A N 1
ATOM 1363 C CA . GLY A 1 168 ? 3.229 -30.703 -13.359 1 97.44 168 GLY A CA 1
ATOM 1364 C C . GLY A 1 168 ? 4.465 -30.172 -12.648 1 97.44 168 GLY A C 1
ATOM 1365 O O . GLY A 1 168 ? 4.949 -30.797 -11.703 1 97.44 168 GLY A O 1
ATOM 1366 N N . MET A 1 169 ? 5.004 -29.109 -13.133 1 97.81 169 MET A N 1
ATOM 1367 C CA . MET A 1 169 ? 6.125 -28.438 -12.477 1 97.81 169 MET A CA 1
ATOM 1368 C C . MET A 1 169 ? 5.648 -27.641 -11.273 1 97.81 169 MET A C 1
ATOM 1370 O O . MET A 1 169 ? 4.582 -27.016 -11.312 1 97.81 169 MET A O 1
ATOM 1374 N N . ARG A 1 170 ? 6.422 -27.609 -10.227 1 98.12 170 ARG A N 1
ATOM 1375 C CA . ARG A 1 170 ? 6.082 -26.812 -9.055 1 98.12 170 ARG A CA 1
ATOM 1376 C C . ARG A 1 170 ? 6.09 -25.328 -9.375 1 98.12 170 ARG A C 1
ATOM 1378 O O . ARG A 1 170 ? 6.926 -24.859 -10.141 1 98.12 170 ARG A O 1
ATOM 1385 N N . LEU A 1 171 ? 5.223 -24.609 -8.688 1 98.38 171 LEU A N 1
ATOM 1386 C CA . LEU A 1 171 ? 5.121 -23.172 -8.977 1 98.38 171 LEU A CA 1
ATOM 1387 C C . LEU A 1 171 ? 6.277 -22.406 -8.344 1 98.38 171 LEU A C 1
ATOM 1389 O O . LEU A 1 171 ? 6.773 -21.438 -8.93 1 98.38 171 LEU A O 1
ATOM 1393 N N . GLN A 1 172 ? 6.617 -22.797 -7.082 1 96.94 172 GLN A N 1
ATOM 1394 C CA . GLN A 1 172 ? 7.789 -22.281 -6.387 1 96.94 172 GLN A CA 1
ATOM 1395 C C . GLN A 1 172 ? 7.746 -20.75 -6.316 1 96.94 172 GLN A C 1
ATOM 1397 O O . GLN A 1 172 ? 8.664 -20.078 -6.789 1 96.94 172 GLN A O 1
ATOM 1402 N N . THR A 1 173 ? 6.777 -20.25 -5.629 1 96.75 173 THR A N 1
ATOM 1403 C CA . THR A 1 173 ? 6.652 -18.812 -5.441 1 96.75 173 THR A CA 1
ATOM 1404 C C . THR A 1 173 ? 6.547 -18.469 -3.959 1 96.75 173 THR A C 1
ATOM 1406 O O . THR A 1 173 ? 5.781 -19.094 -3.221 1 96.75 173 THR A O 1
ATOM 1409 N N . ASP A 1 174 ? 7.25 -17.484 -3.521 1 95.25 174 ASP A N 1
ATOM 1410 C CA . ASP A 1 174 ? 7.41 -17.094 -2.125 1 95.25 174 ASP A CA 1
ATOM 1411 C C . ASP A 1 174 ? 6.082 -16.641 -1.522 1 95.25 174 ASP A C 1
ATOM 1413 O O . ASP A 1 174 ? 5.77 -16.984 -0.378 1 95.25 174 ASP A O 1
ATOM 1417 N N . PRO A 1 175 ? 5.266 -15.945 -2.271 1 97.38 175 PRO A N 1
ATOM 1418 C CA . PRO A 1 175 ? 4.035 -15.422 -1.67 1 97.38 175 PRO A CA 1
ATOM 1419 C C . PRO A 1 175 ? 3.145 -16.531 -1.104 1 97.38 175 PRO A C 1
ATOM 1421 O O . PRO A 1 175 ? 2.496 -16.328 -0.073 1 97.38 175 PRO A O 1
ATOM 1424 N N . THR A 1 176 ? 3.121 -17.656 -1.723 1 98.56 176 THR A N 1
ATOM 1425 C CA . THR A 1 176 ? 2.287 -18.734 -1.19 1 98.56 176 THR A CA 1
ATOM 1426 C C . THR A 1 176 ? 2.838 -19.234 0.14 1 98.56 176 THR A C 1
ATOM 1428 O O . THR A 1 176 ? 2.074 -19.578 1.05 1 98.56 176 THR A O 1
ATOM 1431 N N . VAL A 1 177 ? 4.168 -19.328 0.268 1 97.56 177 VAL A N 1
ATOM 1432 C CA . VAL A 1 177 ? 4.809 -19.766 1.502 1 97.56 177 VAL A CA 1
ATOM 1433 C C . VAL A 1 177 ? 4.496 -18.781 2.627 1 97.56 177 VAL A C 1
ATOM 1435 O O . VAL A 1 177 ? 4.117 -19.188 3.729 1 97.56 177 VAL A O 1
ATOM 1438 N N . ILE A 1 178 ? 4.609 -17.562 2.277 1 96.81 178 ILE A N 1
ATOM 1439 C CA . ILE A 1 178 ? 4.352 -16.5 3.246 1 96.81 178 ILE A CA 1
ATOM 1440 C C . ILE A 1 178 ? 2.916 -16.609 3.754 1 96.81 178 ILE A C 1
ATOM 1442 O O . ILE A 1 178 ? 2.674 -16.547 4.961 1 96.81 178 ILE A O 1
ATOM 1446 N N . TYR A 1 179 ? 1.979 -16.672 2.924 1 98.25 179 TYR A N 1
ATOM 1447 C CA . TYR A 1 179 ? 0.583 -16.812 3.322 1 98.25 179 TYR A CA 1
ATOM 1448 C C . TYR A 1 179 ? 0.397 -18 4.254 1 98.25 179 TYR A C 1
ATOM 1450 O O . TYR A 1 179 ? -0.284 -17.906 5.277 1 98.25 179 TYR A O 1
ATOM 1458 N N . GLY A 1 180 ? 0.992 -19.047 3.906 1 97.75 180 GLY A N 1
ATOM 1459 C CA . GLY A 1 180 ? 0.856 -20.266 4.684 1 97.75 180 GLY A CA 1
ATOM 1460 C C . GLY A 1 180 ? 1.447 -20.156 6.074 1 97.75 180 GLY A C 1
ATOM 1461 O O . GLY A 1 180 ? 1.037 -20.891 6.988 1 97.75 180 GLY A O 1
ATOM 1462 N N . MET A 1 181 ? 2.338 -19.328 6.266 1 96.62 181 MET A N 1
ATOM 1463 C CA . MET A 1 181 ? 2.965 -19.141 7.57 1 96.62 181 MET A CA 1
ATOM 1464 C C . MET A 1 181 ? 2.008 -18.453 8.539 1 96.62 181 MET A C 1
ATOM 1466 O O . MET A 1 181 ? 2.127 -18.609 9.758 1 96.62 181 MET A O 1
ATOM 1470 N N . GLY A 1 182 ? 1.139 -17.609 8.008 1 94.62 182 GLY A N 1
ATOM 1471 C CA . GLY A 1 182 ? 0.182 -16.922 8.852 1 94.62 182 GLY A CA 1
ATOM 1472 C C . GLY A 1 182 ? 0.837 -15.992 9.852 1 94.62 182 GLY A C 1
ATOM 1473 O O . GLY A 1 182 ? 1.653 -15.141 9.477 1 94.62 182 GLY A O 1
ATOM 1474 N N . GLU A 1 183 ? 0.557 -16.172 11.086 1 92.94 183 GLU A N 1
ATOM 1475 C CA . GLU A 1 183 ? 1.021 -15.297 12.156 1 92.94 183 GLU A CA 1
ATOM 1476 C C . GLU A 1 183 ? 2.506 -15.508 12.445 1 92.94 183 GLU A C 1
ATOM 1478 O O . GLU A 1 183 ? 3.145 -14.68 13.094 1 92.94 183 GLU A O 1
ATOM 1483 N N . ARG A 1 184 ? 3.002 -16.531 11.969 1 92.88 184 ARG A N 1
ATOM 1484 C CA . ARG A 1 184 ? 4.406 -16.828 12.219 1 92.88 184 ARG A CA 1
ATOM 1485 C C . ARG A 1 184 ? 5.32 -15.953 11.367 1 92.88 184 ARG A C 1
ATOM 1487 O O . ARG A 1 184 ? 6.52 -15.859 11.625 1 92.88 184 ARG A O 1
ATOM 1494 N N . TYR A 1 185 ? 4.785 -15.5 10.336 1 93.06 185 TYR A N 1
ATOM 1495 C CA . TYR A 1 185 ? 5.598 -14.641 9.484 1 93.06 185 TYR A CA 1
ATOM 1496 C C . TYR A 1 185 ? 5.906 -13.32 10.188 1 93.06 185 TYR A C 1
ATOM 1498 O O . TYR A 1 185 ? 4.996 -12.578 10.555 1 93.06 185 TYR A O 1
ATOM 1506 N N . ASN A 1 186 ? 7.152 -13.055 10.312 1 87.75 186 ASN A N 1
ATOM 1507 C CA . ASN A 1 186 ? 7.582 -11.852 11.023 1 87.75 186 ASN A CA 1
ATOM 1508 C C . ASN A 1 186 ? 8.32 -10.891 10.094 1 87.75 186 ASN A C 1
ATOM 1510 O O . ASN A 1 186 ? 9.133 -10.078 10.555 1 87.75 186 ASN A O 1
ATOM 1514 N N . GLY A 1 187 ? 8.156 -11.102 8.797 1 86.56 187 GLY A N 1
ATOM 1515 C CA . GLY A 1 187 ? 8.789 -10.203 7.84 1 86.56 187 GLY A CA 1
ATOM 1516 C C . GLY A 1 187 ? 10.023 -10.805 7.191 1 86.56 187 GLY A C 1
ATOM 1517 O O . GLY A 1 187 ? 10.625 -10.188 6.309 1 86.56 187 GLY A O 1
ATOM 1518 N N . LYS A 1 188 ? 10.359 -12.094 7.664 1 86.75 188 LYS A N 1
ATOM 1519 C CA . LYS A 1 188 ? 11.539 -12.766 7.121 1 86.75 188 LYS A CA 1
ATOM 1520 C C . LYS A 1 188 ? 11.188 -14.156 6.605 1 86.75 188 LYS A C 1
ATOM 1522 O O . LYS A 1 188 ? 10.391 -14.867 7.215 1 86.75 188 LYS A O 1
ATOM 1527 N N . LEU A 1 189 ? 11.688 -14.461 5.461 1 90.25 189 LEU A N 1
ATOM 1528 C CA . LEU A 1 189 ? 11.5 -15.773 4.855 1 90.25 189 LEU A CA 1
ATOM 1529 C C . LEU A 1 189 ? 12.828 -16.516 4.762 1 90.25 189 LEU A C 1
ATOM 1531 O O . LEU A 1 189 ? 13.703 -16.141 3.979 1 90.25 189 LEU A O 1
ATOM 1535 N N . SER A 1 190 ? 13.016 -17.641 5.531 1 89.31 190 SER A N 1
ATOM 1536 C CA . SER A 1 190 ? 14.266 -18.375 5.59 1 89.31 190 SER A CA 1
ATOM 1537 C C . SER A 1 190 ? 14.242 -19.562 4.633 1 89.31 190 SER A C 1
ATOM 1539 O O . SER A 1 190 ? 13.188 -19.938 4.121 1 89.31 190 SER A O 1
ATOM 1541 N N . ARG A 1 191 ? 15.398 -20.109 4.379 1 88.81 191 ARG A N 1
ATOM 1542 C CA . ARG A 1 191 ? 15.5 -21.344 3.594 1 88.81 191 ARG A CA 1
ATOM 1543 C C . ARG A 1 191 ? 14.688 -22.469 4.23 1 88.81 191 ARG A C 1
ATOM 1545 O O . ARG A 1 191 ? 14.039 -23.25 3.523 1 88.81 191 ARG A O 1
ATOM 1552 N N . ALA A 1 192 ? 14.797 -22.469 5.523 1 93.19 192 ALA A N 1
ATOM 1553 C CA . ALA A 1 192 ? 14.031 -23.484 6.25 1 93.19 192 ALA A CA 1
ATOM 1554 C C . ALA A 1 192 ? 12.539 -23.344 5.984 1 93.19 192 ALA A C 1
ATOM 1556 O O . ALA A 1 192 ? 11.82 -24.328 5.863 1 93.19 192 ALA A O 1
ATOM 1557 N N . ASP A 1 193 ? 12.07 -22.109 5.922 1 94.88 193 ASP A N 1
ATOM 1558 C CA . ASP A 1 193 ? 10.664 -21.859 5.609 1 94.88 193 ASP A CA 1
ATOM 1559 C C . ASP A 1 193 ? 10.305 -22.391 4.23 1 94.88 193 ASP A C 1
ATOM 1561 O O . ASP A 1 193 ? 9.234 -22.984 4.043 1 94.88 193 ASP A O 1
ATOM 1565 N N . LEU A 1 194 ? 11.188 -22.234 3.262 1 94.12 194 LEU A N 1
ATOM 1566 C CA . LEU A 1 194 ? 10.961 -22.672 1.889 1 94.12 194 LEU A CA 1
ATOM 1567 C C . LEU A 1 194 ? 10.938 -24.203 1.798 1 94.12 194 LEU A C 1
ATOM 1569 O O . LEU A 1 194 ? 10.289 -24.766 0.914 1 94.12 194 LEU A O 1
ATOM 1573 N N . GLU A 1 195 ? 11.523 -24.844 2.777 1 95.19 195 GLU A N 1
ATOM 1574 C CA . GLU A 1 195 ? 11.664 -26.297 2.727 1 95.19 195 GLU A CA 1
ATOM 1575 C C . GLU A 1 195 ? 10.586 -26.984 3.568 1 95.19 195 GLU A C 1
ATOM 1577 O O . GLU A 1 195 ? 10.375 -28.188 3.445 1 95.19 195 GLU A O 1
ATOM 1582 N N . THR A 1 196 ? 9.914 -26.297 4.426 1 96.75 196 THR A N 1
ATOM 1583 C CA . THR A 1 196 ? 8.906 -26.875 5.312 1 96.75 196 THR A CA 1
ATOM 1584 C C . THR A 1 196 ? 7.613 -27.141 4.551 1 96.75 196 THR A C 1
ATOM 1586 O O . THR A 1 196 ? 7 -26.219 4.012 1 96.75 196 THR A O 1
ATOM 1589 N N . PRO A 1 197 ? 7.207 -28.344 4.641 1 96.81 197 PRO A N 1
ATOM 1590 C CA . PRO A 1 197 ? 5.977 -28.656 3.904 1 96.81 197 PRO A CA 1
ATOM 1591 C C . PRO A 1 197 ? 4.73 -28.047 4.559 1 96.81 197 PRO A C 1
ATOM 1593 O O . PRO A 1 197 ? 4.555 -28.172 5.773 1 96.81 197 PRO A O 1
ATOM 1596 N N . THR A 1 198 ? 3.955 -27.312 3.867 1 97.56 198 THR A N 1
ATOM 1597 C CA . THR A 1 198 ? 2.596 -26.891 4.184 1 97.56 198 THR A CA 1
ATOM 1598 C C . THR A 1 198 ? 1.707 -26.953 2.945 1 97.56 198 THR A C 1
ATOM 1600 O O . THR A 1 198 ? 2.203 -27.109 1.827 1 97.56 198 THR A O 1
ATOM 1603 N N . ALA A 1 199 ? 0.404 -26.828 3.137 1 98.06 199 ALA A N 1
ATOM 1604 C CA . ALA A 1 199 ? -0.547 -26.906 2.029 1 98.06 199 ALA A CA 1
ATOM 1605 C C . ALA A 1 199 ? -0.344 -25.75 1.056 1 98.06 199 ALA A C 1
ATOM 1607 O O . ALA A 1 199 ? -0.792 -25.812 -0.092 1 98.06 199 ALA A O 1
ATOM 1608 N N . TYR A 1 200 ? 0.342 -24.719 1.537 1 98.62 200 TYR A N 1
ATOM 1609 C CA . TYR A 1 200 ? 0.491 -23.531 0.708 1 98.62 200 TYR A CA 1
ATOM 1610 C C . TYR A 1 200 ? 1.934 -23.359 0.242 1 98.62 200 TYR A C 1
ATOM 1612 O O . TYR A 1 200 ? 2.252 -22.422 -0.495 1 98.62 200 TYR A O 1
ATOM 1620 N N . ASN A 1 201 ? 2.84 -24.266 0.628 1 98.56 201 ASN A N 1
ATOM 1621 C CA . ASN A 1 201 ? 4.234 -24.156 0.215 1 98.56 201 ASN A CA 1
ATOM 1622 C C . ASN A 1 201 ? 4.457 -24.781 -1.163 1 98.56 201 ASN A C 1
ATOM 1624 O O . ASN A 1 201 ? 4.711 -25.984 -1.276 1 98.56 201 ASN A O 1
ATOM 1628 N N . THR A 1 202 ? 4.512 -23.953 -2.188 1 98.38 202 THR A N 1
ATOM 1629 C CA . THR A 1 202 ? 4.566 -24.422 -3.57 1 98.38 202 THR A CA 1
ATOM 1630 C C . THR A 1 202 ? 5.98 -24.844 -3.943 1 98.38 202 THR A C 1
ATOM 1632 O O . THR A 1 202 ? 6.227 -25.266 -5.074 1 98.38 202 THR A O 1
ATOM 1635 N N . TYR A 1 203 ? 6.883 -24.734 -3.014 1 97.25 203 TYR A N 1
ATOM 1636 C CA . TYR A 1 203 ? 8.188 -25.359 -3.188 1 97.25 203 TYR A CA 1
ATOM 1637 C C . TYR A 1 203 ? 8.125 -26.844 -2.844 1 97.25 203 TYR A C 1
ATOM 1639 O O . TYR A 1 203 ? 9.023 -27.609 -3.215 1 97.25 203 TYR A O 1
ATOM 1647 N N . THR A 1 204 ? 7.113 -27.203 -2.119 1 97.69 204 THR A N 1
ATOM 1648 C CA . THR A 1 204 ? 7.078 -28.562 -1.616 1 97.69 204 THR A CA 1
ATOM 1649 C C . THR A 1 204 ? 5.859 -29.312 -2.156 1 97.69 204 THR A C 1
ATOM 1651 O O . THR A 1 204 ? 5.809 -30.547 -2.117 1 97.69 204 THR A O 1
ATOM 1654 N N . ILE A 1 205 ? 4.957 -28.656 -2.66 1 98 205 ILE A N 1
ATOM 1655 C CA . ILE A 1 205 ? 3.787 -29.312 -3.221 1 98 205 ILE A CA 1
ATOM 1656 C C . ILE A 1 205 ? 3.77 -29.141 -4.738 1 98 205 ILE A C 1
ATOM 1658 O O . ILE A 1 205 ? 4.402 -28.219 -5.27 1 98 205 ILE A O 1
ATOM 1662 N N . THR A 1 206 ? 2.969 -30.031 -5.387 1 96.81 206 THR A N 1
ATOM 1663 C CA . THR A 1 206 ? 2.678 -29.891 -6.809 1 96.81 206 THR A CA 1
ATOM 1664 C C . THR A 1 206 ? 1.271 -29.344 -7.023 1 96.81 206 THR A C 1
ATOM 1666 O O . THR A 1 206 ? 0.356 -29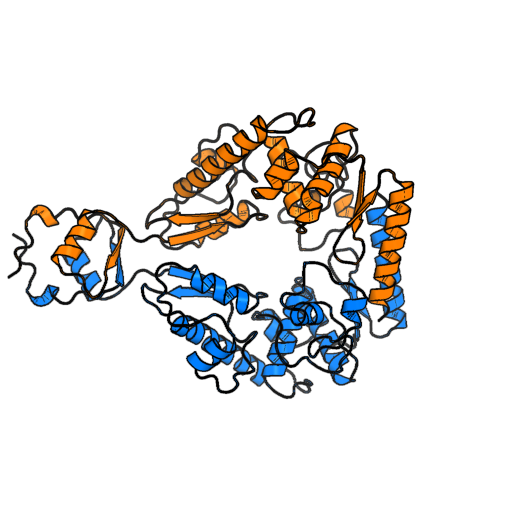.641 -6.254 1 96.81 206 THR A O 1
ATOM 1669 N N . GLY A 1 207 ? 1.102 -28.516 -8.031 1 98.06 207 GLY A N 1
ATOM 1670 C CA . GLY A 1 207 ? -0.201 -27.922 -8.312 1 98.06 207 GLY A CA 1
ATOM 1671 C C . GLY A 1 207 ? -0.46 -26.641 -7.543 1 98.06 207 GLY A C 1
ATOM 1672 O O . GLY A 1 207 ? 0.48 -25.969 -7.121 1 98.06 207 GLY A O 1
ATOM 1673 N N . LEU A 1 208 ? -1.71 -26.266 -7.438 1 98.75 208 LEU A N 1
ATOM 1674 C CA . LEU A 1 208 ? -2.127 -25.047 -6.75 1 98.75 208 LEU A CA 1
ATOM 1675 C C . LEU A 1 208 ? -2.385 -25.312 -5.273 1 98.75 208 LEU A C 1
ATOM 1677 O O . LEU A 1 208 ? -2.766 -26.422 -4.898 1 98.75 208 LEU A O 1
ATOM 1681 N N . PRO A 1 209 ? -2.145 -24.297 -4.414 1 98.5 209 PRO A N 1
ATOM 1682 C CA . PRO A 1 209 ? -2.631 -24.438 -3.037 1 98.5 209 PRO A CA 1
ATOM 1683 C C . PRO A 1 209 ? -4.152 -24.562 -2.961 1 98.5 209 PRO A C 1
ATOM 1685 O O . PRO A 1 209 ? -4.84 -24.422 -3.975 1 98.5 209 PRO A O 1
ATOM 1688 N N . PRO A 1 210 ? -4.605 -24.828 -1.723 1 98 210 PRO A N 1
ATOM 1689 C CA . PRO A 1 210 ? -6.039 -25.078 -1.581 1 98 210 PRO A CA 1
ATOM 1690 C C . PRO A 1 210 ? -6.898 -23.875 -1.938 1 98 210 PRO A C 1
ATOM 1692 O O . PRO A 1 210 ? -8.086 -24.016 -2.25 1 98 210 PRO A O 1
ATOM 1695 N N . GLY A 1 211 ? -6.375 -22.688 -1.832 1 98.44 211 GLY A N 1
ATOM 1696 C CA . GLY A 1 211 ? -7.117 -21.469 -2.117 1 98.44 211 GLY A CA 1
ATOM 1697 C C . GLY A 1 211 ? -6.227 -20.266 -2.365 1 98.44 211 GLY A C 1
ATOM 1698 O O . GLY A 1 211 ? -4.996 -20.391 -2.344 1 98.44 211 GLY A O 1
ATOM 1699 N N . ALA A 1 212 ? -6.91 -19.125 -2.578 1 98.81 212 ALA A N 1
ATOM 1700 C CA . ALA A 1 212 ? -6.227 -17.875 -2.883 1 98.81 212 ALA A CA 1
ATOM 1701 C C . ALA A 1 212 ? -5.383 -17.406 -1.698 1 98.81 212 ALA A C 1
ATOM 1703 O O . ALA A 1 212 ? -5.59 -17.844 -0.567 1 98.81 212 ALA A O 1
ATOM 1704 N N . ILE A 1 213 ? -4.477 -16.547 -1.987 1 98.81 213 ILE A N 1
ATOM 1705 C CA . ILE A 1 213 ? -3.572 -16.062 -0.945 1 98.81 213 ILE A CA 1
ATOM 1706 C C . ILE A 1 213 ? -3.764 -14.57 -0.743 1 98.81 213 ILE A C 1
ATOM 1708 O O . ILE A 1 213 ? -3.066 -13.953 0.065 1 98.81 213 ILE A O 1
ATOM 1712 N N . ALA A 1 214 ? -4.617 -13.953 -1.485 1 98.75 214 ALA A N 1
ATOM 1713 C CA . ALA A 1 214 ? -5.004 -12.547 -1.443 1 98.75 214 ALA A CA 1
ATOM 1714 C C . ALA A 1 214 ? -6.172 -12.266 -2.383 1 98.75 214 ALA A C 1
ATOM 1716 O O . ALA A 1 214 ? -6.594 -13.148 -3.137 1 98.75 214 ALA A O 1
ATOM 1717 N N . THR A 1 215 ? -6.602 -11.055 -2.295 1 98.75 215 THR A N 1
ATOM 1718 C CA . THR A 1 215 ? -7.664 -10.648 -3.211 1 98.75 215 THR A CA 1
ATOM 1719 C C . THR A 1 215 ? -7.082 -10.172 -4.539 1 98.75 215 THR A C 1
ATOM 1721 O O . THR A 1 215 ? -6.379 -9.164 -4.582 1 98.75 215 THR A O 1
ATOM 1724 N N . PRO A 1 216 ? -7.43 -10.859 -5.625 1 98.81 216 PRO A N 1
ATOM 1725 C CA . PRO A 1 216 ? -6.945 -10.391 -6.926 1 98.81 216 PRO A CA 1
ATOM 1726 C C . PRO A 1 216 ? -7.805 -9.266 -7.5 1 98.81 216 PRO A C 1
ATOM 1728 O O . PRO A 1 216 ? -9.008 -9.203 -7.234 1 98.81 216 PRO A O 1
ATOM 1731 N N . GLY A 1 217 ? -7.227 -8.43 -8.305 1 98.19 217 GLY A N 1
ATOM 1732 C CA . GLY A 1 217 ? -7.965 -7.43 -9.07 1 98.19 217 GLY A CA 1
ATOM 1733 C C . GLY A 1 217 ? -8.414 -7.934 -10.43 1 98.19 217 GLY A C 1
ATOM 1734 O O . GLY A 1 217 ? -8.18 -9.094 -10.781 1 98.19 217 GLY A O 1
ATOM 1735 N N . ALA A 1 218 ? -9.031 -7.008 -11.133 1 98.31 218 ALA A N 1
ATOM 1736 C CA . ALA A 1 218 ? -9.562 -7.34 -12.445 1 98.31 218 ALA A CA 1
ATOM 1737 C C . ALA A 1 218 ? -8.445 -7.773 -13.398 1 98.31 218 ALA A C 1
ATOM 1739 O O . ALA A 1 218 ? -8.609 -8.734 -14.156 1 98.31 218 ALA A O 1
ATOM 1740 N N . ASP A 1 219 ? -7.348 -7.109 -13.383 1 98.19 219 ASP A N 1
ATOM 1741 C CA . ASP A 1 219 ? -6.25 -7.391 -14.305 1 98.19 219 ASP A CA 1
ATOM 1742 C C . ASP A 1 219 ? -5.648 -8.766 -14.031 1 98.19 219 ASP A C 1
ATOM 1744 O O . ASP A 1 219 ? -5.285 -9.484 -14.969 1 98.19 219 ASP A O 1
ATOM 1748 N N . SER A 1 220 ? -5.512 -9.102 -12.766 1 98.69 220 SER A N 1
ATOM 1749 C CA . SER A 1 220 ? -4.969 -10.406 -12.422 1 98.69 220 SER A CA 1
ATOM 1750 C C . SER A 1 220 ? -5.949 -11.523 -12.773 1 98.69 220 SER A C 1
ATOM 1752 O O . SER A 1 220 ? -5.539 -12.602 -13.203 1 98.69 220 SER A O 1
ATOM 1754 N N . LEU A 1 221 ? -7.234 -11.297 -12.57 1 98.81 221 LEU A N 1
ATOM 1755 C CA . LEU A 1 221 ? -8.234 -12.258 -13.016 1 98.81 221 LEU A CA 1
ATOM 1756 C C . LEU A 1 221 ? -8.148 -12.469 -14.523 1 98.81 221 LEU A C 1
ATOM 1758 O O . LEU A 1 221 ? -8.18 -13.609 -14.992 1 98.81 221 LEU A O 1
ATOM 1762 N N . LYS A 1 222 ? -8.031 -11.367 -15.188 1 98.75 222 LYS A N 1
ATOM 1763 C CA . LYS A 1 222 ? -7.914 -11.438 -16.641 1 98.75 222 LYS A CA 1
ATOM 1764 C C . LYS A 1 222 ? -6.668 -12.219 -17.047 1 98.75 222 LYS A C 1
ATOM 1766 O O . LYS A 1 222 ? -6.727 -13.062 -17.953 1 98.75 222 LYS A O 1
ATOM 1771 N N . ALA A 1 223 ? -5.586 -11.93 -16.406 1 98.81 223 ALA A N 1
ATOM 1772 C CA . ALA A 1 223 ? -4.336 -12.617 -16.734 1 98.81 223 ALA A CA 1
ATOM 1773 C C . ALA A 1 223 ? -4.453 -14.117 -16.484 1 98.81 223 ALA A C 1
ATOM 1775 O O . ALA A 1 223 ? -3.941 -14.93 -17.25 1 98.81 223 ALA A O 1
ATOM 1776 N N . ALA A 1 224 ? -5.07 -14.469 -15.422 1 98.88 224 ALA A N 1
ATOM 1777 C CA . ALA A 1 224 ? -5.262 -15.875 -15.094 1 98.88 224 ALA A CA 1
ATOM 1778 C C . ALA A 1 224 ? -6.16 -16.562 -16.125 1 98.88 224 ALA A C 1
ATOM 1780 O O . ALA A 1 224 ? -5.988 -17.75 -16.406 1 98.88 224 ALA A O 1
ATOM 1781 N N . ALA A 1 225 ? -7.086 -15.844 -16.672 1 98.88 225 ALA A N 1
ATOM 1782 C CA . ALA A 1 225 ? -8.055 -16.406 -17.609 1 98.88 225 ALA A CA 1
ATOM 1783 C C . ALA A 1 225 ? -7.535 -16.328 -19.031 1 98.88 225 ALA A C 1
ATOM 1785 O O . ALA A 1 225 ? -7.961 -17.109 -19.906 1 98.88 225 ALA A O 1
ATOM 1786 N N . HIS A 1 226 ? -6.711 -15.344 -19.297 1 98.75 226 HIS A N 1
ATOM 1787 C CA . HIS A 1 226 ? -6.148 -15.109 -20.625 1 98.75 226 HIS A CA 1
ATOM 1788 C C . HIS A 1 226 ? -4.645 -14.875 -20.547 1 98.75 226 HIS A C 1
ATOM 1790 O O . HIS A 1 226 ? -4.16 -13.805 -20.938 1 98.75 226 HIS A O 1
ATOM 1796 N N . PRO A 1 227 ? -3.926 -15.883 -20.141 1 98.75 227 PRO A N 1
ATOM 1797 C CA . PRO A 1 227 ? -2.471 -15.727 -20.109 1 98.75 227 PRO A CA 1
ATOM 1798 C C . PRO A 1 227 ? -1.875 -15.531 -21.5 1 98.75 227 PRO A C 1
ATOM 1800 O O . PRO A 1 227 ? -2.475 -15.945 -22.5 1 98.75 227 PRO A O 1
ATOM 1803 N N . ALA A 1 228 ? -0.786 -14.836 -21.531 1 98.62 228 ALA A N 1
ATOM 1804 C CA . ALA A 1 228 ? -0.056 -14.797 -22.797 1 98.62 228 ALA A CA 1
ATOM 1805 C C . ALA A 1 228 ? 0.271 -16.203 -23.281 1 98.62 228 ALA A C 1
ATOM 1807 O O . ALA A 1 228 ? 0.459 -17.125 -22.484 1 98.62 228 ALA A O 1
ATOM 1808 N N . LYS A 1 229 ? 0.24 -16.312 -24.578 1 98.25 229 LYS A N 1
ATOM 1809 C CA . LYS A 1 229 ? 0.643 -17.594 -25.156 1 98.25 229 LYS A CA 1
ATOM 1810 C C . LYS A 1 229 ? 2.145 -17.609 -25.438 1 98.25 229 LYS A C 1
ATOM 1812 O O . LYS A 1 229 ? 2.598 -17.156 -26.484 1 98.25 229 LYS A O 1
ATOM 1817 N N . THR A 1 230 ? 2.859 -18.078 -24.516 1 98.5 230 THR A N 1
ATOM 1818 C CA . THR A 1 230 ? 4.312 -18.203 -24.594 1 98.5 230 THR A CA 1
ATOM 1819 C C . THR A 1 230 ? 4.773 -19.562 -24.094 1 98.5 230 THR A C 1
ATOM 1821 O O . THR A 1 230 ? 4.035 -20.25 -23.391 1 98.5 230 THR A O 1
ATOM 1824 N N . PRO A 1 231 ? 5.977 -19.922 -24.5 1 98.44 231 PRO A N 1
ATOM 1825 C CA . PRO A 1 231 ? 6.496 -21.203 -24 1 98.44 231 PRO A CA 1
ATOM 1826 C C . PRO A 1 231 ? 7.297 -21.047 -22.703 1 98.44 231 PRO A C 1
ATOM 1828 O O . PRO A 1 231 ? 8 -21.969 -22.297 1 98.44 231 PRO A O 1
ATOM 1831 N N . TYR A 1 232 ? 7.258 -19.922 -22.031 1 98.62 232 TYR A N 1
ATOM 1832 C CA . TYR A 1 232 ? 8.125 -19.594 -20.906 1 98.62 232 TYR A CA 1
ATOM 1833 C C . TYR A 1 232 ? 7.785 -20.453 -19.688 1 98.62 232 TYR A C 1
ATOM 1835 O O . TYR A 1 232 ? 6.613 -20.719 -19.406 1 98.62 232 TYR A O 1
ATOM 1843 N N . LEU A 1 233 ? 8.883 -20.875 -18.922 1 98.31 233 LEU A N 1
ATOM 1844 C CA . LEU A 1 233 ? 8.734 -21.672 -17.719 1 98.31 233 LEU A CA 1
ATOM 1845 C C . LEU A 1 233 ? 9.406 -20.984 -16.531 1 98.31 233 LEU A C 1
ATOM 1847 O O . LEU A 1 233 ? 9.18 -21.359 -15.375 1 98.31 233 LEU A O 1
ATOM 1851 N N . TYR A 1 234 ? 10.195 -20.016 -16.891 1 97.81 234 TYR A N 1
ATOM 1852 C CA . TYR A 1 234 ? 10.992 -19.328 -15.875 1 97.81 234 TYR A CA 1
ATOM 1853 C C . TYR A 1 234 ? 10.977 -17.828 -16.094 1 97.81 234 TYR A C 1
ATOM 1855 O O . TYR A 1 234 ? 10.805 -17.344 -17.219 1 97.81 234 TYR A O 1
ATOM 1863 N N . PHE A 1 235 ? 11.086 -17.125 -15.031 1 97.5 235 PHE A N 1
ATOM 1864 C CA . PHE A 1 235 ? 11.367 -15.695 -15.117 1 97.5 235 PHE A CA 1
ATOM 1865 C C . PHE A 1 235 ? 12.203 -15.234 -13.93 1 97.5 235 PHE A C 1
ATOM 1867 O O . PHE A 1 235 ? 12.188 -15.867 -12.867 1 97.5 235 PHE A O 1
ATOM 1874 N N . VAL A 1 236 ? 12.969 -14.258 -14.117 1 96.19 236 VAL A N 1
ATOM 1875 C CA . VAL A 1 236 ? 13.82 -13.664 -13.094 1 96.19 236 VAL A CA 1
ATOM 1876 C C . VAL A 1 236 ? 13.922 -12.156 -13.32 1 96.19 236 VAL A C 1
ATOM 1878 O O . VAL A 1 236 ? 13.797 -11.68 -14.453 1 96.19 236 VAL A O 1
ATOM 1881 N N . ALA A 1 237 ? 14.039 -11.445 -12.242 1 92.75 237 ALA A N 1
ATOM 1882 C CA . ALA A 1 237 ? 14.227 -10 -12.359 1 92.75 237 ALA A CA 1
ATOM 1883 C C . ALA A 1 237 ? 15.367 -9.672 -13.32 1 92.75 237 ALA A C 1
ATOM 1885 O O . ALA A 1 237 ? 16.359 -10.383 -13.375 1 92.75 237 ALA A O 1
ATOM 1886 N N . ASP A 1 238 ? 15.266 -8.539 -14.039 1 92.06 238 ASP A N 1
ATOM 1887 C CA . ASP A 1 238 ? 16.297 -8.211 -15.031 1 92.06 238 ASP A CA 1
ATOM 1888 C C . ASP A 1 238 ? 17.188 -7.078 -14.539 1 92.06 238 ASP A C 1
ATOM 1890 O O . ASP A 1 238 ? 18.094 -6.641 -15.25 1 92.06 238 ASP A O 1
ATOM 1894 N N . GLY A 1 239 ? 16.891 -6.582 -13.398 1 88 239 GLY A N 1
ATOM 1895 C CA . GLY A 1 239 ? 17.703 -5.516 -12.828 1 88 239 GLY A CA 1
ATOM 1896 C C . GLY A 1 239 ? 17.234 -4.133 -13.25 1 88 239 GLY A C 1
ATOM 1897 O O . GLY A 1 239 ? 17.766 -3.125 -12.789 1 88 239 GLY A O 1
ATOM 1898 N N . LYS A 1 240 ? 16.312 -4.016 -14.117 1 84.12 240 LYS A N 1
ATOM 1899 C CA . LYS A 1 240 ? 15.812 -2.744 -14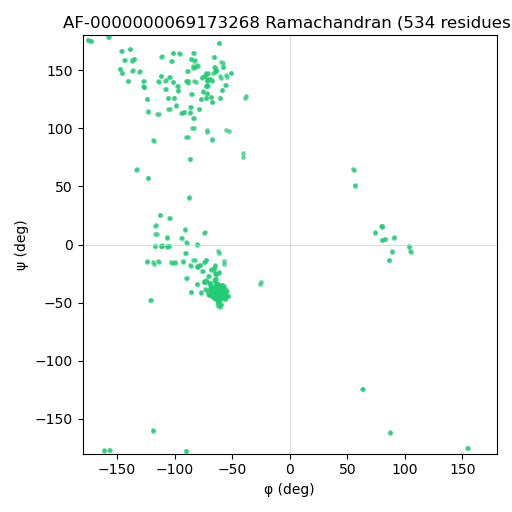.641 1 84.12 240 LYS A CA 1
ATOM 1900 C C . LYS A 1 240 ? 14.352 -2.533 -14.258 1 84.12 240 LYS A C 1
ATOM 1902 O O . LYS A 1 240 ? 13.664 -1.689 -14.844 1 84.12 240 LYS A O 1
ATOM 1907 N N . GLY A 1 241 ? 13.805 -3.402 -13.375 1 85.31 241 GLY A N 1
ATOM 1908 C CA . GLY A 1 241 ? 12.43 -3.271 -12.914 1 85.31 241 GLY A CA 1
ATOM 1909 C C . GLY A 1 241 ? 11.492 -4.281 -13.547 1 85.31 241 GLY A C 1
ATOM 1910 O O . GLY A 1 241 ? 10.32 -4.359 -13.18 1 85.31 241 GLY A O 1
ATOM 1911 N N . GLY A 1 242 ? 12.039 -4.984 -14.453 1 90.06 242 GLY A N 1
ATOM 1912 C CA . GLY A 1 242 ? 11.234 -6.016 -15.086 1 90.06 242 GLY A CA 1
ATOM 1913 C C . GLY A 1 242 ? 11.797 -7.41 -14.891 1 90.06 242 GLY A C 1
ATOM 1914 O O . GLY A 1 242 ? 12.469 -7.68 -13.898 1 90.06 242 GLY A O 1
ATOM 1915 N N . HIS A 1 243 ? 11.297 -8.25 -15.844 1 95.5 243 HIS A N 1
ATOM 1916 C CA . HIS A 1 243 ? 11.727 -9.641 -15.742 1 95.5 243 HIS A CA 1
ATOM 1917 C C . HIS A 1 243 ? 12.227 -10.156 -17.094 1 95.5 243 HIS A C 1
ATOM 1919 O O . HIS A 1 243 ? 11.805 -9.672 -18.141 1 95.5 243 HIS A O 1
ATOM 1925 N N . THR A 1 244 ? 13.18 -11.07 -17.047 1 96.62 244 THR A N 1
ATOM 1926 C CA . THR A 1 244 ? 13.562 -11.891 -18.203 1 96.62 244 THR A CA 1
ATOM 1927 C C . THR A 1 244 ? 12.867 -13.242 -18.156 1 96.62 244 THR A C 1
ATOM 1929 O O . THR A 1 244 ? 12.852 -13.906 -17.109 1 96.62 244 THR A O 1
ATOM 1932 N N . PHE A 1 245 ? 12.305 -13.625 -19.266 1 98.12 245 PHE A N 1
ATOM 1933 C CA . PHE A 1 245 ? 11.547 -14.875 -19.344 1 98.12 245 PHE A CA 1
ATOM 1934 C C . PHE A 1 245 ? 12.312 -15.922 -20.141 1 98.12 245 PHE A C 1
ATOM 1936 O O . PHE A 1 245 ? 12.953 -15.602 -21.141 1 98.12 245 PHE A O 1
ATOM 1943 N N . ASN A 1 246 ? 12.266 -17.188 -19.703 1 98.38 246 ASN A N 1
ATOM 1944 C CA . ASN A 1 246 ? 13.031 -18.266 -20.312 1 98.38 246 ASN A CA 1
ATOM 1945 C C . ASN A 1 246 ? 12.195 -19.531 -20.469 1 98.38 246 ASN A C 1
ATOM 1947 O O . ASN A 1 246 ? 11.227 -19.734 -19.734 1 98.38 246 ASN A O 1
ATOM 1951 N N . THR A 1 247 ? 12.664 -20.375 -21.406 1 98.19 247 THR A N 1
ATOM 1952 C CA . THR A 1 247 ? 11.875 -21.547 -21.734 1 98.19 247 THR A CA 1
ATOM 1953 C C . THR A 1 247 ? 12.477 -22.797 -21.094 1 98.19 247 THR A C 1
ATOM 1955 O O . THR A 1 247 ? 11.836 -23.859 -21.062 1 98.19 247 THR A O 1
ATOM 1958 N N . ASN A 1 248 ? 13.727 -22.594 -20.672 1 97.31 248 ASN A N 1
ATOM 1959 C CA . ASN A 1 248 ? 14.406 -23.734 -20.078 1 97.31 248 ASN A CA 1
ATOM 1960 C C . ASN A 1 248 ? 15.359 -23.328 -18.953 1 97.31 248 ASN A C 1
ATOM 1962 O O . ASN A 1 248 ? 15.68 -22.141 -18.828 1 97.31 248 ASN A O 1
ATOM 1966 N N . LEU A 1 249 ? 15.773 -24.375 -18.219 1 96.19 249 LEU A N 1
ATOM 1967 C CA . LEU A 1 249 ? 16.547 -24.125 -17.016 1 96.19 249 LEU A CA 1
ATOM 1968 C C . LEU A 1 249 ? 17.922 -23.547 -17.359 1 96.19 249 LEU A C 1
ATOM 1970 O O . LEU A 1 249 ? 18.422 -22.672 -16.656 1 96.19 249 LEU A O 1
ATOM 1974 N N . ALA A 1 250 ? 18.531 -23.984 -18.406 1 96.75 250 ALA A N 1
ATOM 1975 C CA . ALA A 1 250 ? 19.859 -23.5 -18.797 1 96.75 250 ALA A CA 1
ATOM 1976 C C . ALA A 1 250 ? 19.812 -22.016 -19.109 1 96.75 250 ALA A C 1
ATOM 1978 O O . ALA A 1 250 ? 20.641 -21.234 -18.609 1 96.75 250 ALA A O 1
ATOM 1979 N N . SER A 1 251 ? 18.844 -21.594 -19.969 1 97.62 251 SER A N 1
ATOM 1980 C CA . SER A 1 251 ? 18.672 -20.188 -20.281 1 97.62 251 SER A CA 1
ATOM 1981 C C . SER A 1 251 ? 18.328 -19.375 -19.047 1 97.62 251 SER A C 1
ATOM 1983 O O . SER A 1 251 ? 18.781 -18.234 -18.891 1 97.62 251 SER A O 1
ATOM 1985 N N . HIS A 1 252 ? 17.516 -19.922 -18.188 1 97.38 252 HIS A N 1
ATOM 1986 C CA . HIS A 1 252 ? 17.156 -19.266 -16.938 1 97.38 252 HIS A CA 1
ATOM 1987 C C . HIS A 1 252 ? 18.391 -19 -16.078 1 97.38 252 HIS A C 1
ATOM 1989 O O . HIS A 1 252 ? 18.594 -17.891 -15.57 1 97.38 252 HIS A O 1
ATOM 1995 N N . ASN A 1 253 ? 19.172 -20.016 -15.984 1 96.06 253 ASN A N 1
ATOM 1996 C CA . ASN A 1 253 ? 20.391 -19.875 -15.18 1 96.06 253 ASN A CA 1
ATOM 1997 C C . ASN A 1 253 ? 21.312 -18.797 -15.734 1 96.06 253 ASN A C 1
ATOM 1999 O O . ASN A 1 253 ? 21.953 -18.062 -14.969 1 96.06 253 ASN A O 1
ATOM 2003 N N . LYS A 1 254 ? 21.375 -18.719 -17.031 1 97 254 LYS A N 1
ATOM 2004 C CA . LYS A 1 254 ? 22.141 -17.641 -17.656 1 97 254 LYS A CA 1
ATOM 2005 C C . LYS A 1 254 ? 21.547 -16.281 -17.297 1 97 254 LYS A C 1
ATOM 2007 O O . LYS A 1 254 ? 22.281 -15.344 -16.953 1 97 254 LYS A O 1
ATOM 2012 N N . SER A 1 255 ? 20.188 -16.188 -17.344 1 97 255 SER A N 1
ATOM 2013 C CA . SER A 1 255 ? 19.516 -14.938 -16.984 1 97 255 SER A CA 1
ATOM 2014 C C . SER A 1 255 ? 19.75 -14.578 -15.523 1 97 255 SER A C 1
ATOM 2016 O O . SER A 1 255 ? 19.875 -13.398 -15.18 1 97 255 SER A O 1
ATOM 2018 N N . VAL A 1 256 ? 19.781 -15.594 -14.641 1 96.31 256 VAL A N 1
ATOM 2019 C CA . VAL A 1 256 ? 20.078 -15.375 -13.227 1 96.31 256 VAL A CA 1
ATOM 2020 C C . VAL A 1 256 ? 21.484 -14.789 -13.078 1 96.31 256 VAL A C 1
ATOM 2022 O O . VAL A 1 256 ? 21.672 -13.812 -12.344 1 96.31 256 VAL A O 1
ATOM 2025 N N . GLN A 1 257 ? 22.422 -15.336 -13.812 1 95.69 257 GLN A N 1
ATOM 2026 C CA . GLN A 1 257 ? 23.797 -14.82 -13.766 1 95.69 257 GLN A CA 1
ATOM 2027 C C . GLN A 1 257 ? 23.844 -13.367 -14.227 1 95.69 257 GLN A C 1
ATOM 2029 O O . GLN A 1 257 ? 24.547 -12.547 -13.625 1 95.69 257 GLN A O 1
ATOM 2034 N N . ASP A 1 258 ? 23.094 -13.094 -15.234 1 95.19 258 ASP A N 1
ATOM 2035 C CA . ASP A 1 258 ? 23.031 -11.727 -15.734 1 95.19 258 ASP A CA 1
ATOM 2036 C C . ASP A 1 258 ? 22.438 -10.789 -14.688 1 95.19 258 ASP A C 1
ATOM 2038 O O . ASP A 1 258 ? 22.953 -9.68 -14.469 1 95.19 258 ASP A O 1
ATOM 2042 N N . TYR A 1 259 ? 21.438 -11.234 -14.086 1 94.81 259 TYR A N 1
ATOM 2043 C CA . TYR A 1 259 ? 20.781 -10.453 -13.039 1 94.81 259 TYR A CA 1
ATOM 2044 C C . TYR A 1 259 ? 21.75 -10.211 -11.875 1 94.81 259 TYR A C 1
ATOM 2046 O O . TYR A 1 259 ? 21.859 -9.086 -11.383 1 94.81 259 TYR A O 1
ATOM 2054 N N . LEU A 1 260 ? 22.406 -11.258 -11.477 1 92.88 260 LEU A N 1
ATOM 2055 C CA . LEU A 1 260 ? 23.344 -11.164 -10.375 1 92.88 260 LEU A CA 1
ATOM 2056 C C . LEU A 1 260 ? 24.469 -10.172 -10.703 1 92.88 260 LEU A C 1
ATOM 2058 O O . LEU A 1 260 ? 24.938 -9.461 -9.82 1 92.88 260 LEU A O 1
ATOM 2062 N N . LYS A 1 261 ? 24.859 -10.117 -11.914 1 92.38 261 LYS A N 1
ATOM 2063 C CA . LYS A 1 261 ? 25.875 -9.148 -12.344 1 92.38 261 LYS A CA 1
ATOM 2064 C C . LYS A 1 261 ? 25.375 -7.719 -12.164 1 92.38 261 LYS A C 1
ATOM 2066 O O . LYS A 1 261 ? 26.109 -6.852 -11.688 1 92.38 261 LYS A O 1
ATOM 2071 N N . VAL A 1 262 ? 24.172 -7.559 -12.547 1 89.94 262 VAL A N 1
ATOM 2072 C CA . VAL A 1 262 ? 23.578 -6.234 -12.406 1 89.94 262 VAL A CA 1
ATOM 2073 C C . VAL A 1 262 ? 23.531 -5.848 -10.93 1 89.94 262 VAL A C 1
ATOM 2075 O O . VAL A 1 262 ? 23.844 -4.715 -10.57 1 89.94 262 VAL A O 1
ATOM 2078 N N . LEU A 1 263 ? 23.125 -6.789 -10.094 1 89.81 263 LEU A N 1
ATOM 2079 C CA . LEU A 1 263 ? 23.031 -6.527 -8.664 1 89.81 263 LEU A CA 1
ATOM 2080 C C . LEU A 1 263 ? 24.406 -6.223 -8.078 1 89.81 263 LEU A C 1
ATOM 2082 O O . LEU A 1 263 ? 24.547 -5.348 -7.223 1 89.81 263 LEU A O 1
ATOM 2086 N N . LYS A 1 264 ? 25.328 -6.957 -8.547 1 88.88 264 LYS A N 1
ATOM 2087 C CA . LYS A 1 264 ? 26.703 -6.719 -8.094 1 88.88 264 LYS A CA 1
ATOM 2088 C C . LYS A 1 264 ? 27.156 -5.309 -8.445 1 88.88 264 LYS A C 1
ATOM 2090 O O . LYS A 1 264 ? 27.75 -4.621 -7.617 1 88.88 264 LYS A O 1
ATOM 2095 N N . GLU A 1 265 ? 26.875 -4.93 -9.594 1 87.5 265 GLU A N 1
ATOM 2096 C CA . GLU A 1 265 ? 27.266 -3.6 -10.047 1 87.5 265 GLU A CA 1
ATOM 2097 C C . GLU A 1 265 ? 26.547 -2.512 -9.258 1 87.5 265 GLU A C 1
ATOM 2099 O O . GLU A 1 265 ? 27.141 -1.488 -8.914 1 87.5 265 GLU A O 1
ATOM 2104 N N . LYS A 1 266 ? 25.359 -2.799 -8.961 1 84.5 266 LYS A N 1
ATOM 2105 C CA . LYS A 1 266 ? 24.547 -1.827 -8.234 1 84.5 266 LYS A CA 1
ATOM 2106 C C . LYS A 1 266 ? 25.016 -1.689 -6.793 1 84.5 266 LYS A C 1
ATOM 2108 O O . LYS A 1 266 ? 25.016 -0.591 -6.23 1 84.5 266 LYS A O 1
ATOM 2113 N N . ASN A 1 267 ? 25.328 -2.803 -6.227 1 85.12 267 ASN A N 1
ATOM 2114 C CA . ASN A 1 267 ? 25.703 -2.812 -4.816 1 85.12 267 ASN A CA 1
ATOM 2115 C C . ASN A 1 267 ? 27.172 -2.482 -4.617 1 85.12 267 ASN A C 1
ATOM 2117 O O . ASN A 1 267 ? 27.625 -2.299 -3.488 1 85.12 267 ASN A O 1
ATOM 2121 N N . ALA A 1 268 ? 28 -2.51 -5.738 1 69.75 268 ALA A N 1
ATOM 2122 C CA . ALA A 1 268 ? 29.422 -2.193 -5.648 1 69.75 268 ALA A CA 1
ATOM 2123 C C . ALA A 1 268 ? 29.641 -0.695 -5.453 1 69.75 268 ALA A C 1
ATOM 2125 O O . ALA A 1 268 ? 30.781 -0.227 -5.422 1 69.75 268 ALA A O 1
ATOM 2126 N N . GLN A 1 269 ? 28.578 -0.02 -5.188 1 64.56 269 GLN A N 1
ATOM 2127 C CA . GLN A 1 269 ? 28.75 1.423 -5.047 1 64.56 269 GLN A CA 1
ATOM 2128 C C . GLN A 1 269 ? 28.531 1.86 -3.6 1 64.56 269 GLN A C 1
ATOM 2130 O O . GLN A 1 269 ? 27.812 1.205 -2.844 1 64.56 269 GLN A O 1
ATOM 2135 N N . MET B 1 1 ? -50.375 17.625 16.547 1 25.86 1 MET B N 1
ATOM 2136 C CA . MET B 1 1 ? -50 18.906 15.93 1 25.86 1 MET B CA 1
ATOM 2137 C C . MET B 1 1 ? -48.656 19.406 16.438 1 25.86 1 MET B C 1
ATOM 2139 O O . MET B 1 1 ? -48.5 19.688 17.625 1 25.86 1 MET B O 1
ATOM 2143 N N . LEU B 1 2 ? -47.562 18.844 16.109 1 35.78 2 LEU B N 1
ATOM 2144 C CA . LEU B 1 2 ? -46.375 19.297 16.812 1 35.78 2 LEU B CA 1
ATOM 2145 C C . LEU B 1 2 ? -45.969 20.703 16.359 1 35.78 2 LEU B C 1
ATOM 2147 O O . LEU B 1 2 ? -45.969 21 15.164 1 35.78 2 LEU B O 1
ATOM 2151 N N . ARG B 1 3 ? -46.25 21.797 16.984 1 39.28 3 ARG B N 1
ATOM 2152 C CA . ARG B 1 3 ? -45.781 23.172 16.938 1 39.28 3 ARG B CA 1
ATOM 2153 C C . ARG B 1 3 ? -44.25 23.234 16.766 1 39.28 3 ARG B C 1
ATOM 2155 O O . ARG B 1 3 ? -43.531 22.781 17.641 1 39.28 3 ARG B O 1
ATOM 2162 N N . ILE B 1 4 ? -43.719 22.953 15.508 1 43 4 ILE B N 1
ATOM 2163 C CA . ILE B 1 4 ? -42.312 23.266 15.477 1 43 4 ILE B CA 1
ATOM 2164 C C . ILE B 1 4 ? -42.094 24.703 15.953 1 43 4 ILE B C 1
ATOM 2166 O O . ILE B 1 4 ? -42.719 25.641 15.43 1 43 4 ILE B O 1
ATOM 2170 N N . GLU B 1 5 ? -41.781 25.047 17.016 1 42.66 5 GLU B N 1
ATOM 2171 C CA . GLU B 1 5 ? -41.438 26.359 17.547 1 42.66 5 GLU B CA 1
ATOM 2172 C C . GLU B 1 5 ? -40.625 27.172 16.547 1 42.66 5 GLU B C 1
ATOM 2174 O O . GLU B 1 5 ? -39.844 26.625 15.773 1 42.66 5 GLU B O 1
ATOM 2179 N N . PRO B 1 6 ? -41 28.422 16.172 1 43.12 6 PRO B N 1
ATOM 2180 C CA . PRO B 1 6 ? -40.281 29.359 15.336 1 43.12 6 PRO B CA 1
ATOM 2181 C C . PRO B 1 6 ? -38.75 29.109 15.359 1 43.12 6 PRO B C 1
ATOM 2183 O O . PRO B 1 6 ? -38.094 29.359 14.359 1 43.12 6 PRO B O 1
ATOM 2186 N N . ASP B 1 7 ? -38.281 28.688 16.391 1 44.81 7 ASP B N 1
ATOM 2187 C CA . ASP B 1 7 ? -36.844 28.641 16.609 1 44.81 7 ASP B CA 1
ATOM 2188 C C . ASP B 1 7 ? -36.219 27.453 15.867 1 44.81 7 ASP B C 1
ATOM 2190 O O . ASP B 1 7 ? -35 27.25 15.922 1 44.81 7 ASP B O 1
ATOM 2194 N N . LEU B 1 8 ? -36.906 26.547 15.484 1 51 8 LEU B N 1
ATOM 2195 C CA . LEU B 1 8 ? -36.375 25.469 14.664 1 51 8 LEU B CA 1
ATOM 2196 C C . LEU B 1 8 ? -35.844 26.016 13.336 1 51 8 LEU B C 1
ATOM 2198 O O . LEU B 1 8 ? -35.406 25.234 12.477 1 51 8 LEU B O 1
ATOM 2202 N N . SER B 1 9 ? -36.031 27.312 12.969 1 52.25 9 SER B N 1
ATOM 2203 C CA . SER B 1 9 ? -35.625 28.047 11.773 1 52.25 9 SER B CA 1
ATOM 2204 C C . SER B 1 9 ? -34.125 28 11.57 1 52.25 9 SER B C 1
ATOM 2206 O O . SER B 1 9 ? -33.625 28.219 10.461 1 52.25 9 SER B O 1
ATOM 2208 N N . HIS B 1 10 ? -33.375 27.609 12.531 1 63.28 10 HIS B N 1
ATOM 2209 C CA . HIS B 1 10 ? -31.953 27.797 12.211 1 63.28 10 HIS B CA 1
ATOM 2210 C C . HIS B 1 10 ? -31.188 26.484 12.312 1 63.28 10 HIS B C 1
ATOM 2212 O O . HIS B 1 10 ? -30.422 26.281 13.258 1 63.28 10 HIS B O 1
ATOM 2218 N N . PHE B 1 11 ? -31.656 25.469 11.531 1 70.5 11 PHE B N 1
ATOM 2219 C CA . PHE B 1 11 ? -30.812 24.281 11.594 1 70.5 11 PHE B CA 1
ATOM 2220 C C . PHE B 1 11 ? -29.5 24.5 10.852 1 70.5 11 PHE B C 1
ATOM 2222 O O . PHE B 1 11 ? -29.438 25.297 9.914 1 70.5 11 PHE B O 1
ATOM 2229 N N . LYS B 1 12 ? -28.406 23.859 11.328 1 78.88 12 LYS B N 1
ATOM 2230 C CA . LYS B 1 12 ? -27.078 23.984 10.734 1 78.88 12 LYS B CA 1
ATOM 2231 C C . LYS B 1 12 ? -26.891 23 9.586 1 78.88 12 LYS B C 1
ATOM 2233 O O . LYS B 1 12 ? -27.25 21.828 9.711 1 78.88 12 LYS B O 1
ATOM 2238 N N . ALA B 1 13 ? -26.438 23.594 8.516 1 79.25 13 ALA B N 1
ATOM 2239 C CA . ALA B 1 13 ? -26.109 22.719 7.391 1 79.25 13 ALA B CA 1
ATOM 2240 C C . ALA B 1 13 ? -25.016 21.719 7.77 1 79.25 13 ALA B C 1
ATOM 2242 O O . ALA B 1 13 ? -24.141 22.031 8.594 1 79.25 13 ALA B O 1
ATOM 2243 N N . GLY B 1 14 ? -25.094 20.484 7.23 1 85.38 14 GLY B N 1
ATOM 2244 C CA . GLY B 1 14 ? -24.156 19.406 7.543 1 85.38 14 GLY B CA 1
ATOM 2245 C C . GLY B 1 14 ? -24.75 18.031 7.352 1 85.38 14 GLY B C 1
ATOM 2246 O O . GLY B 1 14 ? -25.781 17.875 6.691 1 85.38 14 GLY B O 1
ATOM 2247 N N . THR B 1 15 ? -24 17.047 7.703 1 86.88 15 THR B N 1
ATOM 2248 C CA . THR B 1 15 ? -24.453 15.664 7.656 1 86.88 15 THR B CA 1
ATOM 2249 C C . THR B 1 15 ? -24.734 15.141 9.062 1 86.88 15 THR B C 1
ATOM 2251 O O . THR B 1 15 ? -23.891 15.266 9.961 1 86.88 15 THR B O 1
ATOM 2254 N N . TYR B 1 16 ? -25.922 14.625 9.234 1 88.12 16 TYR B N 1
ATOM 2255 C CA . TYR B 1 16 ? -26.344 14.211 10.562 1 88.12 16 TYR B CA 1
ATOM 2256 C C . TYR B 1 16 ? -26.828 12.766 10.555 1 88.12 16 TYR B C 1
ATOM 2258 O O . TYR B 1 16 ? -27.484 12.336 9.602 1 88.12 16 TYR B O 1
ATOM 2266 N N . ARG B 1 17 ? -26.422 12.141 11.664 1 86.25 17 ARG B N 1
ATOM 2267 C CA . ARG B 1 17 ? -26.859 10.758 11.828 1 86.25 17 ARG B CA 1
ATOM 2268 C C . ARG B 1 17 ? -28.078 10.672 12.75 1 86.25 17 ARG B C 1
ATOM 2270 O O . ARG B 1 17 ? -28 11.07 13.914 1 86.25 17 ARG B O 1
ATOM 2277 N N . PHE B 1 18 ? -29.141 10.156 12.227 1 85.5 18 PHE B N 1
ATOM 2278 C CA . PHE B 1 18 ? -30.359 9.922 13 1 85.5 18 PHE B CA 1
ATOM 2279 C C . PHE B 1 18 ? -30.562 8.438 13.25 1 85.5 18 PHE B C 1
ATOM 2281 O O . PHE B 1 18 ? -30.359 7.617 12.352 1 85.5 18 PHE B O 1
ATOM 2288 N N . THR B 1 19 ? -30.875 8.094 14.461 1 84.5 19 THR B N 1
ATOM 2289 C CA . THR B 1 19 ? -31.125 6.699 14.82 1 84.5 19 THR B CA 1
ATOM 2290 C C . THR B 1 19 ? -32.625 6.43 14.945 1 84.5 19 THR B C 1
ATOM 2292 O O . THR B 1 19 ? -33.406 7.355 15.164 1 84.5 19 THR B O 1
ATOM 2295 N N . PRO B 1 20 ? -33.031 5.141 14.82 1 78.5 20 PRO B N 1
ATOM 2296 C CA . PRO B 1 20 ? -34.469 4.797 14.844 1 78.5 20 PRO B CA 1
ATOM 2297 C C . PRO B 1 20 ? -35.125 5.176 16.156 1 78.5 20 PRO B C 1
ATOM 2299 O O . PRO B 1 20 ? -36.344 5.438 16.172 1 78.5 20 PRO B O 1
ATOM 2302 N N . GLN B 1 21 ? -34.406 5.289 17.234 1 82.81 21 GLN B N 1
ATOM 2303 C CA . GLN B 1 21 ? -35 5.508 18.531 1 82.81 21 GLN B CA 1
ATOM 2304 C C . GLN B 1 21 ? -35.156 6.996 18.828 1 82.81 21 GLN B C 1
ATOM 2306 O O . GLN B 1 21 ? -35.781 7.375 19.828 1 82.81 21 GLN B O 1
ATOM 2311 N N . MET B 1 22 ? -34.781 7.781 17.875 1 83.69 22 MET B N 1
ATOM 2312 C CA . MET B 1 22 ? -34.781 9.219 18.141 1 83.69 22 MET B CA 1
ATOM 2313 C C . MET B 1 22 ? -36.188 9.789 17.938 1 83.69 22 MET B C 1
ATOM 2315 O O . MET B 1 22 ? -36.906 9.414 17 1 83.69 22 MET B O 1
ATOM 2319 N N . THR B 1 23 ? -36.562 10.68 18.781 1 79.06 23 THR B N 1
ATOM 2320 C CA . THR B 1 23 ? -37.781 11.453 18.609 1 79.06 23 THR B CA 1
ATOM 2321 C C . THR B 1 23 ? -37.531 12.656 17.703 1 79.06 23 THR B C 1
ATOM 2323 O O . THR B 1 23 ? -36.375 13.016 17.438 1 79.06 23 THR B O 1
ATOM 2326 N N . VAL B 1 24 ? -38.562 13.227 17.25 1 75.25 24 VAL B N 1
ATOM 2327 C CA . VAL B 1 24 ? -38.469 14.43 16.422 1 75.25 24 VAL B CA 1
ATOM 2328 C C . VAL B 1 24 ? -37.75 15.531 17.203 1 75.25 24 VAL B C 1
ATOM 2330 O O . VAL B 1 24 ? -36.938 16.266 16.656 1 75.25 24 VAL B O 1
ATOM 2333 N N . ARG B 1 25 ? -38.094 15.578 18.438 1 77.56 25 ARG B N 1
ATOM 2334 C CA . ARG B 1 25 ? -37.438 16.578 19.297 1 77.56 25 ARG B CA 1
ATOM 2335 C C . ARG B 1 25 ? -35.938 16.344 19.359 1 77.56 25 ARG B C 1
ATOM 2337 O O . ARG B 1 25 ? -35.156 17.297 19.266 1 77.56 25 ARG B O 1
ATOM 2344 N N . GLU B 1 26 ? -35.562 15.125 19.531 1 82.56 26 GLU B N 1
ATOM 2345 C CA . GLU B 1 26 ? -34.125 14.781 19.578 1 82.56 26 GLU B CA 1
ATOM 2346 C C . GLU B 1 26 ? -33.438 15.086 18.25 1 82.56 26 GLU B C 1
ATOM 2348 O O . GLU B 1 26 ? -32.312 15.547 18.234 1 82.56 26 GLU B O 1
ATOM 2353 N N . MET B 1 27 ? -34.156 14.812 17.234 1 82.38 27 MET B N 1
ATOM 2354 C CA . MET B 1 27 ? -33.625 15.102 15.906 1 82.38 27 MET B CA 1
ATOM 2355 C C . MET B 1 27 ? -33.375 16.594 15.734 1 82.38 27 MET B C 1
ATOM 2357 O O . MET B 1 27 ? -32.344 17 15.25 1 82.38 27 MET B O 1
ATOM 2361 N N . LEU B 1 28 ? -34.344 17.297 16.094 1 76.88 28 LEU B N 1
ATOM 2362 C CA . LEU B 1 28 ? -34.25 18.75 15.945 1 76.88 28 LEU B CA 1
ATOM 2363 C C . LEU B 1 28 ? -33.125 19.297 16.828 1 76.88 28 LEU B C 1
ATOM 2365 O O . LEU B 1 28 ? -32.406 20.219 16.438 1 76.88 28 LEU B O 1
ATOM 2369 N N . LYS B 1 29 ? -32.969 18.734 17.938 1 83 29 LYS B N 1
ATOM 2370 C CA . LYS B 1 29 ? -31.875 19.125 18.828 1 83 29 LYS B CA 1
ATOM 2371 C C . LYS B 1 29 ? -30.516 18.812 18.203 1 83 29 LYS B C 1
ATOM 2373 O O . LYS B 1 29 ? -29.578 19.594 18.344 1 83 29 LYS B O 1
ATOM 2378 N N . LEU B 1 30 ? -30.5 17.688 17.625 1 85.5 30 LEU B N 1
ATOM 2379 C CA . LEU B 1 30 ? -29.25 17.312 16.953 1 85.5 30 LEU B CA 1
ATOM 2380 C C . LEU B 1 30 ? -28.922 18.297 15.836 1 85.5 30 LEU B C 1
ATOM 2382 O O . LEU B 1 30 ? -27.781 18.75 15.711 1 85.5 30 LEU B O 1
ATOM 2386 N N . LEU B 1 31 ? -29.922 18.641 15.133 1 82.31 31 LEU B N 1
ATOM 2387 C CA . LEU B 1 31 ? -29.734 19.594 14.039 1 82.31 31 LEU B CA 1
ATOM 2388 C C . LEU B 1 31 ? -29.281 20.953 14.57 1 82.31 31 LEU B C 1
ATOM 2390 O O . LEU B 1 31 ? -28.453 21.625 13.938 1 82.31 31 LEU B O 1
ATOM 2394 N N . GLU B 1 32 ? -29.812 21.25 15.688 1 80.88 32 GLU B N 1
ATOM 2395 C CA . GLU B 1 32 ? -29.453 22.516 16.328 1 80.88 32 GLU B CA 1
ATOM 2396 C C . GLU B 1 32 ? -28.047 22.438 16.922 1 80.88 32 GLU B C 1
ATOM 2398 O O . GLU B 1 32 ? -27.328 23.438 16.922 1 80.88 32 GLU B O 1
ATOM 2403 N N . SER B 1 33 ? -27.688 21.281 17.359 1 85.56 33 SER B N 1
ATOM 2404 C CA . SER B 1 33 ? -26.406 21.109 18.031 1 85.56 33 SER B CA 1
ATOM 2405 C C . SER B 1 33 ? -25.25 21.266 17.062 1 85.56 33 SER B C 1
ATOM 2407 O O . SER B 1 33 ? -24.125 21.625 17.453 1 85.56 33 SER B O 1
ATOM 2409 N N . GLY B 1 34 ? -25.469 20.859 15.805 1 83.31 34 GLY B N 1
ATOM 2410 C CA . GLY B 1 34 ? -24.422 20.922 14.797 1 83.31 34 GLY B CA 1
ATOM 2411 C C . GLY B 1 34 ? -23.484 19.734 14.859 1 83.31 34 GLY B C 1
ATOM 2412 O O . GLY B 1 34 ? -22.406 19.766 14.242 1 83.31 34 GLY B O 1
ATOM 2413 N N . LYS B 1 35 ? -23.797 18.797 15.727 1 87.19 35 LYS B N 1
ATOM 2414 C CA . LYS B 1 35 ? -22.969 17.594 15.789 1 87.19 35 LYS B CA 1
ATOM 2415 C C . LYS B 1 35 ? -23.109 16.75 14.523 1 87.19 35 LYS B C 1
ATOM 2417 O O . LYS B 1 35 ? -23.906 15.805 14.492 1 87.19 35 LYS B O 1
ATOM 2422 N N . GLU B 1 36 ? -22.266 17 13.539 1 89.81 36 GLU B N 1
ATOM 2423 C CA . GLU B 1 36 ? -22.328 16.406 12.211 1 89.81 36 GLU B CA 1
ATOM 2424 C C . GLU B 1 36 ? -21.656 15.047 12.18 1 89.81 36 GLU B C 1
ATOM 2426 O O . GLU B 1 36 ? -20.781 14.758 12.992 1 89.81 36 GLU B O 1
ATOM 2431 N N . ALA B 1 37 ? -22.141 14.242 11.227 1 88.19 37 ALA B N 1
ATOM 2432 C CA . ALA B 1 37 ? -21.438 12.992 10.938 1 88.19 37 ALA B CA 1
ATOM 2433 C C . ALA B 1 37 ? -20.047 13.258 10.398 1 88.19 37 ALA B C 1
ATOM 2435 O O . ALA B 1 37 ? -19.828 14.242 9.68 1 88.19 37 ALA B O 1
ATOM 2436 N N . GLN B 1 38 ? -19.156 12.305 10.703 1 90.25 38 GLN B N 1
ATOM 2437 C CA . GLN B 1 38 ? -17.781 12.438 10.266 1 90.25 38 GLN B CA 1
ATOM 2438 C C . GLN B 1 38 ? -17.438 11.398 9.203 1 90.25 38 GLN B C 1
ATOM 2440 O O . GLN B 1 38 ? -17.938 10.273 9.234 1 90.25 38 GLN B O 1
ATOM 2445 N N . PHE B 1 39 ? -16.578 11.812 8.242 1 90.5 39 PHE B N 1
ATOM 2446 C CA . PHE B 1 39 ? -16.078 10.977 7.164 1 90.5 39 PHE B CA 1
ATOM 2447 C C . PHE B 1 39 ? -14.57 10.758 7.305 1 90.5 39 PHE B C 1
ATOM 2449 O O . PHE B 1 39 ? -13.836 11.688 7.652 1 90.5 39 PHE B O 1
ATOM 2456 N N . PRO B 1 40 ? -14.195 9.469 6.988 1 91.81 40 PRO B N 1
ATOM 2457 C CA . PRO B 1 40 ? -12.758 9.219 7.102 1 91.81 40 PRO B CA 1
ATOM 2458 C C . PRO B 1 40 ? -12.008 9.5 5.801 1 91.81 40 PRO B C 1
ATOM 2460 O O . PRO B 1 40 ? -12.523 9.242 4.715 1 91.81 40 PRO B O 1
ATOM 2463 N N . LEU B 1 41 ? -10.844 10.062 5.852 1 94.12 41 LEU B N 1
ATOM 2464 C CA . LEU B 1 41 ? -9.836 10.164 4.797 1 94.12 41 LEU B CA 1
ATOM 2465 C C . LEU B 1 41 ? -8.516 9.555 5.25 1 94.12 41 LEU B C 1
ATOM 2467 O O . LEU B 1 41 ? -7.871 10.07 6.168 1 94.12 41 LEU B O 1
ATOM 2471 N N . ARG B 1 42 ? -8.141 8.539 4.637 1 92.06 42 ARG B N 1
ATOM 2472 C CA . ARG B 1 42 ? -6.922 7.852 5.043 1 92.06 42 ARG B CA 1
ATOM 2473 C C . ARG B 1 42 ? -5.723 8.336 4.234 1 92.06 42 ARG B C 1
ATOM 2475 O O . ARG B 1 42 ? -5.676 8.156 3.016 1 92.06 42 ARG B O 1
ATOM 2482 N N . LEU B 1 43 ? -4.797 8.984 4.859 1 96.31 43 LEU B N 1
ATOM 2483 C CA . LEU B 1 43 ? -3.504 9.367 4.301 1 96.31 43 LEU B CA 1
ATOM 2484 C C . LEU B 1 43 ? -2.389 8.492 4.852 1 96.31 43 LEU B C 1
ATOM 2486 O O . LEU B 1 43 ? -2.043 8.578 6.031 1 96.31 43 LEU B O 1
ATOM 2490 N N . VAL B 1 44 ? -1.766 7.762 4.004 1 94.94 44 VAL B N 1
ATOM 2491 C CA . VAL B 1 44 ? -0.876 6.695 4.457 1 94.94 44 VAL B CA 1
ATOM 2492 C C . VAL B 1 44 ? 0.576 7.156 4.352 1 94.94 44 VAL B C 1
ATOM 2494 O O . VAL B 1 44 ? 0.955 7.816 3.379 1 94.94 44 VAL B O 1
ATOM 2497 N N . GLU B 1 45 ? 1.354 6.816 5.309 1 97.56 45 GLU B N 1
ATOM 2498 C CA . GLU B 1 45 ? 2.783 7.113 5.25 1 97.56 45 GLU B CA 1
ATOM 2499 C C . GLU B 1 45 ? 3.428 6.48 4.02 1 97.56 45 GLU B C 1
ATOM 2501 O O . GLU B 1 45 ? 2.949 5.461 3.516 1 97.56 45 GLU B O 1
ATOM 2506 N N . GLY B 1 46 ? 4.527 7.121 3.562 1 97.94 46 GLY B N 1
ATOM 2507 C CA . GLY B 1 46 ? 5.242 6.621 2.4 1 97.94 46 GLY B 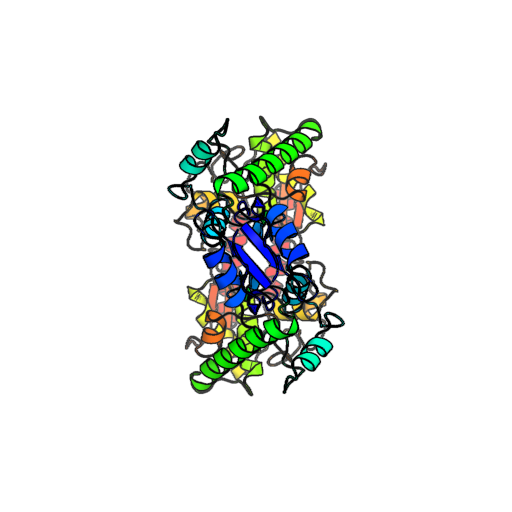CA 1
ATOM 2508 C C . GLY B 1 46 ? 4.676 7.125 1.086 1 97.94 46 GLY B C 1
ATOM 2509 O O . GLY B 1 46 ? 5.332 7.031 0.045 1 97.94 46 GLY B O 1
ATOM 2510 N N . MET B 1 47 ? 3.551 7.688 1.071 1 97.62 47 MET B N 1
ATOM 2511 C CA . MET B 1 47 ? 2.961 8.266 -0.134 1 97.62 47 MET B CA 1
ATOM 2512 C C . MET B 1 47 ? 3.498 9.672 -0.384 1 97.62 47 MET B C 1
ATOM 2514 O O . MET B 1 47 ? 3.986 10.328 0.538 1 97.62 47 MET B O 1
ATOM 2518 N N . ARG B 1 48 ? 3.385 10.078 -1.633 1 98.25 48 ARG B N 1
ATOM 2519 C CA . ARG B 1 48 ? 3.727 11.445 -2.018 1 98.25 48 ARG B CA 1
ATOM 2520 C C . ARG B 1 48 ? 2.543 12.383 -1.811 1 98.25 48 ARG B C 1
ATOM 2522 O O . ARG B 1 48 ? 1.396 11.938 -1.725 1 98.25 48 ARG B O 1
ATOM 2529 N N . LEU B 1 49 ? 2.828 13.594 -1.729 1 98.44 49 LEU B N 1
ATOM 2530 C CA . LEU B 1 49 ? 1.768 14.586 -1.635 1 98.44 49 LEU B CA 1
ATOM 2531 C C . LEU B 1 49 ? 0.827 14.492 -2.832 1 98.44 49 LEU B C 1
ATOM 2533 O O . LEU B 1 49 ? -0.383 14.688 -2.691 1 98.44 49 LEU B O 1
ATOM 2537 N N . SER B 1 50 ? 1.355 14.219 -4.023 1 98.06 50 SER B N 1
ATOM 2538 C CA . SER B 1 50 ? 0.51 14.094 -5.207 1 98.06 50 SER B CA 1
ATOM 2539 C C . SER B 1 50 ? -0.555 13.016 -5.012 1 98.06 50 SER B C 1
ATOM 2541 O O . SER B 1 50 ? -1.691 13.172 -5.461 1 98.06 50 SER B O 1
ATOM 2543 N N . ASP B 1 51 ? -0.178 11.977 -4.32 1 97.06 51 ASP B N 1
ATOM 2544 C CA . ASP B 1 51 ? -1.137 10.922 -4.012 1 97.06 51 ASP B CA 1
ATOM 2545 C C . ASP B 1 51 ? -2.203 11.422 -3.037 1 97.06 51 ASP B C 1
ATOM 2547 O O . ASP B 1 51 ? -3.389 11.125 -3.205 1 97.06 51 ASP B O 1
ATOM 2551 N N . TYR B 1 52 ? -1.824 12.125 -2.055 1 97.81 52 TYR B N 1
ATOM 2552 C CA . TYR B 1 52 ? -2.76 12.695 -1.092 1 97.81 52 TYR B CA 1
ATOM 2553 C C . TYR B 1 52 ? -3.758 13.617 -1.783 1 97.81 52 TYR B C 1
ATOM 2555 O O . TYR B 1 52 ? -4.957 13.57 -1.496 1 97.81 52 TYR B O 1
ATOM 2563 N N . LEU B 1 53 ? -3.24 14.438 -2.637 1 98.19 53 LEU B N 1
ATOM 2564 C CA . LEU B 1 53 ? -4.102 15.383 -3.344 1 98.19 53 LEU B CA 1
ATOM 2565 C C . LEU B 1 53 ? -5.117 14.641 -4.211 1 98.19 53 LEU B C 1
ATOM 2567 O O . LEU B 1 53 ? -6.281 15.039 -4.281 1 98.19 53 LEU B O 1
ATOM 2571 N N . LYS B 1 54 ? -4.734 13.625 -4.812 1 96.31 54 LYS B N 1
ATOM 2572 C CA . LYS B 1 54 ? -5.652 12.805 -5.594 1 96.31 54 LYS B CA 1
ATOM 2573 C C . LYS B 1 54 ? -6.742 12.203 -4.711 1 96.31 54 LYS B C 1
ATOM 2575 O O . LYS B 1 54 ? -7.922 12.227 -5.07 1 96.31 54 LYS B O 1
ATOM 2580 N N . GLN B 1 55 ? -6.371 11.695 -3.562 1 94.69 55 GLN B N 1
ATOM 2581 C CA . GLN B 1 55 ? -7.336 11.125 -2.627 1 94.69 55 GLN B CA 1
ATOM 2582 C C . GLN B 1 55 ? -8.32 12.188 -2.139 1 94.69 55 GLN B C 1
ATOM 2584 O O . GLN B 1 55 ? -9.516 11.906 -1.987 1 94.69 55 GLN B O 1
ATOM 2589 N N . LEU B 1 56 ? -7.793 13.312 -1.896 1 96.25 56 LEU B N 1
ATOM 2590 C CA . LEU B 1 56 ? -8.633 14.43 -1.468 1 96.25 56 LEU B CA 1
ATOM 2591 C C . LEU B 1 56 ? -9.672 14.773 -2.535 1 96.25 56 LEU B C 1
ATOM 2593 O O . LEU B 1 56 ? -10.836 15.016 -2.219 1 96.25 56 LEU B O 1
ATOM 2597 N N . ARG B 1 57 ? -9.258 14.75 -3.766 1 95.06 57 ARG B N 1
ATOM 2598 C CA . ARG B 1 57 ? -10.156 15.047 -4.875 1 95.06 57 ARG B CA 1
ATOM 2599 C C . ARG B 1 57 ? -11.258 14 -4.98 1 95.06 57 ARG B C 1
ATOM 2601 O O . ARG B 1 57 ? -12.398 14.32 -5.336 1 95.06 57 ARG B O 1
ATOM 2608 N N . GLU B 1 58 ? -10.984 12.859 -4.598 1 91.62 58 GLU B N 1
ATOM 2609 C CA . GLU B 1 58 ? -11.914 11.75 -4.75 1 91.62 58 GLU B CA 1
ATOM 2610 C C . GLU B 1 58 ? -12.781 11.578 -3.508 1 91.62 58 GLU B C 1
ATOM 2612 O O . GLU B 1 58 ? -13.797 10.867 -3.541 1 91.62 58 GLU B O 1
ATOM 2617 N N . ALA B 1 59 ? -12.461 12.164 -2.396 1 92.44 59 ALA B N 1
ATOM 2618 C CA . ALA B 1 59 ? -13.148 11.992 -1.121 1 92.44 59 ALA B CA 1
ATOM 2619 C C . ALA B 1 59 ? -14.562 12.578 -1.179 1 92.44 59 ALA B C 1
ATOM 2621 O O . ALA B 1 59 ? -14.766 13.664 -1.728 1 92.44 59 ALA B O 1
ATOM 2622 N N . PRO B 1 60 ? -15.516 11.938 -0.569 1 89.94 60 PRO B N 1
ATOM 2623 C CA . PRO B 1 60 ? -16.891 12.43 -0.627 1 89.94 60 PRO B CA 1
ATOM 2624 C C . PRO B 1 60 ? -17.109 13.68 0.214 1 89.94 60 PRO B C 1
ATOM 2626 O O . PRO B 1 60 ? -16.578 13.789 1.32 1 89.94 60 PRO B O 1
ATOM 2629 N N . TYR B 1 61 ? -17.844 14.711 -0.325 1 88.06 61 TYR B N 1
ATOM 2630 C CA . TYR B 1 61 ? -18.453 15.859 0.351 1 88.06 61 TYR B CA 1
ATOM 2631 C C . TYR B 1 61 ? -17.375 16.875 0.744 1 88.06 61 TYR B C 1
ATOM 2633 O O . TYR B 1 61 ? -17.641 17.766 1.556 1 88.06 61 TYR B O 1
ATOM 2641 N N . ILE B 1 62 ? -16.125 16.641 0.206 1 93.25 62 ILE B N 1
ATOM 2642 C CA . ILE B 1 62 ? -15.094 17.656 0.372 1 93.25 62 ILE B CA 1
ATOM 2643 C C . ILE B 1 62 ? -15.414 18.859 -0.522 1 93.25 62 ILE B C 1
ATOM 2645 O O . ILE B 1 62 ? -15.797 18.688 -1.681 1 93.25 62 ILE B O 1
ATOM 2649 N N . LYS B 1 63 ? -15.375 20.031 0.056 1 92.69 63 LYS B N 1
ATOM 2650 C CA . LYS B 1 63 ? -15.414 21.234 -0.768 1 92.69 63 LYS B CA 1
ATOM 2651 C C . LYS B 1 63 ? -14.047 21.531 -1.377 1 92.69 63 LYS B C 1
ATOM 2653 O O . LYS B 1 63 ? -13.102 21.875 -0.661 1 92.69 63 LYS B O 1
ATOM 2658 N N . HIS B 1 64 ? -13.922 21.5 -2.672 1 96 64 HIS B N 1
ATOM 2659 C CA . HIS B 1 64 ? -12.656 21.703 -3.367 1 96 64 HIS B CA 1
ATOM 2660 C C . HIS B 1 64 ? -12.398 23.188 -3.623 1 96 64 HIS B C 1
ATOM 2662 O O . HIS B 1 64 ? -13.07 23.812 -4.445 1 96 64 HIS B O 1
ATOM 2668 N N . THR B 1 65 ? -11.391 23.688 -2.967 1 97.31 65 THR B N 1
ATOM 2669 C CA . THR B 1 65 ? -11.086 25.109 -3.086 1 97.31 65 THR B CA 1
ATOM 2670 C C . THR B 1 65 ? -9.75 25.328 -3.787 1 97.31 65 THR B C 1
ATOM 2672 O O . THR B 1 65 ? -9.438 26.438 -4.215 1 97.31 65 THR B O 1
ATOM 2675 N N . LEU B 1 66 ? -8.953 24.266 -3.9 1 97.69 66 LEU B N 1
ATOM 2676 C CA . LEU B 1 66 ? -7.719 24.359 -4.668 1 97.69 66 LEU B CA 1
ATOM 2677 C C . LEU B 1 66 ? -8.008 24.422 -6.164 1 97.69 66 LEU B C 1
ATOM 2679 O O . LEU B 1 66 ? -8.836 23.656 -6.668 1 97.69 66 LEU B O 1
ATOM 2683 N N . SER B 1 67 ? -7.32 25.297 -6.879 1 96.31 67 SER B N 1
ATOM 2684 C CA . SER B 1 67 ? -7.535 25.453 -8.312 1 96.31 67 SER B CA 1
ATOM 2685 C C . SER B 1 67 ? -6.934 24.281 -9.094 1 96.31 67 SER B C 1
ATOM 2687 O O . SER B 1 67 ? -7.395 23.969 -10.188 1 96.31 67 SER B O 1
ATOM 2689 N N . ASP B 1 68 ? -5.891 23.734 -8.594 1 96.44 68 ASP B N 1
ATOM 2690 C CA . ASP B 1 68 ? -5.211 22.578 -9.18 1 96.44 68 ASP B CA 1
ATOM 2691 C C . ASP B 1 68 ? -4.402 21.828 -8.125 1 96.44 68 ASP B C 1
ATOM 2693 O O . ASP B 1 68 ? -4.438 22.188 -6.945 1 96.44 68 ASP B O 1
ATOM 2697 N N . ASP B 1 69 ? -3.727 20.828 -8.625 1 96.06 69 ASP B N 1
ATOM 2698 C CA . ASP B 1 69 ? -3.018 19.984 -7.668 1 96.06 69 ASP B CA 1
ATOM 2699 C C . ASP B 1 69 ? -1.518 20.266 -7.688 1 96.06 69 ASP B C 1
ATOM 2701 O O . ASP B 1 69 ? -0.71 19.406 -7.336 1 96.06 69 ASP B O 1
ATOM 2705 N N . LYS B 1 70 ? -1.187 21.453 -8.148 1 96.81 70 LYS B N 1
ATOM 2706 C CA . LYS B 1 70 ? 0.228 21.812 -8.125 1 96.81 70 LYS B CA 1
ATOM 2707 C C . LYS B 1 70 ? 0.698 22.125 -6.711 1 96.81 70 LYS B C 1
ATOM 2709 O O . LYS B 1 70 ? -0.026 22.75 -5.934 1 96.81 70 LYS B O 1
ATOM 2714 N N . TYR B 1 71 ? 1.934 21.75 -6.465 1 97.44 71 TYR B N 1
ATOM 2715 C CA . TYR B 1 71 ? 2.482 21.969 -5.129 1 97.44 71 TYR B CA 1
ATOM 2716 C C . TYR B 1 71 ? 2.539 23.453 -4.801 1 97.44 71 TYR B C 1
ATOM 2718 O O . TYR B 1 71 ? 2.275 23.859 -3.666 1 97.44 71 TYR B O 1
ATOM 2726 N N . ALA B 1 72 ? 2.861 24.219 -5.758 1 97.19 72 ALA B N 1
ATOM 2727 C CA . ALA B 1 72 ? 2.928 25.672 -5.562 1 97.19 72 ALA B CA 1
ATOM 2728 C C . ALA B 1 72 ? 1.565 26.234 -5.16 1 97.19 72 ALA B C 1
ATOM 2730 O O . ALA B 1 72 ? 1.48 27.125 -4.309 1 97.19 72 ALA B O 1
ATOM 2731 N N . THR B 1 73 ? 0.519 25.75 -5.746 1 97.94 73 THR B N 1
ATOM 2732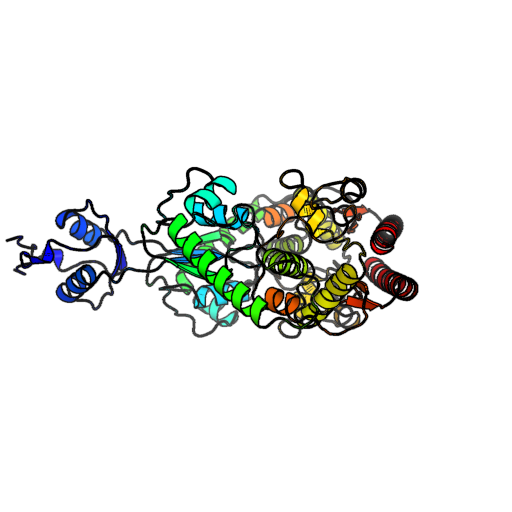 C CA . THR B 1 73 ? -0.837 26.172 -5.426 1 97.94 73 THR B CA 1
ATOM 2733 C C . THR B 1 73 ? -1.188 25.828 -3.982 1 97.94 73 THR B C 1
ATOM 2735 O O . THR B 1 73 ? -1.77 26.641 -3.26 1 97.94 73 THR B O 1
ATOM 2738 N N . VAL B 1 74 ? -0.796 24.641 -3.576 1 98.44 74 VAL B N 1
ATOM 2739 C CA . VAL B 1 74 ? -1.051 24.188 -2.215 1 98.44 74 VAL B CA 1
ATOM 2740 C C . VAL B 1 74 ? -0.297 25.062 -1.223 1 98.44 74 VAL B C 1
ATOM 2742 O O . VAL B 1 74 ? -0.872 25.531 -0.236 1 98.44 74 VAL B O 1
ATOM 2745 N N . ALA B 1 75 ? 0.944 25.297 -1.519 1 98.19 75 ALA B N 1
ATOM 2746 C CA . ALA B 1 75 ? 1.771 26.125 -0.634 1 98.19 75 ALA B CA 1
ATOM 2747 C C . ALA B 1 75 ? 1.185 27.516 -0.473 1 98.19 75 ALA B C 1
ATOM 2749 O O . ALA B 1 75 ? 1.166 28.062 0.631 1 98.19 75 ALA B O 1
ATOM 2750 N N . GLN B 1 76 ? 0.75 28.047 -1.525 1 97.69 76 GLN B N 1
ATOM 2751 C CA . GLN B 1 76 ? 0.146 29.375 -1.5 1 97.69 76 GLN B CA 1
ATOM 2752 C C . GLN B 1 76 ? -1.146 29.375 -0.688 1 97.69 76 GLN B C 1
ATOM 2754 O O . GLN B 1 76 ? -1.357 30.25 0.151 1 97.69 76 GLN B O 1
ATOM 2759 N N . ALA B 1 77 ? -1.964 28.406 -0.925 1 97.88 77 ALA B N 1
ATOM 2760 C CA . ALA B 1 77 ? -3.26 28.312 -0.257 1 97.88 77 ALA B CA 1
ATOM 2761 C C . ALA B 1 77 ? -3.088 28.156 1.251 1 97.88 77 ALA B C 1
ATOM 2763 O O . ALA B 1 77 ? -3.893 28.672 2.031 1 97.88 77 ALA B O 1
ATOM 2764 N N . LEU B 1 78 ? -2.062 27.484 1.628 1 97.81 78 LEU B N 1
ATOM 2765 C CA . LEU B 1 78 ? -1.816 27.234 3.043 1 97.81 78 LEU B CA 1
ATOM 2766 C C . LEU B 1 78 ? -0.954 28.328 3.65 1 97.81 78 LEU B C 1
ATOM 2768 O O . LEU B 1 78 ? -0.697 28.328 4.855 1 97.81 78 LEU B O 1
ATOM 2772 N N . GLU B 1 79 ? -0.435 29.219 2.891 1 96.38 79 GLU B N 1
ATOM 2773 C CA . GLU B 1 79 ? 0.426 30.312 3.33 1 96.38 79 GLU B CA 1
ATOM 2774 C C . GLU B 1 79 ? 1.65 29.797 4.074 1 96.38 79 GLU B C 1
ATOM 2776 O O . GLU B 1 79 ? 1.966 30.266 5.168 1 96.38 79 GLU B O 1
ATOM 2781 N N . LEU B 1 80 ? 2.266 28.859 3.385 1 95.94 80 LEU B N 1
ATOM 2782 C CA . LEU B 1 80 ? 3.424 28.25 4.031 1 95.94 80 LEU B CA 1
ATOM 2783 C C . LEU B 1 80 ? 4.598 29.219 4.07 1 95.94 80 LEU B C 1
ATOM 2785 O O . LEU B 1 80 ? 4.848 29.938 3.102 1 95.94 80 LEU B O 1
ATOM 2789 N N . GLU B 1 81 ? 5.316 29.203 5.191 1 91.25 81 GLU B N 1
ATOM 2790 C CA . GLU B 1 81 ? 6.492 30.047 5.348 1 91.25 81 GLU B CA 1
ATOM 2791 C C . GLU B 1 81 ? 7.605 29.641 4.387 1 91.25 81 GLU B C 1
ATOM 2793 O O . GLU B 1 81 ? 8.305 30.5 3.836 1 91.25 81 GLU B O 1
ATOM 2798 N N . ASN B 1 82 ? 7.727 28.375 4.203 1 91.81 82 ASN B N 1
ATOM 2799 C CA . ASN B 1 82 ? 8.688 27.797 3.275 1 91.81 82 ASN B CA 1
ATOM 2800 C C . ASN B 1 82 ? 7.996 27 2.172 1 91.81 82 ASN B C 1
ATOM 2802 O O . ASN B 1 82 ? 7.859 25.781 2.268 1 91.81 82 ASN B O 1
ATOM 2806 N N . PRO B 1 83 ? 7.68 27.609 1.119 1 91.88 83 PRO B N 1
ATOM 2807 C CA . PRO B 1 83 ? 6.852 26.969 0.097 1 91.88 83 PRO B CA 1
ATOM 2808 C C . PRO B 1 83 ? 7.551 25.781 -0.563 1 91.88 83 PRO B C 1
ATOM 2810 O O . PRO B 1 83 ? 6.887 24.906 -1.117 1 91.88 83 PRO B O 1
ATOM 2813 N N . GLU B 1 84 ? 8.836 25.797 -0.448 1 92.69 84 GLU B N 1
ATOM 2814 C CA . GLU B 1 84 ? 9.586 24.703 -1.057 1 92.69 84 GLU B CA 1
ATOM 2815 C C . GLU B 1 84 ? 9.562 23.469 -0.169 1 92.69 84 GLU B C 1
ATOM 2817 O O . GLU B 1 84 ? 9.883 22.359 -0.626 1 92.69 84 GLU B O 1
ATOM 2822 N N . TRP B 1 85 ? 9.227 23.688 1.143 1 93.69 85 TRP B N 1
ATOM 2823 C CA . TRP B 1 85 ? 9.094 22.578 2.084 1 93.69 85 TRP B CA 1
ATOM 2824 C C . TRP B 1 85 ? 7.684 22 2.043 1 93.69 85 TRP B C 1
ATOM 2826 O O . TRP B 1 85 ? 6.883 22.234 2.953 1 93.69 85 TRP B O 1
ATOM 2836 N N . ILE B 1 86 ? 7.363 21.297 1.021 1 97.5 86 ILE B N 1
ATOM 2837 C CA . ILE B 1 86 ? 5.957 20.922 0.894 1 97.5 86 ILE B CA 1
ATOM 2838 C C . ILE B 1 86 ? 5.832 19.391 0.875 1 97.5 86 ILE B C 1
ATOM 2840 O O . ILE B 1 86 ? 5.047 18.828 1.636 1 97.5 86 ILE B O 1
ATOM 2844 N N . GLU B 1 87 ? 6.637 18.734 0.072 1 98.56 87 GLU B N 1
ATOM 2845 C CA . GLU B 1 87 ? 6.652 17.266 0.088 1 98.56 87 GLU B CA 1
ATOM 2846 C C . GLU B 1 87 ? 7.051 16.734 1.46 1 98.56 87 GLU B C 1
ATOM 2848 O O . GLU B 1 87 ? 8.031 17.203 2.051 1 98.56 87 GLU B O 1
ATOM 2853 N N . GLY B 1 88 ? 6.238 15.859 2.049 1 98.75 88 GLY B N 1
ATOM 2854 C CA . GLY B 1 88 ? 6.582 15.203 3.303 1 98.75 88 GLY B CA 1
ATOM 2855 C C . GLY B 1 88 ? 6.102 15.969 4.523 1 98.75 88 GLY B C 1
ATOM 2856 O O . GLY B 1 88 ? 6.285 15.516 5.656 1 98.75 88 GLY B O 1
ATOM 2857 N N . TRP B 1 89 ? 5.363 17 4.332 1 98.75 89 TRP B N 1
ATOM 2858 C CA . TRP B 1 89 ? 5.062 17.891 5.457 1 98.75 89 TRP B CA 1
ATOM 2859 C C . TRP B 1 89 ? 3.586 17.828 5.82 1 98.75 89 TRP B C 1
ATOM 2861 O O . TRP B 1 89 ? 3.027 18.797 6.348 1 98.75 89 TRP B O 1
ATOM 2871 N N . PHE B 1 90 ? 3.004 16.719 5.488 1 98.81 90 PHE B N 1
ATOM 2872 C CA . PHE B 1 90 ? 1.638 16.438 5.906 1 98.81 90 PHE B CA 1
ATOM 2873 C C . PHE B 1 90 ? 1.569 15.117 6.672 1 98.81 90 PHE B C 1
ATOM 2875 O O . PHE B 1 90 ? 1.961 14.07 6.156 1 98.81 90 PHE B O 1
ATOM 2882 N N . TRP B 1 91 ? 1.01 15.211 7.895 1 98.81 91 TRP B N 1
ATOM 2883 C CA . TRP B 1 91 ? 1.039 14.062 8.797 1 98.81 91 TRP B CA 1
ATOM 2884 C C . TRP B 1 91 ? 0.158 12.93 8.273 1 98.81 91 TRP B C 1
ATOM 2886 O O . TRP B 1 91 ? -1.019 13.148 7.965 1 98.81 91 TRP B O 1
ATOM 2896 N N . PRO B 1 92 ? 0.721 11.734 8.164 1 98.38 92 PRO B N 1
ATOM 2897 C CA . PRO B 1 92 ? -0.093 10.586 7.75 1 98.38 92 PRO B CA 1
ATOM 2898 C C . PRO B 1 92 ? -1.003 10.078 8.867 1 98.38 92 PRO B C 1
ATOM 2900 O O . PRO B 1 92 ? -0.557 9.906 10 1 98.38 92 PRO B O 1
ATOM 2903 N N . ASP B 1 93 ? -2.277 9.859 8.555 1 96.62 93 ASP B N 1
ATOM 2904 C CA . ASP B 1 93 ? -3.301 9.383 9.484 1 96.62 93 ASP B CA 1
ATOM 2905 C C . ASP B 1 93 ? -4.625 9.141 8.758 1 96.62 93 ASP B C 1
ATOM 2907 O O . ASP B 1 93 ? -4.711 9.312 7.539 1 96.62 93 ASP B O 1
ATOM 2911 N N . THR B 1 94 ? -5.531 8.648 9.531 1 93.62 94 THR B N 1
ATOM 2912 C CA . THR B 1 94 ? -6.922 8.742 9.117 1 93.62 94 THR B CA 1
ATOM 2913 C C . THR B 1 94 ? -7.57 10.008 9.664 1 93.62 94 THR B C 1
ATOM 2915 O O . THR B 1 94 ? -7.715 10.164 10.883 1 93.62 94 THR B O 1
ATOM 2918 N N . TRP B 1 95 ? -7.922 10.898 8.797 1 95.81 95 TRP B N 1
ATOM 2919 C CA . TRP B 1 95 ? -8.492 12.18 9.18 1 95.81 95 TRP B CA 1
ATOM 2920 C C . TRP B 1 95 ? -10.008 12.172 9.023 1 95.81 95 TRP B C 1
ATOM 2922 O O . TRP B 1 95 ? -10.523 11.867 7.941 1 95.81 95 TRP B O 1
ATOM 2932 N N . MET B 1 96 ? -10.648 12.531 10.125 1 94.69 96 MET B N 1
ATOM 2933 C CA . MET B 1 96 ? -12.094 12.672 10.07 1 94.69 96 MET B CA 1
ATOM 2934 C C . MET B 1 96 ? -12.492 14.086 9.641 1 94.69 96 MET B C 1
ATOM 2936 O O . MET B 1 96 ? -11.867 15.062 10.055 1 94.69 96 MET B O 1
ATOM 2940 N N . TYR B 1 97 ? -13.477 14.148 8.852 1 94.38 97 TYR B N 1
ATOM 2941 C CA . TYR B 1 97 ? -13.984 15.453 8.43 1 94.38 97 TYR B CA 1
ATOM 2942 C C . TYR B 1 97 ? -15.5 15.422 8.281 1 94.38 97 TYR B C 1
ATOM 2944 O O . TYR B 1 97 ? -16.109 14.344 8.242 1 94.38 97 TYR B O 1
ATOM 2952 N N . THR B 1 98 ? -16.125 16.625 8.328 1 92.06 98 THR B N 1
ATOM 2953 C CA . THR B 1 98 ? -17.562 16.766 8.094 1 92.06 98 THR B CA 1
ATOM 2954 C C . THR B 1 98 ? -17.828 17.281 6.68 1 92.06 98 THR B C 1
ATOM 2956 O O . THR B 1 98 ? -16.922 17.766 6.008 1 92.06 98 THR B O 1
ATOM 2959 N N . ALA B 1 99 ? -19.031 17.156 6.273 1 87.5 99 ALA B N 1
ATOM 2960 C CA . ALA B 1 99 ? -19.406 17.656 4.957 1 87.5 99 ALA B CA 1
ATOM 2961 C C . ALA B 1 99 ? -19.062 19.141 4.816 1 87.5 99 ALA B C 1
ATOM 2963 O O . ALA B 1 99 ? -19.234 19.922 5.762 1 87.5 99 ALA B O 1
ATOM 2964 N N . ASN B 1 100 ? -18.5 19.484 3.611 1 89.75 100 ASN B N 1
ATOM 2965 C CA . ASN B 1 100 ? -18.172 20.859 3.209 1 89.75 100 ASN B CA 1
ATOM 2966 C C . ASN B 1 100 ? -16.859 21.328 3.826 1 89.75 100 ASN B C 1
ATOM 2968 O O . ASN B 1 100 ? -16.484 22.484 3.662 1 89.75 100 ASN B O 1
ATOM 2972 N N . THR B 1 101 ? -16.234 20.375 4.527 1 94.5 101 THR B N 1
ATOM 2973 C CA . THR B 1 101 ? -14.859 20.688 4.875 1 94.5 101 THR B CA 1
ATOM 2974 C C . THR B 1 101 ? -14.031 20.938 3.621 1 94.5 101 THR B C 1
ATOM 2976 O O . THR B 1 101 ? -14.156 20.219 2.631 1 94.5 101 THR B O 1
ATOM 2979 N N . THR B 1 102 ? -13.273 21.969 3.605 1 96.56 102 THR B N 1
ATOM 2980 C CA . THR B 1 102 ? -12.492 22.281 2.414 1 96.56 102 THR B CA 1
ATOM 2981 C C . THR B 1 102 ? -11.234 21.422 2.352 1 96.56 102 THR B C 1
ATOM 2983 O O . THR B 1 102 ? -10.719 20.984 3.387 1 96.56 102 THR B O 1
ATOM 2986 N N . ASP B 1 103 ? -10.766 21.219 1.171 1 97.94 103 ASP B N 1
ATOM 2987 C CA . ASP B 1 103 ? -9.492 20.531 0.973 1 97.94 103 ASP B CA 1
ATOM 2988 C C . ASP B 1 103 ? -8.359 21.25 1.698 1 97.94 103 ASP B C 1
ATOM 2990 O O . ASP B 1 103 ? -7.566 20.625 2.404 1 97.94 103 ASP B O 1
ATOM 2994 N N . VAL B 1 104 ? -8.383 22.531 1.688 1 98.38 104 VAL B N 1
ATOM 2995 C CA . VAL B 1 104 ? -7.336 23.344 2.297 1 98.38 104 VAL B CA 1
ATOM 2996 C C . VAL B 1 104 ? -7.379 23.188 3.816 1 98.38 104 VAL B C 1
ATOM 2998 O O . VAL B 1 104 ? -6.336 23.094 4.469 1 98.38 104 VAL B O 1
ATOM 3001 N N . ALA B 1 105 ? -8.562 23.141 4.379 1 98.19 105 ALA B N 1
ATOM 3002 C CA . ALA B 1 105 ? -8.688 23 5.828 1 98.19 105 ALA B CA 1
ATOM 3003 C C . ALA B 1 105 ? -8.086 21.672 6.301 1 98.19 105 ALA B C 1
ATOM 3005 O O . ALA B 1 105 ? -7.402 21.625 7.324 1 98.19 105 ALA B O 1
ATOM 3006 N N . LEU B 1 106 ? -8.328 20.625 5.578 1 98.19 106 LEU B N 1
ATOM 3007 C CA . LEU B 1 106 ? -7.793 19.328 5.945 1 98.19 106 LEU B CA 1
ATOM 3008 C C . LEU B 1 106 ? -6.277 19.297 5.805 1 98.19 106 LEU B C 1
ATOM 3010 O O . LEU B 1 106 ? -5.574 18.781 6.68 1 98.19 106 LEU B O 1
ATOM 3014 N N . LEU B 1 107 ? -5.812 19.828 4.715 1 98.56 107 LEU B N 1
ATOM 3015 C CA . LEU B 1 107 ? -4.371 19.906 4.504 1 98.56 107 LEU B CA 1
ATOM 3016 C C . LEU B 1 107 ? -3.697 20.719 5.594 1 98.56 107 LEU B C 1
ATOM 3018 O O . LEU B 1 107 ? -2.605 20.375 6.055 1 98.56 107 LEU B O 1
ATOM 3022 N N . LYS B 1 108 ? -4.375 21.766 6.004 1 98.31 108 LYS B N 1
ATOM 3023 C CA . LYS B 1 108 ? -3.83 22.609 7.074 1 98.31 108 LYS B CA 1
ATOM 3024 C C . LYS B 1 108 ? -3.725 21.828 8.383 1 98.31 108 LYS B C 1
ATOM 3026 O O . LYS B 1 108 ? -2.729 21.938 9.102 1 98.31 108 LYS B O 1
ATOM 3031 N N . ARG B 1 109 ? -4.727 21.031 8.688 1 98.31 109 ARG B N 1
ATOM 3032 C CA . ARG B 1 109 ? -4.695 20.188 9.883 1 98.31 109 ARG B CA 1
ATOM 3033 C C . ARG B 1 109 ? -3.533 19.203 9.836 1 98.31 109 ARG B C 1
ATOM 3035 O O . ARG B 1 109 ? -2.791 19.062 10.805 1 98.31 109 ARG B O 1
ATOM 3042 N N . ALA B 1 110 ? -3.379 18.578 8.734 1 98.62 110 ALA B N 1
ATOM 3043 C CA . ALA B 1 110 ? -2.314 17.594 8.57 1 98.62 110 ALA B CA 1
ATOM 3044 C C . ALA B 1 110 ? -0.94 18.25 8.656 1 98.62 110 ALA B C 1
ATOM 3046 O O . ALA B 1 110 ? -0.017 17.703 9.266 1 98.62 110 ALA B O 1
ATOM 3047 N N . HIS B 1 111 ? -0.871 19.391 8.031 1 98.62 111 HIS B N 1
ATOM 3048 C CA . HIS B 1 111 ? 0.388 20.125 8.055 1 98.62 111 HIS B CA 1
ATOM 3049 C C . HIS B 1 111 ? 0.746 20.547 9.477 1 98.62 111 HIS B C 1
ATOM 3051 O O . HIS B 1 111 ? 1.893 20.406 9.898 1 98.62 111 HIS B O 1
ATOM 3057 N N . LYS B 1 112 ? -0.227 21.094 10.18 1 98.31 112 LYS B N 1
ATOM 3058 C CA . LYS B 1 112 ? 0.001 21.547 11.547 1 98.31 112 LYS B CA 1
ATOM 3059 C C . LYS B 1 112 ? 0.485 20.406 12.438 1 98.31 112 LYS B C 1
ATOM 3061 O O . LYS B 1 112 ? 1.418 20.578 13.219 1 98.31 112 LYS B O 1
ATOM 3066 N N . LYS B 1 113 ? -0.163 19.266 12.266 1 98.69 113 LYS B N 1
ATOM 3067 C CA . LYS B 1 113 ? 0.262 18.109 13.055 1 98.69 113 LYS B CA 1
ATOM 3068 C C . LYS B 1 113 ? 1.683 17.688 12.695 1 98.69 113 LYS B C 1
ATOM 3070 O O . LYS B 1 113 ? 2.471 17.328 13.57 1 98.69 113 LYS B O 1
ATOM 3075 N N . MET B 1 114 ? 1.995 17.703 11.445 1 98.69 114 MET B N 1
ATOM 3076 C CA . MET B 1 114 ? 3.346 17.359 11.016 1 98.69 114 MET B CA 1
ATOM 3077 C C . MET B 1 114 ? 4.367 18.344 11.578 1 98.69 114 MET B C 1
ATOM 3079 O O . MET B 1 114 ? 5.418 17.938 12.078 1 98.69 114 MET B O 1
ATOM 3083 N N . VAL B 1 115 ? 4.062 19.609 11.484 1 98.38 115 VAL B N 1
ATOM 3084 C CA . VAL B 1 115 ? 4.965 20.641 12.016 1 98.38 115 VAL B CA 1
ATOM 3085 C C . VAL B 1 115 ? 5.242 20.359 13.492 1 98.38 115 VAL B C 1
ATOM 3087 O O . VAL B 1 115 ? 6.395 20.406 13.93 1 98.38 115 VAL B O 1
ATOM 3090 N N . LYS B 1 116 ? 4.195 20.047 14.234 1 98.69 116 LYS B N 1
ATOM 3091 C CA . LYS B 1 116 ? 4.352 19.75 15.656 1 98.69 116 LYS B CA 1
ATOM 3092 C C . LYS B 1 116 ? 5.23 18.516 15.867 1 98.69 116 LYS B C 1
ATOM 3094 O O . LYS B 1 116 ? 6.102 18.516 16.734 1 98.69 116 LYS B O 1
ATOM 3099 N N . ALA B 1 117 ? 4.965 17.484 15.117 1 98.81 117 ALA B N 1
ATOM 3100 C CA . ALA B 1 117 ? 5.754 16.266 15.227 1 98.81 117 ALA B CA 1
ATOM 3101 C C . ALA B 1 117 ? 7.219 16.531 14.891 1 98.81 117 ALA B C 1
ATOM 3103 O O . ALA B 1 117 ? 8.117 16.047 15.586 1 98.81 117 ALA B O 1
ATOM 3104 N N . VAL B 1 118 ? 7.469 17.281 13.867 1 98.75 118 VAL B N 1
ATOM 3105 C CA . VAL B 1 118 ? 8.828 17.594 13.438 1 98.75 118 VAL B CA 1
ATOM 3106 C C . VAL B 1 118 ? 9.516 18.469 14.484 1 98.75 118 VAL B C 1
ATOM 3108 O O . VAL B 1 118 ? 10.695 18.266 14.789 1 98.75 118 VAL B O 1
ATOM 3111 N N . ASP B 1 119 ? 8.773 19.453 14.992 1 98.69 119 ASP B N 1
ATOM 3112 C CA . ASP B 1 119 ? 9.32 20.281 16.062 1 98.69 119 ASP B CA 1
ATOM 3113 C C . ASP B 1 119 ? 9.766 19.438 17.25 1 98.69 119 ASP B C 1
ATOM 3115 O O . ASP B 1 119 ? 10.867 19.625 17.781 1 98.69 119 ASP B O 1
ATOM 3119 N N . SER B 1 120 ? 8.922 18.547 17.625 1 98.69 120 SER B N 1
ATOM 3120 C CA . SER B 1 120 ? 9.242 17.672 18.75 1 98.69 120 SER B CA 1
ATOM 3121 C C . SER B 1 120 ? 10.477 16.812 18.453 1 98.69 120 SER B C 1
ATOM 3123 O O . SER B 1 120 ? 11.367 16.688 19.297 1 98.69 120 SER B O 1
ATOM 3125 N N . ALA B 1 121 ? 10.5 16.25 17.312 1 98.75 121 ALA B N 1
ATOM 3126 C CA . ALA B 1 121 ? 11.641 15.445 16.906 1 98.75 121 ALA B CA 1
ATOM 3127 C C . ALA B 1 121 ? 12.922 16.266 16.859 1 98.75 121 ALA B C 1
ATOM 3129 O O . ALA B 1 121 ? 13.977 15.812 17.297 1 98.75 121 ALA B O 1
ATOM 3130 N N . TRP B 1 122 ? 12.82 17.438 16.375 1 98.62 122 TRP B N 1
ATOM 3131 C CA . TRP B 1 122 ? 13.961 18.328 16.25 1 98.62 122 TRP B CA 1
ATOM 3132 C C . TRP B 1 122 ? 14.508 18.719 17.609 1 98.62 122 TRP B C 1
ATOM 3134 O O . TRP B 1 122 ? 15.711 18.672 17.844 1 98.62 122 TRP B O 1
ATOM 3144 N N . GLU B 1 123 ? 13.648 19.047 18.516 1 98.31 123 GLU B N 1
ATOM 3145 C CA . GLU B 1 123 ? 14.039 19.484 19.859 1 98.31 123 GLU B CA 1
ATOM 3146 C C . GLU B 1 123 ? 14.656 18.328 20.641 1 98.31 123 GLU B C 1
ATOM 3148 O O . GLU B 1 123 ? 15.594 18.547 21.422 1 98.31 123 GLU B O 1
ATOM 3153 N N . GLY B 1 124 ? 14.109 17.172 20.406 1 98.44 124 GLY B N 1
ATOM 3154 C CA . GLY B 1 124 ? 14.562 16.031 21.172 1 98.44 124 GLY B CA 1
ATOM 3155 C C . GLY B 1 124 ? 15.641 15.227 20.469 1 98.44 124 GLY B C 1
ATOM 3156 O O . GLY B 1 124 ? 16.031 14.156 20.938 1 98.44 124 GLY B O 1
ATOM 3157 N N . ARG B 1 125 ? 16.062 15.719 19.375 1 98.56 125 ARG B N 1
ATOM 3158 C CA . ARG B 1 125 ? 16.953 14.938 18.516 1 98.56 125 ARG B CA 1
ATOM 3159 C C . ARG B 1 125 ? 18.297 14.688 19.203 1 98.56 125 ARG B C 1
ATOM 3161 O O . ARG B 1 125 ? 18.703 15.453 20.078 1 98.56 125 ARG B O 1
ATOM 3168 N N . ALA B 1 126 ? 18.969 13.625 18.859 1 98.38 126 ALA B N 1
ATOM 3169 C CA . ALA B 1 126 ? 20.297 13.289 19.359 1 98.38 126 ALA B CA 1
ATOM 3170 C C . ALA B 1 126 ? 21.297 14.391 19.016 1 98.38 126 ALA B C 1
ATOM 3172 O O . ALA B 1 126 ? 21.141 15.102 18.031 1 98.38 126 ALA B O 1
ATOM 3173 N N . ASP B 1 127 ? 22.359 14.461 19.766 1 97.06 127 ASP B N 1
ATOM 3174 C CA . ASP B 1 127 ? 23.422 15.43 19.531 1 97.06 127 ASP B CA 1
ATOM 3175 C C . ASP B 1 127 ? 24.234 15.055 18.297 1 97.06 127 ASP B C 1
ATOM 3177 O O . ASP B 1 127 ? 24.406 13.875 17.984 1 97.06 127 ASP B O 1
ATOM 3181 N N . GLY B 1 128 ? 24.672 16.141 17.641 1 96.75 128 GLY B N 1
ATOM 3182 C CA . GLY B 1 128 ? 25.672 15.953 16.609 1 96.75 128 GLY B CA 1
ATOM 3183 C C . GLY B 1 128 ? 25.109 15.477 15.281 1 96.75 128 GLY B C 1
ATOM 3184 O O . GLY B 1 128 ? 25.828 14.992 14.422 1 96.75 128 GLY B O 1
ATOM 3185 N N . LEU B 1 129 ? 23.812 15.586 15.094 1 98.44 129 LEU B N 1
ATOM 3186 C CA . LEU B 1 129 ? 23.234 15.203 13.812 1 98.44 129 LEU B CA 1
ATOM 3187 C C . LEU B 1 129 ? 23.594 16.219 12.727 1 98.44 129 LEU B C 1
ATOM 3189 O O . LEU B 1 129 ? 23.625 17.422 12.984 1 98.44 129 LEU B O 1
ATOM 3193 N N . PRO B 1 130 ? 23.844 15.734 11.539 1 98.5 130 PRO B N 1
ATOM 3194 C CA . PRO B 1 130 ? 24.344 16.594 10.469 1 98.5 130 PRO B CA 1
ATOM 3195 C C . PRO B 1 130 ? 23.219 17.266 9.68 1 98.5 130 PRO B C 1
ATOM 3197 O O . PRO B 1 130 ? 23.281 17.344 8.453 1 98.5 130 PRO B O 1
ATOM 3200 N N . TYR B 1 131 ? 22.203 17.703 10.344 1 98.5 131 TYR B N 1
ATOM 3201 C CA . TYR B 1 131 ? 21.109 18.422 9.688 1 98.5 131 TYR B CA 1
ATOM 3202 C C . TYR B 1 131 ? 21.297 19.922 9.82 1 98.5 131 TYR B C 1
ATOM 3204 O O . TYR B 1 131 ? 21.594 20.438 10.906 1 98.5 131 TYR B O 1
ATOM 3212 N N . LYS B 1 132 ? 21.062 20.625 8.734 1 97.69 132 LYS B N 1
ATOM 3213 C CA . LYS B 1 132 ? 21.125 22.078 8.773 1 97.69 132 LYS B CA 1
ATOM 3214 C C . LYS B 1 132 ? 19.844 22.672 9.336 1 97.69 132 LYS B C 1
ATOM 3216 O O . LYS B 1 132 ? 19.844 23.766 9.914 1 97.69 132 LYS B O 1
ATOM 3221 N N . ASP B 1 133 ? 18.75 22.062 9.078 1 98 133 ASP B N 1
ATOM 3222 C CA . ASP B 1 133 ? 17.438 22.562 9.484 1 98 133 ASP B CA 1
ATOM 3223 C C . ASP B 1 133 ? 16.422 21.438 9.547 1 98 133 ASP B C 1
ATOM 3225 O O . ASP B 1 133 ? 16.75 20.266 9.289 1 98 133 ASP B O 1
ATOM 3229 N N . LYS B 1 134 ? 15.227 21.75 9.914 1 98.5 134 LYS B N 1
ATOM 3230 C CA . LYS B 1 134 ? 14.141 20.781 10.086 1 98.5 134 LYS B CA 1
ATOM 3231 C C . LYS B 1 134 ? 13.789 20.125 8.758 1 98.5 134 LYS B C 1
ATOM 3233 O O . LYS B 1 134 ? 13.398 18.953 8.734 1 98.5 134 LYS B O 1
ATOM 3238 N N . ASN B 1 135 ? 13.898 20.797 7.672 1 98.62 135 ASN B N 1
ATOM 3239 C CA . ASN B 1 135 ? 13.594 20.219 6.367 1 98.62 135 ASN B CA 1
ATOM 3240 C C . ASN B 1 135 ? 14.531 19.047 6.035 1 98.62 135 ASN B C 1
ATOM 3242 O O . ASN B 1 135 ? 14.109 18.062 5.422 1 98.62 135 ASN B O 1
ATOM 3246 N N . GLN B 1 136 ? 15.75 19.203 6.441 1 98.81 136 GLN B N 1
ATOM 3247 C CA . GLN B 1 136 ? 16.703 18.109 6.199 1 98.81 136 GLN B CA 1
ATOM 3248 C C . GLN B 1 136 ? 16.375 16.906 7.07 1 98.81 136 GLN B C 1
ATOM 3250 O O . GLN B 1 136 ? 16.547 15.758 6.637 1 98.81 136 GLN B O 1
ATOM 3255 N N . LEU B 1 137 ? 15.875 17.156 8.266 1 98.88 137 LEU B N 1
ATOM 3256 C CA . LEU B 1 137 ? 15.414 16.047 9.102 1 98.88 137 LEU B CA 1
ATOM 3257 C C . LEU B 1 137 ? 14.258 15.312 8.445 1 98.88 137 LEU B C 1
ATOM 3259 O O . LEU B 1 137 ? 14.266 14.078 8.359 1 98.88 137 LEU B O 1
ATOM 3263 N N . VAL B 1 138 ? 13.32 16.047 7.91 1 98.94 138 VAL B N 1
ATOM 3264 C CA . VAL B 1 138 ? 12.164 15.453 7.242 1 98.94 138 VAL B CA 1
ATOM 3265 C C . VAL B 1 138 ? 12.609 14.727 5.977 1 98.94 138 VAL B C 1
ATOM 3267 O O . VAL B 1 138 ? 12.109 13.648 5.66 1 98.94 138 VAL B O 1
ATOM 3270 N N . THR B 1 139 ? 13.562 15.289 5.305 1 98.94 139 THR B N 1
ATOM 3271 C CA . THR B 1 139 ? 14.102 14.672 4.098 1 98.94 139 THR B CA 1
ATOM 3272 C C . THR B 1 139 ? 14.734 13.32 4.414 1 98.94 139 THR B C 1
ATOM 3274 O O . THR B 1 139 ? 14.422 12.32 3.77 1 98.94 139 THR B O 1
ATOM 3277 N N . MET B 1 140 ? 15.555 13.281 5.434 1 98.94 140 MET B N 1
ATOM 3278 C CA . MET B 1 140 ? 16.172 12.031 5.859 1 98.94 140 MET B CA 1
ATOM 3279 C C . MET B 1 140 ? 15.109 11.016 6.27 1 98.94 140 MET B C 1
ATOM 3281 O O . MET B 1 140 ? 15.172 9.852 5.875 1 98.94 140 MET B O 1
ATOM 3285 N N . ALA B 1 141 ? 14.109 11.461 7.012 1 98.94 141 ALA B N 1
ATOM 3286 C CA . ALA B 1 141 ? 13.031 10.578 7.449 1 98.94 141 ALA B CA 1
ATOM 3287 C C . ALA B 1 141 ? 12.305 9.969 6.254 1 98.94 141 ALA B C 1
ATOM 3289 O O . ALA B 1 141 ? 11.938 8.789 6.277 1 98.94 141 ALA B O 1
ATOM 3290 N N . SER B 1 142 ? 12.102 10.766 5.23 1 98.94 142 SER B N 1
ATOM 3291 C CA . SER B 1 142 ? 11.406 10.281 4.039 1 98.94 142 SER B CA 1
ATOM 3292 C C . SER B 1 142 ? 12.242 9.234 3.311 1 98.94 142 SER B C 1
ATOM 3294 O O . SER B 1 142 ? 11.695 8.273 2.758 1 98.94 142 SER B O 1
ATOM 3296 N N . ILE B 1 143 ? 13.539 9.398 3.26 1 98.81 143 ILE B N 1
ATOM 3297 C CA . ILE B 1 143 ? 14.445 8.438 2.633 1 98.81 143 ILE B CA 1
ATOM 3298 C C . ILE B 1 143 ? 14.414 7.125 3.404 1 98.81 143 ILE B C 1
ATOM 3300 O O . ILE B 1 143 ? 14.297 6.051 2.809 1 98.81 143 ILE B O 1
ATOM 3304 N N . ILE B 1 144 ? 14.461 7.227 4.734 1 98.62 144 ILE B N 1
ATOM 3305 C CA . ILE B 1 144 ? 14.398 6.055 5.598 1 98.62 144 ILE B CA 1
ATOM 3306 C C . ILE B 1 144 ? 13.07 5.324 5.387 1 98.62 144 ILE B C 1
ATOM 3308 O O . ILE B 1 144 ? 13.039 4.098 5.281 1 98.62 144 ILE B O 1
ATOM 3312 N N . GLU B 1 145 ? 12 6.129 5.301 1 98.25 145 GLU B N 1
ATOM 3313 C CA . GLU B 1 145 ? 10.656 5.602 5.094 1 98.25 145 GLU B CA 1
ATOM 3314 C C . GLU B 1 145 ? 10.586 4.719 3.852 1 98.25 145 GLU B C 1
ATOM 3316 O O . GLU B 1 145 ? 9.984 3.645 3.877 1 98.25 145 GLU B O 1
ATOM 3321 N N . LYS B 1 146 ? 11.242 5.074 2.771 1 97.62 146 LYS B N 1
ATOM 3322 C CA . LYS B 1 146 ? 11.164 4.387 1.486 1 97.62 146 LYS B CA 1
ATOM 3323 C C . LYS B 1 146 ? 12.148 3.225 1.421 1 97.62 146 LYS B C 1
ATOM 3325 O O . LYS B 1 146 ? 11.984 2.309 0.613 1 97.62 146 LYS B O 1
ATOM 3330 N N . GLU B 1 147 ? 13.148 3.17 2.254 1 94.81 147 GLU B N 1
ATOM 3331 C CA . GLU B 1 147 ? 14.227 2.193 2.148 1 94.81 147 GLU B CA 1
ATOM 3332 C C . GLU B 1 147 ? 13.852 0.882 2.836 1 94.81 147 GLU B C 1
ATOM 3334 O O . GLU B 1 147 ? 14.188 -0.198 2.346 1 94.81 147 GLU B O 1
ATOM 3339 N N . THR B 1 148 ? 13.219 0.987 3.975 1 90.56 148 THR B N 1
ATOM 3340 C CA . THR B 1 148 ? 12.984 -0.251 4.707 1 90.56 148 THR B CA 1
ATOM 3341 C C . THR B 1 148 ? 11.594 -0.24 5.348 1 90.56 148 THR B C 1
ATOM 3343 O O . THR B 1 148 ? 11.148 0.79 5.855 1 90.56 148 THR B O 1
ATOM 3346 N N . ALA B 1 149 ? 11.031 -1.408 5.27 1 81.62 149 ALA B N 1
ATOM 3347 C CA . ALA B 1 149 ? 9.773 -1.631 5.98 1 81.62 149 ALA B CA 1
ATOM 3348 C C . ALA B 1 149 ? 9.992 -2.475 7.23 1 81.62 149 ALA B C 1
ATOM 3350 O O . ALA B 1 149 ? 9.047 -2.744 7.977 1 81.62 149 ALA B O 1
ATOM 3351 N N . VAL B 1 150 ? 11.219 -2.857 7.438 1 87.38 150 VAL B N 1
ATOM 3352 C CA . VAL B 1 150 ? 11.539 -3.684 8.594 1 87.38 150 VAL B CA 1
ATOM 3353 C C . VAL B 1 150 ? 11.734 -2.797 9.82 1 87.38 150 VAL B C 1
ATOM 3355 O O . VAL B 1 150 ? 12.766 -2.139 9.961 1 87.38 150 VAL B O 1
ATOM 3358 N N . ALA B 1 151 ? 10.836 -2.859 10.688 1 90.31 151 ALA B N 1
ATOM 3359 C CA . ALA B 1 151 ? 10.789 -1.954 11.836 1 90.31 151 ALA B CA 1
ATOM 3360 C C . ALA B 1 151 ? 12.047 -2.094 12.695 1 90.31 151 ALA B C 1
ATOM 3362 O O . ALA B 1 151 ? 12.609 -1.095 13.148 1 90.31 151 ALA B O 1
ATOM 3363 N N . SER B 1 152 ? 12.492 -3.287 12.844 1 92.12 152 SER B N 1
ATOM 3364 C CA . SER B 1 152 ? 13.586 -3.568 13.766 1 92.12 152 SER B CA 1
ATOM 3365 C C . SER B 1 152 ? 14.914 -3.064 13.219 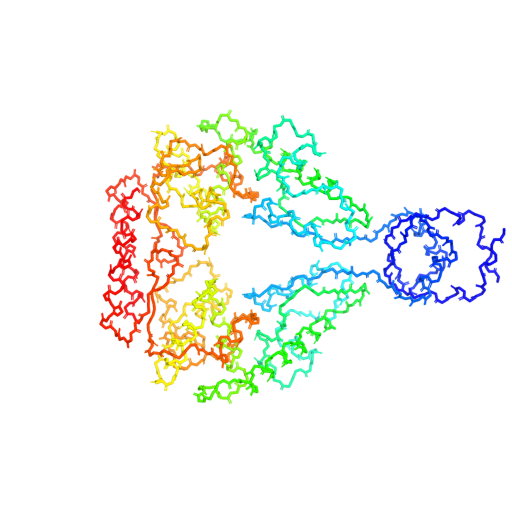1 92.12 152 SER B C 1
ATOM 3367 O O . SER B 1 152 ? 15.906 -2.986 13.953 1 92.12 152 SER B O 1
ATOM 3369 N N . GLU B 1 153 ? 14.984 -2.715 11.969 1 95.94 153 GLU B N 1
ATOM 3370 C CA . GLU B 1 153 ? 16.25 -2.291 11.367 1 95.94 153 GLU B CA 1
ATOM 3371 C C . GLU B 1 153 ? 16.219 -0.807 11.016 1 95.94 153 GLU B C 1
ATOM 3373 O O . GLU B 1 153 ? 17.219 -0.257 10.539 1 95.94 153 GLU B O 1
ATOM 3378 N N . ARG B 1 154 ? 15.141 -0.172 11.266 1 97.62 154 ARG B N 1
ATOM 3379 C CA . ARG B 1 154 ? 14.922 1.188 10.781 1 97.62 154 ARG B CA 1
ATOM 3380 C C . ARG B 1 154 ? 15.977 2.139 11.336 1 97.62 154 ARG B C 1
ATOM 3382 O O . ARG B 1 154 ? 16.531 2.965 10.602 1 97.62 154 ARG B O 1
ATOM 3389 N N . ASP B 1 155 ? 16.266 2.021 12.602 1 98 155 ASP B N 1
ATOM 3390 C CA . ASP B 1 155 ? 17.25 2.924 13.211 1 98 155 ASP B CA 1
ATOM 3391 C C . ASP B 1 155 ? 18.656 2.627 12.711 1 98 155 ASP B C 1
ATOM 3393 O O . ASP B 1 155 ? 19.516 3.516 12.68 1 98 155 ASP B O 1
ATOM 3397 N N . GLN B 1 156 ? 18.953 1.383 12.297 1 98.38 156 GLN B N 1
ATOM 3398 C CA . GLN B 1 156 ? 20.25 1.039 11.727 1 98.38 156 GLN B CA 1
ATOM 3399 C C . GLN B 1 156 ? 20.391 1.596 10.312 1 98.38 156 GLN B C 1
ATOM 3401 O O . GLN B 1 156 ? 21.469 2.084 9.938 1 98.38 156 GLN B O 1
ATOM 3406 N N . VAL B 1 157 ? 19.344 1.541 9.602 1 98.38 157 VAL B N 1
ATOM 3407 C CA . VAL B 1 157 ? 19.328 2.154 8.273 1 98.38 157 VAL B CA 1
ATOM 3408 C C . VAL B 1 157 ? 19.578 3.656 8.398 1 98.38 157 VAL B C 1
ATOM 3410 O O . VAL B 1 157 ? 20.391 4.219 7.656 1 98.38 157 VAL B O 1
ATOM 3413 N N . ALA B 1 158 ? 18.875 4.215 9.32 1 98.88 158 ALA B N 1
ATOM 3414 C CA . ALA B 1 158 ? 19.094 5.633 9.594 1 98.88 158 ALA B CA 1
ATOM 3415 C C . ALA B 1 158 ? 20.562 5.91 9.914 1 98.88 158 ALA B C 1
ATOM 3417 O O . ALA B 1 158 ? 21.141 6.875 9.414 1 98.88 158 ALA B O 1
ATOM 3418 N N . SER B 1 159 ? 21.125 5.078 10.734 1 98.81 159 SER B N 1
ATOM 3419 C CA . SER B 1 159 ? 22.516 5.223 11.133 1 98.81 159 SER B CA 1
ATOM 3420 C C . SER B 1 159 ? 23.438 5.25 9.922 1 98.81 159 SER B C 1
ATOM 3422 O O . SER B 1 159 ? 24.328 6.102 9.82 1 98.81 159 SER B O 1
ATOM 3424 N N . VAL B 1 160 ? 23.234 4.414 8.977 1 98.69 160 VAL B N 1
ATOM 3425 C CA . VAL B 1 160 ? 24.078 4.34 7.777 1 98.69 160 VAL B CA 1
ATOM 3426 C C . VAL B 1 160 ? 24 5.66 7.016 1 98.69 160 VAL B C 1
ATOM 3428 O O . VAL B 1 160 ? 25.031 6.262 6.699 1 98.69 160 VAL B O 1
ATOM 3431 N N . PHE B 1 161 ? 22.812 6.117 6.719 1 98.75 161 PHE B N 1
ATOM 3432 C CA . PHE B 1 161 ? 22.656 7.336 5.934 1 98.75 161 PHE B CA 1
ATOM 3433 C C . PHE B 1 161 ? 23.25 8.531 6.66 1 98.75 161 PHE B C 1
ATOM 3435 O O . PHE B 1 161 ? 23.891 9.391 6.035 1 98.75 161 PHE B O 1
ATOM 3442 N N . ILE B 1 162 ? 23.047 8.594 7.879 1 98.81 162 ILE B N 1
ATOM 3443 C CA . ILE B 1 162 ? 23.531 9.734 8.656 1 98.81 162 ILE B CA 1
ATOM 3444 C C . ILE B 1 162 ? 25.047 9.68 8.758 1 98.81 162 ILE B C 1
ATOM 3446 O O . ILE B 1 162 ? 25.719 10.711 8.664 1 98.81 162 ILE B O 1
ATOM 3450 N N . ASN B 1 163 ? 25.609 8.484 9.016 1 98.69 163 ASN B N 1
ATOM 3451 C CA . ASN B 1 163 ? 27.047 8.336 9 1 98.69 163 ASN B CA 1
ATOM 3452 C C . ASN B 1 163 ? 27.641 8.789 7.664 1 98.69 163 ASN B C 1
ATOM 3454 O O . ASN B 1 163 ? 28.656 9.484 7.637 1 98.69 163 ASN B O 1
ATOM 3458 N N . ARG B 1 164 ? 27 8.398 6.582 1 98.5 164 ARG B N 1
ATOM 3459 C CA . ARG B 1 164 ? 27.453 8.828 5.266 1 98.5 164 ARG B CA 1
ATOM 3460 C C . ARG B 1 164 ? 27.406 10.344 5.129 1 98.5 164 ARG B C 1
ATOM 3462 O O . ARG B 1 164 ? 28.359 10.969 4.668 1 98.5 164 ARG B O 1
ATOM 3469 N N . LEU B 1 165 ? 26.328 10.844 5.516 1 98.69 165 LEU B N 1
ATOM 3470 C CA . LEU B 1 165 ? 26.156 12.289 5.438 1 98.69 165 LEU B CA 1
ATOM 3471 C C . LEU B 1 165 ? 27.266 13 6.211 1 98.69 165 LEU B C 1
ATOM 3473 O O . LEU B 1 165 ? 27.812 14 5.738 1 98.69 165 LEU B O 1
ATOM 3477 N N . ARG B 1 166 ? 27.672 12.516 7.32 1 97.88 166 ARG B N 1
ATOM 3478 C CA . ARG B 1 166 ? 28.672 13.117 8.195 1 97.88 166 ARG B CA 1
ATOM 3479 C C . ARG B 1 166 ? 30.031 13.188 7.512 1 97.88 166 ARG B C 1
ATOM 3481 O O . ARG B 1 166 ? 30.781 14.156 7.695 1 97.88 166 ARG B O 1
ATOM 3488 N N . ILE B 1 167 ? 30.312 12.242 6.715 1 97.38 167 ILE B N 1
ATOM 3489 C CA . ILE B 1 167 ? 31.656 12.164 6.18 1 97.38 167 ILE B CA 1
ATOM 3490 C C . ILE B 1 167 ? 31.656 12.586 4.711 1 97.38 167 ILE B C 1
ATOM 3492 O O . ILE B 1 167 ? 32.656 12.375 3.998 1 97.38 167 ILE B O 1
ATOM 3496 N N . GLY B 1 168 ? 30.531 13.047 4.234 1 97.44 168 GLY B N 1
ATOM 3497 C CA . GLY B 1 168 ? 30.438 13.57 2.879 1 97.44 168 GLY B CA 1
ATOM 3498 C C . GLY B 1 168 ? 30.328 12.484 1.826 1 97.44 168 GLY B C 1
ATOM 3499 O O . GLY B 1 168 ? 30.594 12.727 0.647 1 97.44 168 GLY B O 1
ATOM 3500 N N . MET B 1 169 ? 30.016 11.305 2.238 1 97.88 169 MET B N 1
ATOM 3501 C CA . MET B 1 169 ? 29.766 10.195 1.318 1 97.88 169 MET B CA 1
ATOM 3502 C C . MET B 1 169 ? 28.391 10.328 0.679 1 97.88 169 MET B C 1
ATOM 3504 O O . MET B 1 169 ? 27.438 10.727 1.339 1 97.88 169 MET B O 1
ATOM 3508 N N . ARG B 1 170 ? 28.266 9.953 -0.561 1 98.12 170 ARG B N 1
ATOM 3509 C CA . ARG B 1 170 ? 26.984 9.984 -1.242 1 98.12 170 ARG B CA 1
ATOM 3510 C C . ARG B 1 170 ? 26.016 8.969 -0.63 1 98.12 170 ARG B C 1
ATOM 3512 O O . ARG B 1 170 ? 26.422 7.875 -0.238 1 98.12 170 ARG B O 1
ATOM 3519 N N . LEU B 1 171 ? 24.75 9.328 -0.652 1 98.38 171 LEU B N 1
ATOM 3520 C CA . LEU B 1 171 ? 23.766 8.453 -0.03 1 98.38 171 LEU B CA 1
ATOM 3521 C C . LEU B 1 171 ? 23.453 7.254 -0.926 1 98.38 171 LEU B C 1
ATOM 3523 O O . LEU B 1 171 ? 23.234 6.145 -0.434 1 98.38 171 LEU B O 1
ATOM 3527 N N . GLN B 1 172 ? 23.344 7.52 -2.258 1 96.94 172 GLN B N 1
ATOM 3528 C CA . GLN B 1 172 ? 23.203 6.477 -3.268 1 96.94 172 GLN B CA 1
ATOM 3529 C C . GLN B 1 172 ? 22.016 5.574 -2.963 1 96.94 172 GLN B C 1
ATOM 3531 O O . GLN B 1 172 ? 22.172 4.359 -2.814 1 96.94 172 GLN B O 1
ATOM 3536 N N . THR B 1 173 ? 20.859 6.133 -3.004 1 96.81 173 THR B N 1
ATOM 3537 C CA . THR B 1 173 ? 19.641 5.371 -2.777 1 96.81 173 THR B CA 1
ATOM 3538 C C . THR B 1 173 ? 18.656 5.57 -3.93 1 96.81 173 THR B C 1
ATOM 3540 O O . THR B 1 173 ? 18.422 6.699 -4.355 1 96.81 173 THR B O 1
ATOM 3543 N N . ASP B 1 174 ? 18.062 4.543 -4.402 1 95.38 174 ASP B N 1
ATOM 3544 C CA . ASP B 1 174 ? 17.219 4.496 -5.59 1 95.38 174 ASP B CA 1
ATOM 3545 C C . ASP B 1 174 ? 15.961 5.348 -5.402 1 95.38 174 ASP B C 1
ATOM 3547 O O . ASP B 1 174 ? 15.539 6.051 -6.324 1 95.38 174 ASP B O 1
ATOM 3551 N N . PRO B 1 175 ? 15.383 5.344 -4.223 1 97.38 175 PRO B N 1
ATOM 3552 C CA . PRO B 1 175 ? 14.125 6.078 -4.059 1 97.38 175 PRO B CA 1
ATOM 3553 C C . PRO B 1 175 ? 14.258 7.562 -4.395 1 97.38 175 PRO B C 1
ATOM 3555 O O . PRO B 1 175 ? 13.328 8.164 -4.941 1 97.38 175 PRO B O 1
ATOM 3558 N N . THR B 1 176 ? 15.375 8.156 -4.109 1 98.56 176 THR B N 1
ATOM 3559 C CA . THR B 1 176 ? 15.531 9.57 -4.434 1 98.56 176 THR B CA 1
ATOM 3560 C C . THR B 1 176 ? 15.578 9.781 -5.945 1 98.56 176 THR B C 1
ATOM 3562 O O . THR B 1 176 ? 15.039 10.766 -6.457 1 98.56 176 THR B O 1
ATOM 3565 N N . VAL B 1 177 ? 16.219 8.867 -6.676 1 97.62 177 VAL B N 1
ATOM 3566 C CA . VAL B 1 177 ? 16.312 8.945 -8.133 1 97.62 177 VAL B CA 1
ATOM 3567 C C . VAL B 1 177 ? 14.906 8.828 -8.734 1 97.62 177 VAL B C 1
ATOM 3569 O O . VAL B 1 177 ? 14.531 9.617 -9.602 1 97.62 177 VAL B O 1
ATOM 3572 N N . ILE B 1 178 ? 14.227 7.895 -8.203 1 96.88 178 ILE B N 1
ATOM 3573 C CA . ILE B 1 178 ? 12.867 7.641 -8.68 1 96.88 178 ILE B CA 1
ATOM 3574 C C . ILE B 1 178 ? 12.016 8.891 -8.492 1 96.88 178 ILE B C 1
ATOM 3576 O O . ILE B 1 178 ? 11.305 9.312 -9.406 1 96.88 178 ILE B O 1
ATOM 3580 N N . TYR B 1 179 ? 11.984 9.453 -7.367 1 98.25 179 TYR B N 1
ATOM 3581 C CA . TYR B 1 179 ? 11.227 10.672 -7.105 1 98.25 179 TYR B CA 1
ATOM 3582 C C . TYR B 1 179 ? 11.602 11.766 -8.094 1 98.25 179 TYR B C 1
ATOM 3584 O O . TYR B 1 179 ? 10.727 12.445 -8.641 1 98.25 179 TYR B O 1
ATOM 3592 N N . GLY B 1 180 ? 12.828 11.898 -8.305 1 97.75 180 GLY B N 1
ATOM 3593 C CA . GLY B 1 180 ? 13.32 12.938 -9.195 1 97.75 180 GLY B CA 1
ATOM 3594 C C . GLY B 1 180 ? 12.891 12.75 -10.633 1 97.75 180 GLY B C 1
ATOM 3595 O O . GLY B 1 180 ? 12.812 13.719 -11.398 1 97.75 180 GLY B O 1
ATOM 3596 N N . MET B 1 181 ? 12.609 11.602 -11.008 1 96.69 181 MET B N 1
ATOM 3597 C CA . MET B 1 181 ? 12.18 11.312 -12.367 1 96.69 181 MET B CA 1
ATOM 3598 C C . MET B 1 181 ? 10.766 11.82 -12.609 1 96.69 181 MET B C 1
ATOM 3600 O O . MET B 1 181 ? 10.391 12.109 -13.75 1 96.69 181 MET B O 1
ATOM 3604 N N . GLY B 1 182 ? 9.969 11.828 -11.562 1 94.62 182 GLY B N 1
ATOM 3605 C CA . GLY B 1 182 ? 8.602 12.305 -11.695 1 94.62 182 GLY B CA 1
ATOM 3606 C C . GLY B 1 182 ? 7.766 11.461 -12.641 1 94.62 182 GLY B C 1
ATOM 3607 O O . GLY B 1 182 ? 7.699 10.242 -12.508 1 94.62 182 GLY B O 1
ATOM 3608 N N . GLU B 1 183 ? 7.203 12.062 -13.625 1 93.06 183 GLU B N 1
ATOM 3609 C CA . GLU B 1 183 ? 6.285 11.414 -14.562 1 93.06 183 GLU B CA 1
ATOM 3610 C C . GLU B 1 183 ? 7.035 10.5 -15.531 1 93.06 183 GLU B C 1
ATOM 3612 O O . GLU B 1 183 ? 6.43 9.656 -16.188 1 93.06 183 GLU B O 1
ATOM 3617 N N . ARG B 1 184 ? 8.258 10.664 -15.578 1 92.94 184 ARG B N 1
ATOM 3618 C CA . ARG B 1 184 ? 9.047 9.859 -16.5 1 92.94 184 ARG B CA 1
ATOM 3619 C C . ARG B 1 184 ? 9.219 8.438 -15.977 1 92.94 184 ARG B C 1
ATOM 3621 O O . ARG B 1 184 ? 9.617 7.535 -16.734 1 92.94 184 ARG B O 1
ATOM 3628 N N . TYR B 1 185 ? 9.086 8.312 -14.742 1 93.19 185 TYR B N 1
ATOM 3629 C CA . TYR B 1 185 ? 9.227 6.973 -14.18 1 93.19 185 TYR B CA 1
ATOM 3630 C C . TYR B 1 185 ? 8.078 6.078 -14.625 1 93.19 185 TYR B C 1
ATOM 3632 O O . TYR B 1 185 ? 6.91 6.379 -14.359 1 93.19 185 TYR B O 1
ATOM 3640 N N . ASN B 1 186 ? 8.438 5.004 -15.234 1 87.94 186 ASN B N 1
ATOM 3641 C CA . ASN B 1 186 ? 7.426 4.094 -15.766 1 87.94 186 ASN B CA 1
ATOM 3642 C C . ASN B 1 186 ? 7.484 2.73 -15.086 1 87.94 186 ASN B C 1
ATOM 3644 O O . ASN B 1 186 ? 7.059 1.727 -15.664 1 87.94 186 ASN B O 1
ATOM 3648 N N . GLY B 1 187 ? 8.164 2.682 -13.945 1 86.81 187 GLY B N 1
ATOM 3649 C CA . GLY B 1 187 ? 8.242 1.433 -13.203 1 86.81 187 GLY B CA 1
ATOM 3650 C C . GLY B 1 187 ? 9.578 0.732 -13.344 1 86.81 187 GLY B C 1
ATOM 3651 O O . GLY B 1 187 ? 9.812 -0.3 -12.711 1 86.81 187 GLY B O 1
ATOM 3652 N N . LYS B 1 188 ? 10.477 1.383 -14.164 1 86.94 188 LYS B N 1
ATOM 3653 C CA . LYS B 1 188 ? 11.797 0.801 -14.391 1 86.94 188 LYS B CA 1
ATOM 3654 C C . LYS B 1 188 ? 12.898 1.817 -14.109 1 86.94 188 LYS B C 1
ATOM 3656 O O . LYS B 1 188 ? 12.758 3 -14.422 1 86.94 188 LYS B O 1
ATOM 3661 N N . LEU B 1 189 ? 13.898 1.388 -13.453 1 90.44 189 LEU B N 1
ATOM 3662 C CA . LEU B 1 189 ? 15.062 2.213 -13.156 1 90.44 189 LEU B CA 1
ATOM 3663 C C . LEU B 1 189 ? 16.312 1.668 -13.844 1 90.44 189 LEU B C 1
ATOM 3665 O O . LEU B 1 189 ? 16.812 0.607 -13.469 1 90.44 189 LEU B O 1
ATOM 3669 N N . SER B 1 190 ? 16.875 2.408 -14.852 1 89.69 190 SER B N 1
ATOM 3670 C CA . SER B 1 190 ? 18.016 1.953 -15.641 1 89.69 190 SER B CA 1
ATOM 3671 C C . SER B 1 190 ? 19.328 2.492 -15.078 1 89.69 190 SER B C 1
ATOM 3673 O O . SER B 1 190 ? 19.312 3.396 -14.242 1 89.69 190 SER B O 1
ATOM 3675 N N . ARG B 1 191 ? 20.406 1.9 -15.5 1 89.19 191 ARG B N 1
ATOM 3676 C CA . ARG B 1 191 ? 21.719 2.414 -15.156 1 89.19 191 ARG B CA 1
ATOM 3677 C C . ARG B 1 191 ? 21.875 3.869 -15.586 1 89.19 191 ARG B C 1
ATOM 3679 O O . ARG B 1 191 ? 22.469 4.676 -14.859 1 89.19 191 ARG B O 1
ATOM 3686 N N . ALA B 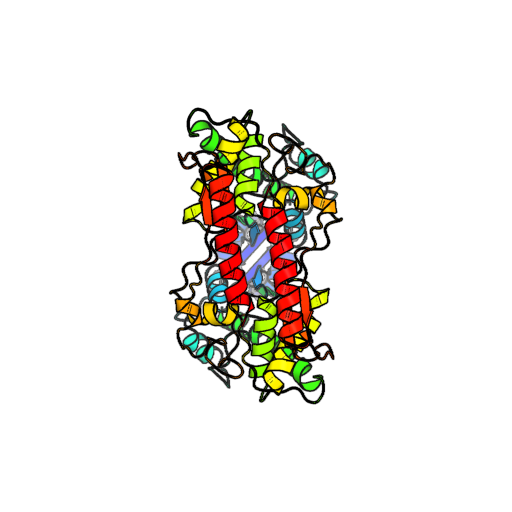1 192 ? 21.359 4.098 -16.75 1 93.38 192 ALA B N 1
ATOM 3687 C CA . ALA B 1 192 ? 21.406 5.465 -17.25 1 93.38 192 ALA B CA 1
ATOM 3688 C C . ALA B 1 192 ? 20.703 6.43 -16.312 1 93.38 192 ALA B C 1
ATOM 3690 O O . ALA B 1 192 ? 21.156 7.559 -16.109 1 93.38 192 ALA B O 1
ATOM 3691 N N . ASP B 1 193 ? 19.578 5.988 -15.773 1 95 193 ASP B N 1
ATOM 3692 C CA . ASP B 1 193 ? 18.844 6.805 -14.805 1 95 193 ASP B CA 1
ATOM 3693 C C . ASP B 1 193 ? 19.703 7.094 -13.578 1 95 193 ASP B C 1
ATOM 3695 O O . ASP B 1 193 ? 19.703 8.219 -13.062 1 95 193 ASP B O 1
ATOM 3699 N N . LEU B 1 194 ? 20.453 6.121 -13.117 1 94.25 194 LEU B N 1
ATOM 3700 C CA . LEU B 1 194 ? 21.297 6.25 -11.93 1 94.25 194 LEU B CA 1
ATOM 3701 C C . LEU B 1 194 ? 22.453 7.203 -12.188 1 94.25 194 LEU B C 1
ATOM 3703 O O . LEU B 1 194 ? 22.953 7.84 -11.258 1 94.25 194 LEU B O 1
ATOM 3707 N N . GLU B 1 195 ? 22.781 7.398 -13.445 1 95.25 195 GLU B N 1
ATOM 3708 C CA . GLU B 1 195 ? 23.953 8.188 -13.789 1 95.25 195 GLU B CA 1
ATOM 3709 C C . GLU B 1 195 ? 23.562 9.609 -14.188 1 95.25 195 GLU B C 1
ATOM 3711 O O . GLU B 1 195 ? 24.406 10.5 -14.25 1 95.25 195 GLU B O 1
ATOM 3716 N N . THR B 1 196 ? 22.328 9.883 -14.469 1 96.81 196 THR B N 1
ATOM 3717 C CA . THR B 1 196 ? 21.875 11.195 -14.906 1 96.81 196 THR B CA 1
ATOM 3718 C C . THR B 1 196 ? 21.781 12.156 -13.727 1 96.81 196 THR B C 1
ATOM 3720 O O . THR B 1 196 ? 21.047 11.914 -12.773 1 96.81 196 THR B O 1
ATOM 3723 N N . PRO B 1 197 ? 22.438 13.234 -13.891 1 96.88 197 PRO B N 1
ATOM 3724 C CA . PRO B 1 197 ? 22.406 14.18 -12.766 1 96.88 197 PRO B CA 1
ATOM 3725 C C . PRO B 1 197 ? 21.062 14.883 -12.625 1 96.88 197 PRO B C 1
ATOM 3727 O O . PRO B 1 197 ? 20.5 15.359 -13.617 1 96.88 197 PRO B O 1
ATOM 3730 N N . THR B 1 198 ? 20.453 14.852 -11.5 1 97.56 198 THR B N 1
ATOM 3731 C CA . THR B 1 198 ? 19.328 15.672 -11.055 1 97.56 198 THR B CA 1
ATOM 3732 C C . THR B 1 198 ? 19.516 16.094 -9.602 1 97.56 198 THR B C 1
ATOM 3734 O O . THR B 1 198 ? 20.375 15.562 -8.898 1 97.56 198 THR B O 1
ATOM 3737 N N . ALA B 1 199 ? 18.703 17.031 -9.141 1 98.06 199 ALA B N 1
ATOM 3738 C CA . ALA B 1 199 ? 18.797 17.531 -7.773 1 98.06 199 ALA B CA 1
ATOM 3739 C C . ALA B 1 199 ? 18.469 16.438 -6.766 1 98.06 199 ALA B C 1
ATOM 3741 O O . ALA B 1 199 ? 18.828 16.547 -5.586 1 98.06 199 ALA B O 1
ATOM 3742 N N . TYR B 1 200 ? 17.812 15.383 -7.254 1 98.69 200 TYR B N 1
ATOM 3743 C CA . TYR B 1 200 ? 17.375 14.336 -6.34 1 98.69 200 TYR B CA 1
ATOM 3744 C C . TYR B 1 200 ? 18.172 13.047 -6.559 1 98.69 200 TYR B C 1
ATOM 3746 O O . TYR B 1 200 ? 17.953 12.055 -5.855 1 98.69 200 TYR B O 1
ATOM 3754 N N . ASN B 1 201 ? 19.094 13.023 -7.512 1 98.56 201 ASN B N 1
ATOM 3755 C CA . ASN B 1 201 ? 19.891 11.82 -7.766 1 98.56 201 ASN B CA 1
ATOM 3756 C C . ASN B 1 201 ? 21.078 11.727 -6.82 1 98.56 201 ASN B C 1
ATOM 3758 O O . ASN B 1 201 ? 22.156 12.25 -7.113 1 98.56 201 ASN B O 1
ATOM 3762 N N . THR B 1 202 ? 20.969 10.93 -5.773 1 98.38 202 THR B N 1
ATOM 3763 C CA . THR B 1 202 ? 21.969 10.867 -4.715 1 98.38 202 THR B CA 1
ATOM 3764 C C . THR B 1 202 ? 23.141 10 -5.137 1 98.38 202 THR B C 1
ATOM 3766 O O . THR B 1 202 ? 24.094 9.812 -4.371 1 98.38 202 THR B O 1
ATOM 3769 N N . TYR B 1 203 ? 23.078 9.453 -6.32 1 97.25 203 TYR B N 1
ATOM 3770 C CA . TYR B 1 203 ? 24.25 8.836 -6.91 1 97.25 203 TYR B CA 1
ATOM 3771 C C . TYR B 1 203 ? 25.172 9.883 -7.516 1 97.25 203 TYR B C 1
ATOM 3773 O O . TYR B 1 203 ? 26.359 9.617 -7.773 1 97.25 203 TYR B O 1
ATOM 3781 N N . THR B 1 204 ? 24.625 11.023 -7.762 1 97.69 204 THR B N 1
ATOM 3782 C CA . THR B 1 204 ? 25.406 12.016 -8.492 1 97.69 204 THR B CA 1
ATOM 3783 C C . THR B 1 204 ? 25.625 13.266 -7.637 1 97.69 204 THR B C 1
ATOM 3785 O O . THR B 1 204 ? 26.5 14.078 -7.922 1 97.69 204 THR B O 1
ATOM 3788 N N . ILE B 1 205 ? 24.906 13.43 -6.648 1 98 205 ILE B N 1
ATOM 3789 C CA . ILE B 1 205 ? 25.094 14.594 -5.785 1 98 205 ILE B CA 1
ATOM 3790 C C . ILE B 1 205 ? 25.641 14.141 -4.434 1 98 205 ILE B C 1
ATOM 3792 O O . ILE B 1 205 ? 25.531 12.977 -4.059 1 98 205 ILE B O 1
ATOM 3796 N N . THR B 1 206 ? 26.203 15.164 -3.709 1 96.81 206 THR B N 1
ATOM 3797 C CA . THR B 1 206 ? 26.609 14.961 -2.318 1 96.81 206 THR B CA 1
ATOM 3798 C C . THR B 1 206 ? 25.609 15.625 -1.373 1 96.81 206 THR B C 1
ATOM 3800 O O . THR B 1 206 ? 25.031 16.672 -1.694 1 96.81 206 THR B O 1
ATOM 3803 N N . GLY B 1 207 ? 25.375 15 -0.232 1 98.06 207 GLY B N 1
ATOM 3804 C CA . GLY B 1 207 ? 24.422 15.547 0.733 1 98.06 207 GLY B CA 1
ATOM 3805 C C . GLY B 1 207 ? 23 15.117 0.479 1 98.06 207 GLY B C 1
ATOM 3806 O O . GLY B 1 207 ? 22.75 14.086 -0.148 1 98.06 207 GLY B O 1
ATOM 3807 N N . LEU B 1 208 ? 22.047 15.828 1.044 1 98.75 208 LEU B N 1
ATOM 3808 C CA . LEU B 1 208 ? 20.625 15.539 0.917 1 98.75 208 LEU B CA 1
ATOM 3809 C C . LEU B 1 208 ? 20.031 16.234 -0.301 1 98.75 208 LEU B C 1
ATOM 3811 O O . LEU B 1 208 ? 20.5 17.312 -0.701 1 98.75 208 LEU B O 1
ATOM 3815 N N . PRO B 1 209 ? 19 15.625 -0.914 1 98.5 209 PRO B N 1
ATOM 3816 C CA . PRO B 1 209 ? 18.234 16.391 -1.905 1 98.5 209 PRO B CA 1
ATOM 3817 C C . PRO B 1 209 ? 17.562 17.609 -1.309 1 98.5 209 PRO B C 1
ATOM 3819 O O . PRO B 1 209 ? 17.578 17.812 -0.091 1 98.5 209 PRO B O 1
ATOM 3822 N N . PRO B 1 210 ? 16.969 18.391 -2.219 1 98 210 PRO B N 1
ATOM 3823 C CA . PRO B 1 210 ? 16.391 19.656 -1.747 1 98 210 PRO B CA 1
ATOM 3824 C C . PRO B 1 210 ? 15.242 19.453 -0.771 1 98 210 PRO B C 1
ATOM 3826 O O . PRO B 1 210 ? 14.922 20.359 0.003 1 98 210 PRO B O 1
ATOM 3829 N N . GLY B 1 211 ? 14.562 18.344 -0.837 1 98.44 211 GLY B N 1
ATOM 3830 C CA . GLY B 1 211 ? 13.422 18.078 0.026 1 98.44 211 GLY B CA 1
ATOM 3831 C C . GLY B 1 211 ? 13.07 16.609 0.105 1 98.44 211 GLY B C 1
ATOM 3832 O O . GLY B 1 211 ? 13.742 15.773 -0.499 1 98.44 211 GLY B O 1
ATOM 3833 N N . ALA B 1 212 ? 11.969 16.359 0.858 1 98.81 212 ALA B N 1
ATOM 3834 C CA . ALA B 1 212 ? 11.508 14.992 1.095 1 98.81 212 ALA B CA 1
ATOM 3835 C C . ALA B 1 212 ? 11.031 14.344 -0.203 1 98.81 212 ALA B C 1
ATOM 3837 O O . ALA B 1 212 ? 10.742 15.031 -1.182 1 98.81 212 ALA B O 1
ATOM 3838 N N . ILE B 1 213 ? 10.969 13.062 -0.179 1 98.81 213 ILE B N 1
ATOM 3839 C CA . ILE B 1 213 ? 10.578 12.328 -1.378 1 98.81 213 ILE B CA 1
ATOM 3840 C C . ILE B 1 213 ? 9.273 11.578 -1.122 1 98.81 213 ILE B C 1
ATOM 3842 O O . ILE B 1 213 ? 8.789 10.852 -1.992 1 98.81 213 ILE B O 1
ATOM 3846 N N . ALA B 1 214 ? 8.734 11.656 0.044 1 98.75 214 ALA B N 1
ATOM 3847 C CA . ALA B 1 214 ? 7.48 11.078 0.502 1 98.75 214 ALA B CA 1
ATOM 3848 C C . ALA B 1 214 ? 7.129 11.562 1.905 1 98.75 214 ALA B C 1
ATOM 3850 O O . ALA B 1 214 ? 7.922 12.258 2.545 1 98.75 214 ALA B O 1
ATOM 3851 N N . THR B 1 215 ? 5.969 11.141 2.311 1 98.75 215 THR B N 1
ATOM 3852 C CA . THR B 1 215 ? 5.566 11.469 3.672 1 98.75 215 THR B CA 1
ATOM 3853 C C . THR B 1 215 ? 6.094 10.438 4.66 1 98.75 215 THR B C 1
ATOM 3855 O O . THR B 1 215 ? 5.703 9.266 4.613 1 98.75 215 THR B O 1
ATOM 3858 N N . PRO B 1 216 ? 6.934 10.883 5.594 1 98.81 216 PRO B N 1
ATOM 3859 C CA . PRO B 1 216 ? 7.402 9.93 6.602 1 98.81 216 PRO B CA 1
ATOM 3860 C C . PRO B 1 216 ? 6.41 9.734 7.742 1 98.81 216 PRO B C 1
ATOM 3862 O O . PRO B 1 216 ? 5.664 10.664 8.078 1 98.81 216 PRO B O 1
ATOM 3865 N N . GLY B 1 217 ? 6.434 8.594 8.367 1 98.19 217 GLY B N 1
ATOM 3866 C CA . GLY B 1 217 ? 5.68 8.344 9.586 1 98.19 217 GLY B CA 1
ATOM 3867 C C . GLY B 1 217 ? 6.457 8.68 10.844 1 98.19 217 GLY B C 1
ATOM 3868 O O . GLY B 1 217 ? 7.594 9.148 10.773 1 98.19 217 GLY B O 1
ATOM 3869 N N . ALA B 1 218 ? 5.785 8.414 11.945 1 98.31 218 ALA B N 1
ATOM 3870 C CA . ALA B 1 218 ? 6.375 8.711 13.242 1 98.31 218 ALA B CA 1
ATOM 3871 C C . ALA B 1 218 ? 7.668 7.93 13.453 1 98.31 218 ALA B C 1
ATOM 3873 O O . ALA B 1 218 ? 8.656 8.477 13.961 1 98.31 218 ALA B O 1
ATOM 3874 N N . ASP B 1 219 ? 7.695 6.703 13.086 1 98.19 219 ASP B N 1
ATOM 3875 C CA . ASP B 1 219 ? 8.852 5.844 13.312 1 98.19 219 ASP B CA 1
ATOM 3876 C C . ASP B 1 219 ? 10.055 6.316 12.5 1 98.19 219 ASP B C 1
ATOM 3878 O O . ASP B 1 219 ? 11.188 6.277 12.977 1 98.19 219 ASP B O 1
ATOM 3882 N N . SER B 1 220 ? 9.797 6.711 11.266 1 98.69 220 SER B N 1
ATOM 3883 C CA . SER B 1 220 ? 10.883 7.207 10.43 1 98.69 220 SER B CA 1
ATOM 3884 C C . SER B 1 220 ? 11.398 8.547 10.922 1 98.69 220 SER B C 1
ATOM 3886 O O . SER B 1 220 ? 12.602 8.82 10.867 1 98.69 220 SER B O 1
ATOM 3888 N N . LEU B 1 221 ? 10.508 9.414 11.383 1 98.81 221 LEU B N 1
ATOM 3889 C CA . LEU B 1 221 ? 10.938 10.664 12.008 1 98.81 221 LEU B CA 1
ATOM 3890 C C . LEU B 1 221 ? 11.828 10.391 13.219 1 98.81 221 LEU B C 1
ATOM 3892 O O . LEU B 1 221 ? 12.875 11.016 13.375 1 98.81 221 LEU B O 1
ATOM 3896 N N . LYS B 1 222 ? 11.367 9.461 13.984 1 98.75 222 LYS B N 1
ATOM 3897 C CA . LYS B 1 222 ? 12.141 9.086 15.172 1 98.75 222 LYS B CA 1
ATOM 3898 C C . LYS B 1 222 ? 13.516 8.547 14.781 1 98.75 222 LYS B C 1
ATOM 3900 O O . LYS B 1 222 ? 14.523 8.914 15.391 1 98.75 222 LYS B O 1
ATOM 3905 N N . ALA B 1 223 ? 13.539 7.707 13.812 1 98.81 223 ALA B N 1
ATOM 3906 C CA . ALA B 1 223 ? 14.797 7.125 13.367 1 98.81 223 ALA B CA 1
ATOM 3907 C C . ALA B 1 223 ? 15.75 8.211 12.852 1 98.81 223 ALA B C 1
ATOM 3909 O O . ALA B 1 223 ? 16.953 8.156 13.109 1 98.81 223 ALA B O 1
ATOM 3910 N N . ALA B 1 224 ? 15.227 9.141 12.141 1 98.88 224 ALA B N 1
ATOM 3911 C CA . ALA B 1 224 ? 16.047 10.234 11.625 1 98.88 224 ALA B CA 1
ATOM 3912 C C . ALA B 1 224 ? 16.578 11.102 12.758 1 98.88 224 ALA B C 1
ATOM 3914 O O . ALA B 1 224 ? 17.688 11.648 12.664 1 98.88 224 ALA B O 1
ATOM 3915 N N . ALA B 1 225 ? 15.852 11.211 13.82 1 98.88 225 ALA B N 1
ATOM 3916 C CA . ALA B 1 225 ? 16.219 12.062 14.945 1 98.88 225 ALA B CA 1
ATOM 3917 C C . ALA B 1 225 ? 17.062 11.305 15.953 1 98.88 225 ALA B C 1
ATOM 3919 O O . ALA B 1 225 ? 17.828 11.906 16.719 1 98.88 225 ALA B O 1
ATOM 3920 N N . HIS B 1 226 ? 16.859 10.016 16.031 1 98.75 226 HIS B N 1
ATOM 3921 C CA . HIS B 1 226 ? 17.562 9.148 16.969 1 98.75 226 HIS B CA 1
ATOM 3922 C C . HIS B 1 226 ? 18.078 7.891 16.281 1 98.75 226 HIS B C 1
ATOM 3924 O O . HIS B 1 226 ? 17.688 6.777 16.625 1 98.75 226 HIS B O 1
ATOM 3930 N N . PRO B 1 227 ? 18.984 8.078 15.359 1 98.75 227 PRO B N 1
ATOM 3931 C CA . PRO B 1 227 ? 19.562 6.902 14.711 1 98.75 227 PRO B CA 1
ATOM 3932 C C . PRO B 1 227 ? 20.344 6.016 15.688 1 98.75 227 PRO B C 1
ATOM 3934 O O . PRO B 1 227 ? 20.812 6.492 16.719 1 98.75 227 PRO B O 1
ATOM 3937 N N . ALA B 1 228 ? 20.344 4.766 15.367 1 98.62 228 ALA B N 1
ATOM 3938 C CA . ALA B 1 228 ? 21.25 3.906 16.125 1 98.62 228 ALA B CA 1
ATOM 3939 C C . ALA B 1 228 ? 22.688 4.43 16.078 1 98.62 228 ALA B C 1
ATOM 3941 O O . ALA B 1 228 ? 23.094 5.047 15.094 1 98.62 228 ALA B O 1
ATOM 3942 N N . LYS B 1 229 ? 23.344 4.238 17.188 1 98.19 229 LYS B N 1
ATOM 3943 C CA . LYS B 1 229 ? 24.766 4.602 17.219 1 98.19 229 LYS B CA 1
ATOM 3944 C C . LYS B 1 229 ? 25.641 3.438 16.766 1 98.19 229 LYS B C 1
ATOM 3946 O O . LYS B 1 229 ? 25.984 2.57 17.562 1 98.19 229 LYS B O 1
ATOM 3951 N N . THR B 1 230 ? 25.922 3.408 15.539 1 98.44 230 THR B N 1
ATOM 3952 C CA . THR B 1 230 ? 26.75 2.377 14.922 1 98.44 230 THR B CA 1
ATOM 3953 C C . THR B 1 230 ? 27.766 2.998 13.969 1 98.44 230 THR B C 1
ATOM 3955 O O . THR B 1 230 ? 27.594 4.141 13.531 1 98.44 230 THR B O 1
ATOM 3958 N N . PRO B 1 231 ? 28.812 2.238 13.688 1 98.44 231 PRO B N 1
ATOM 3959 C CA . PRO B 1 231 ? 29.781 2.758 12.727 1 98.44 231 PRO B CA 1
ATOM 3960 C C . PRO B 1 231 ? 29.469 2.35 11.289 1 98.44 231 PRO B C 1
ATOM 3962 O O . PRO B 1 231 ? 30.312 2.492 10.398 1 98.44 231 PRO B O 1
ATOM 3965 N N . TYR B 1 232 ? 28.297 1.836 10.977 1 98.62 232 TYR B N 1
ATOM 3966 C CA . TYR B 1 232 ? 27.969 1.244 9.68 1 98.62 232 TYR B CA 1
ATOM 3967 C C . TYR B 1 232 ? 27.891 2.311 8.594 1 98.62 232 TYR B C 1
ATOM 3969 O O . TYR B 1 232 ? 27.391 3.41 8.828 1 98.62 232 TYR B O 1
ATOM 3977 N N . LEU B 1 233 ? 28.391 1.923 7.363 1 98.31 233 LEU B N 1
ATOM 3978 C CA . LEU B 1 233 ? 28.375 2.807 6.199 1 98.31 233 LEU B CA 1
ATOM 3979 C C . LEU B 1 233 ? 27.641 2.148 5.031 1 98.31 233 LEU B C 1
ATOM 3981 O O . LEU B 1 233 ? 27.297 2.818 4.059 1 98.31 233 LEU B O 1
ATOM 3985 N N . TYR B 1 234 ? 27.469 0.863 5.207 1 97.88 234 TYR B N 1
ATOM 3986 C CA . TYR B 1 234 ? 26.891 0.076 4.121 1 97.88 234 TYR B CA 1
ATOM 3987 C C . TYR B 1 234 ? 25.844 -0.904 4.656 1 97.88 234 TYR B C 1
ATOM 3989 O O . TYR B 1 234 ? 25.922 -1.328 5.812 1 97.88 234 TYR B O 1
ATOM 3997 N N . PHE B 1 235 ? 24.906 -1.183 3.857 1 97.56 235 PHE B N 1
ATOM 3998 C CA . PHE B 1 235 ? 24 -2.301 4.125 1 97.56 235 PHE B CA 1
ATOM 3999 C C . PHE B 1 235 ? 23.531 -2.938 2.826 1 97.56 235 PHE B C 1
ATOM 4001 O O . PHE B 1 235 ? 23.516 -2.285 1.779 1 97.56 235 PHE B O 1
ATOM 4008 N N . VAL B 1 236 ? 23.25 -4.168 2.863 1 96.19 236 VAL B N 1
ATOM 4009 C CA . VAL B 1 236 ? 22.75 -4.938 1.73 1 96.19 236 VAL B CA 1
ATOM 4010 C C . VAL B 1 236 ? 21.781 -6.008 2.223 1 96.19 236 VAL B C 1
ATOM 4012 O O . VAL B 1 236 ? 21.875 -6.469 3.361 1 96.19 236 VAL B O 1
ATOM 4015 N N . ALA B 1 237 ? 20.812 -6.293 1.399 1 92.94 237 ALA B N 1
ATOM 4016 C CA . ALA B 1 237 ? 19.875 -7.359 1.748 1 92.94 237 ALA B CA 1
ATOM 4017 C C . ALA B 1 237 ? 20.609 -8.641 2.127 1 92.94 237 ALA B C 1
ATOM 4019 O O . ALA B 1 237 ? 21.656 -8.953 1.55 1 92.94 237 ALA B O 1
ATOM 4020 N N . ASP B 1 238 ? 20.062 -9.438 3.047 1 92.06 238 ASP B N 1
ATOM 4021 C CA . ASP B 1 238 ? 20.766 -10.625 3.51 1 92.06 238 ASP B CA 1
ATOM 4022 C C . ASP B 1 238 ? 20.125 -11.898 2.939 1 92.06 238 ASP B C 1
ATOM 4024 O O . ASP B 1 238 ? 20.562 -13.008 3.242 1 92.06 238 ASP B O 1
ATOM 4028 N N . GLY B 1 239 ? 19.094 -11.742 2.201 1 87.88 239 GLY B N 1
ATOM 4029 C CA . GLY B 1 239 ? 18.438 -12.883 1.591 1 87.88 239 GLY B CA 1
ATOM 4030 C C . GLY B 1 239 ? 17.375 -13.5 2.48 1 87.88 239 GLY B C 1
ATOM 4031 O O . GLY B 1 239 ? 16.672 -14.422 2.068 1 87.88 239 GLY B O 1
ATOM 4032 N N . LYS B 1 240 ? 17.219 -13.078 3.678 1 84.5 240 LYS B N 1
ATOM 4033 C CA . LYS B 1 240 ? 16.266 -13.617 4.645 1 84.5 240 LYS B CA 1
ATOM 4034 C C . LYS B 1 240 ? 15.234 -12.57 5.035 1 84.5 240 LYS B C 1
ATOM 4036 O O . LYS B 1 240 ? 14.547 -12.711 6.047 1 84.5 240 LYS B O 1
ATOM 4041 N N . GLY B 1 241 ? 15.219 -11.406 4.332 1 85.31 241 GLY B N 1
ATOM 4042 C CA . GLY B 1 241 ? 14.242 -10.352 4.586 1 85.31 241 GLY B CA 1
ATOM 4043 C C . GLY B 1 241 ? 14.828 -9.164 5.32 1 85.31 241 GLY B C 1
ATOM 4044 O O . GLY B 1 241 ? 14.148 -8.156 5.52 1 85.31 241 GLY B O 1
ATOM 4045 N N . GLY B 1 242 ? 16.031 -9.336 5.695 1 89.88 242 GLY B N 1
ATOM 4046 C CA . GLY B 1 242 ? 16.703 -8.234 6.371 1 89.88 242 GLY B CA 1
ATOM 4047 C C . GLY B 1 242 ? 17.938 -7.73 5.625 1 89.88 242 GLY B C 1
ATOM 4048 O O . GLY B 1 242 ? 18 -7.836 4.402 1 89.88 242 GLY B O 1
ATOM 4049 N N . HIS B 1 243 ? 18.734 -7.051 6.465 1 95.5 243 HIS B N 1
ATOM 4050 C CA . HIS B 1 243 ? 19.938 -6.484 5.867 1 95.5 243 HIS B CA 1
ATOM 4051 C C . HIS B 1 243 ? 21.172 -6.844 6.68 1 95.5 243 HIS B C 1
ATOM 4053 O O . HIS B 1 243 ? 21.094 -7.07 7.887 1 95.5 243 HIS B O 1
ATOM 4059 N N . THR B 1 244 ? 22.312 -6.969 6.02 1 96.62 244 THR B N 1
ATOM 4060 C CA . THR B 1 244 ? 23.625 -7.008 6.645 1 96.62 244 THR B CA 1
ATOM 4061 C C . THR B 1 244 ? 24.281 -5.633 6.613 1 96.62 244 THR B C 1
ATOM 4063 O O . THR B 1 244 ? 24.297 -4.969 5.574 1 96.62 244 THR B O 1
ATOM 4066 N N . PHE B 1 245 ? 24.781 -5.234 7.734 1 98.06 245 PHE B N 1
ATOM 4067 C CA . PHE B 1 245 ? 25.391 -3.91 7.863 1 98.06 245 PHE B CA 1
ATOM 4068 C C . PHE B 1 245 ? 26.906 -4.012 7.961 1 98.06 245 PHE B C 1
ATOM 4070 O O . PHE B 1 245 ? 27.438 -4.914 8.609 1 98.06 245 PHE B O 1
ATOM 4077 N N . ASN B 1 246 ? 27.625 -3.082 7.328 1 98.38 246 ASN B N 1
ATOM 4078 C CA . ASN B 1 246 ? 29.094 -3.123 7.266 1 98.38 246 ASN B CA 1
ATOM 4079 C C . ASN B 1 246 ? 29.703 -1.743 7.492 1 98.38 246 ASN B C 1
ATOM 4081 O O . ASN B 1 246 ? 29.047 -0.725 7.254 1 98.38 246 ASN B O 1
ATOM 4085 N N . THR B 1 247 ? 30.969 -1.776 7.887 1 98.19 247 THR B N 1
ATOM 4086 C CA . THR B 1 247 ? 31.641 -0.531 8.266 1 98.19 247 THR B CA 1
ATOM 4087 C C . THR B 1 247 ? 32.562 -0.055 7.156 1 98.19 247 THR B C 1
ATOM 4089 O O . THR B 1 247 ? 33.031 1.088 7.172 1 98.19 247 THR B O 1
ATOM 4092 N N . ASN B 1 248 ? 32.812 -1.022 6.258 1 97.25 248 ASN B N 1
ATOM 4093 C CA . ASN B 1 248 ? 33.75 -0.673 5.18 1 97.25 248 ASN B CA 1
ATOM 4094 C C . ASN B 1 248 ? 33.375 -1.392 3.883 1 97.25 248 ASN B C 1
ATOM 4096 O O . ASN B 1 248 ? 32.594 -2.336 3.887 1 97.25 248 ASN B O 1
ATOM 4100 N N . LEU B 1 249 ? 34.031 -0.884 2.816 1 96.19 249 LEU B N 1
ATOM 4101 C CA . LEU B 1 249 ? 33.656 -1.341 1.477 1 96.19 249 LEU B CA 1
ATOM 4102 C C . LEU B 1 249 ? 34.062 -2.805 1.284 1 96.19 249 LEU B C 1
ATOM 4104 O O . LEU B 1 249 ? 33.312 -3.562 0.646 1 96.19 249 LEU B O 1
ATOM 4108 N N . ALA B 1 250 ? 35.156 -3.219 1.818 1 96.75 250 ALA B N 1
ATOM 4109 C CA . ALA B 1 250 ? 35.625 -4.598 1.668 1 96.75 250 ALA B CA 1
ATOM 4110 C C . ALA B 1 250 ? 34.625 -5.574 2.293 1 96.75 250 ALA B C 1
ATOM 4112 O O . ALA B 1 250 ? 34.219 -6.551 1.656 1 96.75 250 ALA B O 1
ATOM 4113 N N . SER B 1 251 ? 34.25 -5.305 3.553 1 97.69 251 SER B N 1
ATOM 4114 C CA . SER B 1 251 ? 33.25 -6.133 4.23 1 97.69 251 SER B CA 1
ATOM 4115 C C . SER B 1 251 ? 31.906 -6.09 3.508 1 97.69 251 SER B C 1
ATOM 4117 O O . SER B 1 251 ? 31.203 -7.102 3.426 1 97.69 251 SER B O 1
ATOM 4119 N N . HIS B 1 252 ? 31.531 -4.945 3.006 1 97.31 252 HIS B N 1
ATOM 4120 C CA . HIS B 1 252 ? 30.297 -4.805 2.238 1 97.31 252 HIS B CA 1
ATOM 4121 C C . HIS B 1 252 ? 30.312 -5.691 0.997 1 97.31 252 HIS B C 1
ATOM 4123 O O . HIS B 1 252 ? 29.359 -6.41 0.727 1 97.31 252 HIS B O 1
ATOM 4129 N N . ASN B 1 253 ? 31.406 -5.641 0.336 1 96.12 253 ASN B N 1
ATOM 4130 C CA . ASN B 1 253 ? 31.531 -6.445 -0.873 1 96.12 253 ASN B CA 1
ATOM 4131 C C . ASN B 1 253 ? 31.422 -7.938 -0.567 1 96.12 253 ASN B C 1
ATOM 4133 O O . ASN B 1 253 ? 30.844 -8.695 -1.347 1 96.12 253 ASN B O 1
ATOM 4137 N N . LYS B 1 254 ? 31.984 -8.32 0.54 1 97.06 254 LYS B N 1
ATOM 4138 C CA . LYS B 1 254 ? 31.828 -9.703 0.973 1 97.06 254 LYS B CA 1
ATOM 4139 C C . LYS B 1 254 ? 30.359 -10.031 1.243 1 97.06 254 LYS B C 1
ATOM 4141 O O . LYS B 1 254 ? 29.875 -11.086 0.831 1 97.06 254 LYS B O 1
ATOM 4146 N N . SER B 1 255 ? 29.656 -9.102 1.908 1 97.06 255 SER B N 1
ATOM 4147 C CA . SER B 1 255 ? 28.25 -9.281 2.197 1 97.06 255 SER B CA 1
ATOM 4148 C C . SER B 1 255 ? 27.422 -9.352 0.915 1 97.06 255 SER B C 1
ATOM 4150 O O . SER B 1 255 ? 26.453 -10.102 0.835 1 97.06 255 SER B O 1
ATOM 4152 N N . VAL B 1 256 ? 27.781 -8.547 -0.094 1 96.31 256 VAL B N 1
ATOM 4153 C CA . VAL B 1 256 ? 27.125 -8.578 -1.392 1 96.31 256 VAL B CA 1
ATOM 4154 C C . VAL B 1 256 ? 27.297 -9.953 -2.025 1 96.31 256 VAL B C 1
ATOM 4156 O O . VAL B 1 256 ? 26.328 -10.539 -2.527 1 96.31 256 VAL B O 1
ATOM 4159 N N . GLN B 1 257 ? 28.516 -10.484 -1.939 1 95.75 257 GLN B N 1
ATOM 4160 C CA . GLN B 1 257 ? 28.766 -11.812 -2.484 1 95.75 257 GLN B CA 1
ATOM 4161 C C . GLN B 1 257 ? 27.922 -12.867 -1.781 1 95.75 257 GLN B C 1
ATOM 4163 O O . GLN B 1 257 ? 27.375 -13.766 -2.428 1 95.75 257 GLN B O 1
ATOM 4168 N N . ASP B 1 258 ? 27.812 -12.695 -0.509 1 95.25 258 ASP B N 1
ATOM 4169 C CA . ASP B 1 258 ? 26.984 -13.625 0.254 1 95.25 258 ASP B CA 1
ATOM 4170 C C . ASP B 1 258 ? 25.516 -13.531 -0.162 1 95.25 258 ASP B C 1
ATOM 4172 O O . ASP B 1 258 ? 24.844 -14.555 -0.327 1 95.25 258 ASP B O 1
ATOM 4176 N N . TYR B 1 259 ? 25.078 -12.367 -0.324 1 94.69 259 TYR B N 1
ATOM 4177 C CA . TYR B 1 259 ? 23.703 -12.133 -0.76 1 94.69 259 TYR B CA 1
ATOM 4178 C C . TYR B 1 259 ? 23.453 -12.742 -2.135 1 94.69 259 TYR B C 1
ATOM 4180 O O . TYR B 1 259 ? 22.438 -13.406 -2.352 1 94.69 259 TYR B O 1
ATOM 4188 N N . LEU B 1 260 ? 24.391 -12.477 -3 1 92.81 260 LEU B N 1
ATOM 4189 C CA . LEU B 1 260 ? 24.281 -12.992 -4.359 1 92.81 260 LEU B CA 1
ATOM 4190 C C . LEU B 1 260 ? 24.219 -14.516 -4.355 1 92.81 260 LEU B C 1
ATOM 4192 O O . LEU B 1 260 ? 23.516 -15.125 -5.168 1 92.81 260 LEU B O 1
ATOM 4196 N N . LYS B 1 261 ? 24.922 -15.133 -3.49 1 92.5 261 LYS B N 1
ATOM 4197 C CA . LYS B 1 261 ? 24.891 -16.578 -3.357 1 92.5 261 LYS B CA 1
ATOM 4198 C C . LYS B 1 261 ? 23.5 -17.062 -2.951 1 92.5 261 LYS B C 1
ATOM 4200 O O . LYS B 1 261 ? 23 -18.047 -3.498 1 92.5 261 LYS B O 1
ATOM 4205 N N . VAL B 1 262 ? 22.984 -16.344 -2.051 1 89.88 262 VAL B N 1
ATOM 4206 C CA . VAL B 1 262 ? 21.641 -16.703 -1.598 1 89.88 262 VAL B CA 1
ATOM 4207 C C . VAL B 1 262 ? 20.656 -16.562 -2.756 1 89.88 262 VAL B C 1
ATOM 4209 O O . VAL B 1 262 ? 19.797 -17.422 -2.953 1 89.88 262 VAL B O 1
ATOM 4212 N N . LEU B 1 263 ? 20.766 -15.5 -3.504 1 89.81 263 LEU B N 1
ATOM 4213 C CA . LEU B 1 263 ? 19.875 -15.266 -4.637 1 89.81 263 LEU B CA 1
ATOM 4214 C C . LEU B 1 263 ? 20.047 -16.359 -5.695 1 89.81 263 LEU B C 1
ATOM 4216 O O . LEU B 1 263 ? 19.078 -16.812 -6.293 1 89.81 263 LEU B O 1
ATOM 4220 N N . LYS B 1 264 ? 21.266 -16.688 -5.887 1 88.94 264 LYS B N 1
ATOM 4221 C CA . LYS B 1 264 ? 21.547 -17.766 -6.844 1 88.94 264 LYS B CA 1
ATOM 4222 C C . LYS B 1 264 ? 20.875 -19.062 -6.426 1 88.94 264 LYS B C 1
ATOM 4224 O O . LYS B 1 264 ? 20.281 -19.75 -7.258 1 88.94 264 LYS B O 1
ATOM 4229 N N . GLU B 1 265 ? 20.984 -19.328 -5.223 1 87.5 265 GLU B N 1
ATOM 4230 C CA . GLU B 1 265 ? 20.375 -20.562 -4.707 1 87.5 265 GLU B CA 1
ATOM 4231 C C . GLU B 1 265 ? 18.859 -20.516 -4.805 1 87.5 265 GLU B C 1
ATOM 4233 O O . GLU B 1 265 ? 18.234 -21.531 -5.133 1 87.5 265 GLU B O 1
ATOM 4238 N N . LYS B 1 266 ? 18.375 -19.406 -4.59 1 84.44 266 LYS B N 1
ATOM 4239 C CA . LYS B 1 266 ? 16.922 -19.234 -4.625 1 84.44 266 LYS B CA 1
ATOM 4240 C C . LYS B 1 266 ? 16.391 -19.344 -6.051 1 84.44 266 LYS B C 1
ATOM 4242 O O . LYS B 1 266 ? 15.312 -19.891 -6.277 1 84.44 266 LYS B O 1
ATOM 4247 N N . ASN B 1 267 ? 17.094 -18.75 -6.918 1 84.94 267 ASN B N 1
ATOM 4248 C CA . ASN B 1 267 ? 16.641 -18.703 -8.305 1 84.94 267 ASN B CA 1
ATOM 4249 C C . ASN B 1 267 ? 17 -19.984 -9.062 1 84.94 267 ASN B C 1
ATOM 4251 O O . ASN B 1 267 ? 16.547 -20.188 -10.188 1 84.94 267 ASN B O 1
ATOM 4255 N N . ALA B 1 268 ? 17.891 -20.859 -8.492 1 70.5 268 ALA B N 1
ATOM 4256 C CA . ALA B 1 268 ? 18.281 -22.109 -9.141 1 70.5 268 ALA B CA 1
ATOM 4257 C C . ALA B 1 268 ? 17.172 -23.156 -9.07 1 70.5 268 ALA B C 1
ATOM 4259 O O . ALA B 1 268 ? 17.344 -24.281 -9.523 1 70.5 268 ALA B O 1
ATOM 4260 N N . GLN B 1 269 ? 16.078 -22.734 -8.656 1 64.12 269 GLN B N 1
ATOM 4261 C CA . GLN B 1 269 ? 15.008 -23.719 -8.523 1 64.12 269 GLN B CA 1
ATOM 4262 C C . GLN B 1 269 ? 13.914 -23.469 -9.555 1 64.12 269 GLN B C 1
ATOM 4264 O O . GLN B 1 269 ? 13.711 -22.344 -10 1 64.12 269 GLN B O 1
#

pLDDT: mean 92.59, std 11.33, range [25.86, 98.94]

Nearest PDB structures (foldseek):
  2r1f-assembly1_A  TM=9.857E-01  e=4.819E-44  Escherichia coli K-12
  4iiw-assembly1_B  TM=6.834E-01  e=5.776E-15  Listeria monocytogenes EGD-e
  4iiw-assembly1_A-5  TM=6.822E-01  e=2.859E-14  Listeria monocytogenes EGD-e
  8yoa-assembly1_A  TM=7.288E-01  e=1.060E-10  Mycobacteroides abscessus
  2r1f-assembly1_A  TM=9.858E-01  e=1.901E-43  Escherichia coli K-12

Secondary structure (DSSP, 8-state):
-EEE-GGGG-PPPEEEEE-TT--HHHHHHHHHHT----EEEEE-TT--HHHHHHHHHHSTT-B---SS--HHHHHHHHT-SSTT--TT-S--EEEEE-TT-BHHHHHHHHHHHHHHHHHHHHHTPPTT---SSHHHHHHHHHHHHHH---GGGHHHHHHHHHHHHHTT-----HHHHHHHHGGG--S---HHHHHS--TT-TTTSSS--SS-SS---HHHHHHHHS-------EEEE-SSSSEEEESSHHHHHHHHHHHHHHHHHHHT-/-EEE-GGGG-PPPEEEEE-TT--HHHHHHHHHHT----EEEEE-TT--HHHHHHHHHHSTT-B---SS--HHHHHHHHT-SSTT--TT-S--EEEEE-TT-BHHHHHHHHHHHHHHHHHHHHHTPPTT---SSHHHHHHHHHHHHHH---GGGHHHHHHHHHHHHHTT-----HHHHHHHHGGG--S---HHHHHS--TT-TTTSSS--SS-SS---HHHHHHHHS-------EEEE-SSSSEEEESSHHHHHHHHHHHHHHHHHHHT-

Foldseek 3Di:
DPPPDPVLVDFDDWADDDDPVDDPVNVSVRRNVPPHDKDKQFFAFLAWQLVSVVSLVVGPQADEDQPDSDLQSLCVLLVPPDSLARIQQFAGDIDIDIHHHYPNNNRNVRNVVSVVLLVVLQVPFDPPFPDPDSQLLSQLLLLLQNPAPDLVCSLVLLQQQRLCLVVFHQNQDVLLLQLQCPPVDPPDDDPVSQVDDDLRNSSDDTHTRPGHSHHGHSSSSNSSRYHDDDQFNDWDDQLPRRIDTDNDDVVRVVSVVNSVVSVCVVVVD/DPPPDPVLVDFDDWADDDDPPDDPVNVSVRRNVPPHDKDKQFFAFLAWQLVSVVSLVVGPQAAEDQPDSDLQSLCVLLVPPDSLARIQQFAGDIDIDIHHHYPNNNRNVRNVVSVVLLVVLVVPFDPPFPDPDSQLLSQLLLLLQNPAPDLVCSLVLLQQQRLCLVVFHQNQDVLLLQLQCPPVDPPDDDPVSQVDDDLRNSSDDTHTRPGHSHHGHSSSSNSSRYHDPDQFNDWDAQLPRRIDTDNDDVVRVVSVVNNVVSVCVVVVD

Organism: Escherichia coli O6:H1 (strain CFT073 / ATCC 700928 / UPEC) (NCBI:txid199310)

InterPro domains:
  IPR003770 Endolytic murein transglycosylase [MF_02065] (1-261)
  IPR003770 Endolytic murein transglycosylase [PF02618] (4-257)
  IPR003770 Endolytic murein transglycosylase [PTHR30518] (2-262)
  IPR003770 Endolytic murein transglycosylase [TIGR00247] (2-266)
  IPR003770 Endolytic murein transglycosylase [cd08010] (11-256)

Solvent-accessible surface area (backbone atoms only — not comparable to full-atom values): 29349 Å² total; per-residue (Å²): 122,56,72,46,56,71,75,69,74,63,58,54,54,28,22,36,70,42,57,82,86,57,49,70,68,54,49,52,48,43,34,58,66,55,70,50,40,72,42,84,44,80,39,62,57,58,39,40,56,70,56,50,51,53,51,54,71,68,42,83,56,51,33,79,73,68,93,59,84,46,65,66,55,50,25,58,74,64,63,47,92,51,54,79,69,49,51,37,42,45,44,51,42,73,44,72,39,45,58,62,40,36,52,62,59,53,51,47,52,25,24,52,52,25,51,51,52,49,48,50,38,61,74,67,32,52,85,87,62,88,55,91,47,70,62,48,45,49,22,50,5,12,52,44,39,72,71,52,87,51,75,92,45,43,29,53,55,27,16,20,50,50,48,24,48,66,74,64,36,54,64,58,48,66,67,40,37,52,52,59,45,51,87,73,50,80,73,50,56,47,71,66,61,58,66,47,78,48,78,32,18,23,65,65,39,68,58,74,48,91,49,27,70,10,13,31,42,71,67,26,41,46,17,53,30,51,38,41,92,61,76,31,59,40,70,42,60,53,66,37,63,49,68,44,75,19,66,44,69,71,57,34,52,52,48,48,51,52,22,49,50,46,49,48,59,62,64,73,103,120,54,73,47,57,72,76,70,76,63,59,53,56,28,22,35,69,44,56,81,86,55,48,71,68,53,49,51,47,44,35,57,66,56,69,50,40,72,42,82,43,80,39,62,55,59,39,40,56,68,56,50,53,52,49,55,72,69,42,84,57,52,32,81,72,68,93,59,86,46,67,67,54,50,26,59,74,66,62,47,92,51,57,77,69,49,52,38,44,46,45,50,43,73,44,72,40,44,57,61,40,36,51,62,59,53,50,48,53,24,24,51,52,26,51,51,51,49,50,52,38,61,74,68,33,54,85,87,62,88,56,90,47,70,61,48,46,47,21,49,6,11,51,44,38,72,72,51,87,51,73,92,47,43,28,53,53,27,16,20,52,51,49,23,49,68,72,62,38,54,65,56,48,65,68,40,37,52,51,59,47,52,86,72,52,78,72,50,58,47,74,67,59,57,67,46,79,48,77,29,19,23,65,64,37,69,56,77,48,92,49,27,71,11,15,33,42,71,68,26,42,45,16,54,29,51,38,42,91,63,77,31,58,40,71,41,58,54,66,38,63,50,67,46,76,20,66,44,69,71,59,36,50,53,48,49,52,51,21,48,50,46,49,49,60,62,64,72,104